Protein AF-A0A8J3D9B4-F1 (afdb_monomer_lite)

Radius of gyration: 29.15 Å; chains: 1; bounding box: 72×82×82 Å

Structure (mmCIF, N/CA/C/O backbone):
data_AF-A0A8J3D9B4-F1
#
_entry.id   AF-A0A8J3D9B4-F1
#
loop_
_atom_site.group_PDB
_atom_site.id
_atom_site.type_symbol
_atom_site.label_atom_id
_atom_site.label_alt_id
_atom_site.label_comp_id
_atom_site.label_asym_id
_atom_site.label_entity_id
_atom_site.label_seq_id
_atom_site.pdbx_PDB_ins_code
_atom_site.Cartn_x
_atom_site.Cartn_y
_atom_site.Cartn_z
_atom_site.occupancy
_atom_site.B_iso_or_equiv
_atom_site.auth_seq_i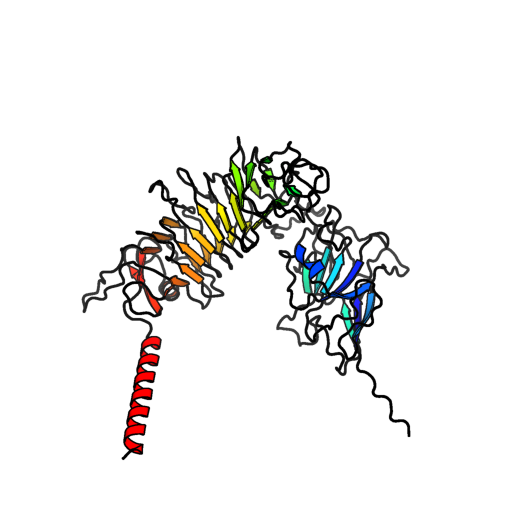d
_atom_site.auth_comp_id
_atom_site.auth_asym_id
_atom_site.auth_atom_id
_atom_site.pdbx_PDB_model_num
ATOM 1 N N . MET A 1 1 ? 0.964 -43.524 -51.345 1.00 57.34 1 MET A N 1
ATOM 2 C CA . MET A 1 1 ? -0.078 -42.678 -50.737 1.00 57.34 1 MET A CA 1
ATOM 3 C C . MET A 1 1 ? 0.562 -42.031 -49.521 1.00 57.34 1 MET A C 1
ATOM 5 O O . MET A 1 1 ? 0.664 -42.677 -48.490 1.00 57.34 1 MET A O 1
ATOM 9 N N . LEU A 1 2 ? 1.160 -40.851 -49.702 1.00 49.88 2 LEU A N 1
ATOM 10 C CA . LEU A 1 2 ? 1.704 -40.056 -48.600 1.00 49.88 2 LEU A CA 1
ATOM 11 C C . LEU A 1 2 ? 0.498 -39.472 -47.864 1.00 49.88 2 LEU A C 1
ATOM 13 O O . LEU A 1 2 ? -0.325 -38.810 -48.496 1.00 49.88 2 LEU A O 1
ATOM 17 N N . LEU A 1 3 ? 0.346 -39.795 -46.580 1.00 51.75 3 LEU A N 1
ATOM 18 C CA . LEU A 1 3 ? -0.602 -39.091 -45.722 1.00 51.75 3 LEU A CA 1
ATOM 19 C C . LEU A 1 3 ? -0.214 -37.604 -45.756 1.00 51.75 3 LEU A C 1
ATOM 21 O O . LEU A 1 3 ? 0.981 -37.318 -45.631 1.00 51.75 3 LEU A O 1
ATOM 25 N N . PRO A 1 4 ? -1.155 -36.670 -45.979 1.00 58.91 4 PRO A N 1
ATOM 26 C CA . PRO A 1 4 ? -0.857 -35.256 -45.800 1.00 58.91 4 PRO A CA 1
ATOM 27 C C . PRO A 1 4 ? -0.309 -35.089 -44.380 1.00 58.91 4 PRO A C 1
ATOM 29 O O . PRO A 1 4 ? -0.943 -35.537 -43.425 1.00 58.91 4 PRO A O 1
ATOM 32 N N . GLY A 1 5 ? 0.910 -34.553 -44.260 1.00 57.94 5 GLY A N 1
ATOM 33 C CA . GLY A 1 5 ? 1.500 -34.258 -42.959 1.00 57.94 5 GLY A CA 1
ATOM 34 C C . GLY A 1 5 ? 0.521 -33.386 -42.187 1.00 57.94 5 GLY A C 1
ATOM 35 O O . GLY A 1 5 ? -0.002 -32.424 -42.752 1.00 57.94 5 GLY A O 1
ATOM 36 N N . ALA A 1 6 ? 0.206 -33.772 -40.950 1.00 63.56 6 ALA A N 1
ATOM 37 C CA . ALA A 1 6 ? -0.622 -32.950 -40.085 1.00 63.56 6 ALA A CA 1
ATOM 38 C C . ALA A 1 6 ? 0.011 -31.557 -40.032 1.00 63.56 6 ALA A C 1
ATOM 40 O O . ALA A 1 6 ? 1.196 -31.436 -39.718 1.00 63.56 6 ALA A O 1
ATOM 41 N N . LEU A 1 7 ? -0.750 -30.532 -40.416 1.00 63.50 7 LEU A N 1
ATOM 42 C CA . LEU A 1 7 ? -0.337 -29.157 -40.185 1.00 63.50 7 LEU A CA 1
ATOM 43 C C . LEU A 1 7 ? -0.191 -29.016 -38.670 1.00 63.50 7 LEU A C 1
A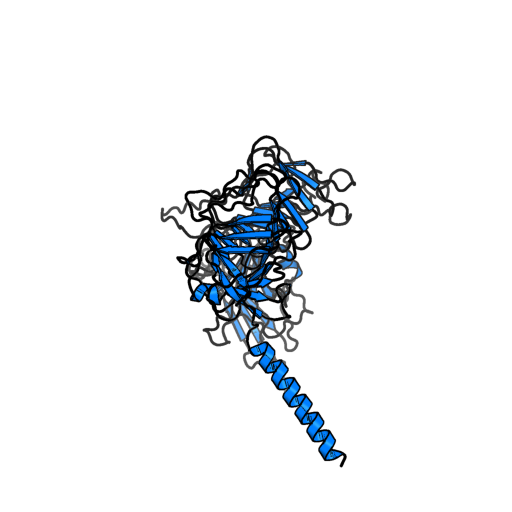TOM 45 O O . LEU A 1 7 ? -1.148 -29.258 -37.935 1.00 63.50 7 LEU A O 1
ATOM 49 N N . THR A 1 8 ? 1.020 -28.725 -38.208 1.00 78.12 8 THR A N 1
ATOM 50 C CA . THR A 1 8 ? 1.263 -28.362 -36.814 1.00 78.12 8 THR A CA 1
ATOM 51 C C . THR A 1 8 ? 0.523 -27.060 -36.561 1.00 78.12 8 THR A C 1
ATOM 53 O O . THR A 1 8 ? 0.718 -26.100 -37.306 1.00 78.12 8 THR A O 1
ATOM 56 N N . ALA A 1 9 ? -0.371 -27.056 -35.577 1.00 86.44 9 ALA A N 1
ATOM 57 C CA . ALA A 1 9 ? -1.130 -25.866 -35.242 1.00 86.44 9 ALA A CA 1
ATOM 58 C C . ALA A 1 9 ? -0.178 -24.779 -34.722 1.00 86.44 9 ALA A C 1
ATOM 60 O O . ALA A 1 9 ? 0.751 -25.082 -33.971 1.00 86.44 9 ALA A O 1
ATOM 61 N N . GLN A 1 10 ? -0.344 -23.561 -35.229 1.00 93.25 10 GLN A N 1
ATOM 62 C CA . GLN A 1 10 ? 0.521 -22.416 -34.969 1.00 93.25 10 GLN A CA 1
ATOM 63 C C . GLN A 1 10 ? -0.304 -21.140 -35.113 1.00 93.25 10 GLN A C 1
ATOM 65 O O . GLN A 1 10 ? -1.158 -21.054 -36.004 1.00 93.25 10 GLN A O 1
ATOM 70 N N . ILE A 1 11 ? -0.003 -20.141 -34.289 1.00 94.75 11 ILE A N 1
ATOM 71 C CA . ILE A 1 11 ? -0.630 -18.822 -34.365 1.00 94.75 11 ILE A CA 1
ATOM 72 C C . ILE A 1 11 ? 0.430 -17.727 -34.336 1.00 94.75 11 ILE A C 1
ATOM 74 O O . ILE A 1 11 ? 1.295 -17.701 -33.467 1.00 94.75 11 ILE A O 1
ATOM 78 N N . THR A 1 12 ? 0.376 -16.828 -35.314 1.00 96.12 12 THR A N 1
ATOM 79 C CA . THR A 1 12 ? 1.270 -15.669 -35.389 1.00 96.12 12 THR A CA 1
ATOM 80 C C . THR A 1 12 ? 0.638 -14.480 -34.678 1.00 96.12 12 THR A C 1
ATOM 82 O O . THR A 1 12 ? -0.511 -14.132 -34.944 1.00 96.12 12 THR A O 1
ATOM 85 N N . ILE A 1 13 ? 1.383 -13.820 -33.806 1.00 95.88 13 ILE A N 1
ATOM 86 C CA . ILE A 1 13 ? 0.944 -12.617 -33.107 1.00 95.88 13 ILE A CA 1
ATOM 87 C C . ILE A 1 13 ? 1.708 -11.449 -33.714 1.00 95.88 13 ILE A C 1
ATOM 89 O O . ILE A 1 13 ? 2.926 -11.378 -33.591 1.00 95.88 13 ILE A O 1
ATOM 93 N N . ASN A 1 14 ? 0.998 -10.553 -34.397 1.00 94.56 14 ASN A N 1
ATOM 94 C CA . ASN A 1 14 ? 1.562 -9.278 -34.825 1.00 94.56 14 ASN A CA 1
ATOM 95 C C . ASN A 1 14 ? 1.369 -8.275 -33.697 1.00 94.56 14 ASN A C 1
ATOM 97 O O . ASN A 1 14 ? 0.248 -8.130 -33.210 1.00 94.56 14 ASN A O 1
ATOM 101 N N . TRP A 1 15 ? 2.402 -7.538 -33.328 1.00 93.19 15 TRP A N 1
ATOM 102 C CA . TRP A 1 15 ? 2.299 -6.543 -32.270 1.00 93.19 15 TRP A CA 1
ATOM 103 C C . TRP A 1 15 ? 3.026 -5.259 -32.650 1.00 93.19 15 TRP A C 1
ATOM 105 O O . TRP A 1 15 ? 3.858 -5.250 -33.560 1.00 93.19 15 TRP A O 1
ATOM 115 N N . GLY A 1 16 ? 2.635 -4.132 -32.053 1.00 88.81 16 GLY A N 1
ATOM 116 C CA . GLY A 1 16 ? 3.263 -2.862 -32.398 1.00 88.81 16 GLY A CA 1
ATOM 117 C C . GLY A 1 16 ? 2.427 -1.601 -32.247 1.00 88.81 16 GLY A C 1
ATOM 118 O O . GLY A 1 16 ? 1.354 -1.545 -31.658 1.00 88.81 16 GLY A O 1
ATOM 119 N N . SER A 1 17 ? 2.907 -0.564 -32.912 1.00 81.12 17 SER A N 1
ATOM 120 C CA . SER A 1 17 ? 2.323 0.776 -32.951 1.00 81.12 17 SER A CA 1
ATOM 121 C C . SER A 1 17 ? 1.316 1.001 -34.093 1.00 81.12 17 SER A C 1
ATOM 123 O O . SER A 1 17 ? 0.722 2.061 -34.151 1.00 81.12 17 SER A O 1
ATOM 125 N N . GLY A 1 18 ? 1.055 0.035 -34.982 1.00 65.50 18 GLY A N 1
ATOM 126 C CA . GLY A 1 18 ? -0.132 -0.037 -35.865 1.00 65.50 18 GLY A CA 1
ATOM 127 C C . GLY A 1 18 ? -0.399 1.066 -36.924 1.00 65.50 18 GLY A C 1
ATOM 128 O O . GLY A 1 18 ? -0.863 0.729 -38.014 1.00 65.50 18 GLY A O 1
ATOM 129 N N . VAL A 1 19 ? -0.148 2.361 -36.675 1.00 60.28 19 VAL A N 1
ATOM 130 C CA . VAL A 1 19 ? -0.480 3.494 -37.567 1.00 60.28 19 VAL A CA 1
ATOM 131 C C . VAL A 1 19 ? 0.540 4.641 -37.484 1.00 60.28 19 VAL A C 1
ATOM 133 O O . VAL A 1 19 ? 1.206 4.839 -36.476 1.00 60.28 19 VAL A O 1
ATOM 136 N N . ALA A 1 20 ? 0.625 5.459 -38.543 1.00 59.62 20 ALA A N 1
ATOM 137 C CA . ALA A 1 20 ? 1.614 6.536 -38.729 1.00 59.62 20 ALA A CA 1
ATOM 138 C C . ALA A 1 20 ? 1.551 7.716 -37.725 1.00 59.62 20 ALA A C 1
ATOM 140 O O . ALA A 1 20 ? 2.263 8.704 -37.905 1.00 59.62 20 ALA A O 1
ATOM 141 N N . PHE A 1 21 ? 0.695 7.641 -36.705 1.00 57.97 21 PHE A N 1
ATOM 142 C CA . PHE A 1 21 ? 0.510 8.686 -35.693 1.00 57.97 21 PHE A CA 1
ATOM 143 C C . PHE A 1 21 ? 0.854 8.230 -34.279 1.00 57.97 21 PHE A C 1
ATOM 145 O O . PHE A 1 21 ? 0.867 9.071 -33.388 1.00 57.97 21 PHE A O 1
ATOM 152 N N . ASN A 1 22 ? 1.178 6.953 -34.074 1.00 64.62 22 ASN A N 1
ATOM 153 C CA . ASN A 1 22 ? 1.494 6.458 -32.747 1.00 64.62 22 ASN A CA 1
ATOM 154 C C . ASN A 1 22 ? 2.890 6.936 -32.373 1.00 64.62 22 ASN A C 1
ATOM 156 O O . ASN A 1 22 ? 3.885 6.570 -33.002 1.00 64.62 22 ASN A O 1
ATOM 160 N N . ARG A 1 23 ? 2.946 7.849 -31.405 1.00 74.56 23 ARG A N 1
ATOM 161 C CA . ARG A 1 23 ? 4.196 8.400 -30.897 1.00 74.56 23 ARG A CA 1
ATOM 162 C C . ARG A 1 23 ? 4.506 7.731 -29.581 1.00 74.56 23 ARG A C 1
ATOM 164 O O . ARG A 1 23 ? 3.643 7.662 -28.711 1.00 74.56 23 ARG A O 1
ATOM 171 N N . ILE A 1 24 ? 5.748 7.300 -29.450 1.00 77.19 24 ILE A N 1
ATOM 172 C CA . ILE A 1 24 ? 6.323 7.058 -28.141 1.00 77.19 24 ILE A CA 1
ATOM 173 C C . ILE A 1 24 ? 6.983 8.366 -27.720 1.00 77.19 24 ILE A C 1
ATOM 175 O O . ILE A 1 24 ? 7.776 8.948 -28.475 1.00 77.19 24 ILE A O 1
ATOM 179 N N . VAL A 1 25 ? 6.579 8.866 -26.564 1.00 79.75 25 VAL A N 1
ATOM 180 C CA . VAL A 1 25 ? 7.157 10.051 -25.941 1.00 79.75 25 VAL A CA 1
ATOM 181 C C . VAL A 1 25 ? 7.836 9.643 -24.639 1.00 79.75 25 VAL A C 1
ATOM 183 O O . VAL A 1 25 ? 7.373 8.718 -23.973 1.00 79.75 25 VAL A O 1
ATOM 186 N N . GLU A 1 26 ? 8.935 10.318 -24.322 1.00 82.31 26 GLU A N 1
ATOM 187 C CA . GLU A 1 26 ? 9.597 10.226 -23.024 1.00 82.31 26 GLU A CA 1
ATOM 188 C C . GLU A 1 26 ? 8.673 10.752 -21.918 1.00 82.31 26 GLU A C 1
ATOM 190 O O . GLU A 1 26 ? 7.634 11.382 -22.177 1.00 82.31 26 GLU A O 1
ATOM 195 N N . SER A 1 27 ? 9.066 10.545 -20.666 1.00 78.62 27 SER A N 1
ATOM 196 C CA . SER A 1 27 ? 8.347 11.067 -19.505 1.00 78.62 27 SER A CA 1
ATOM 197 C C . SER A 1 27 ? 8.175 12.571 -19.551 1.00 78.62 27 SER A C 1
ATOM 199 O O . SER A 1 27 ? 7.140 13.067 -19.110 1.00 78.62 27 SER A O 1
ATOM 201 N N . ASP A 1 28 ? 9.116 13.282 -20.173 1.00 73.31 28 ASP A N 1
ATOM 202 C CA . ASP A 1 28 ? 9.077 14.724 -20.375 1.00 73.31 28 ASP A CA 1
ATOM 203 C C . ASP A 1 28 ? 8.231 15.172 -21.597 1.00 73.31 28 ASP A C 1
ATOM 205 O O . ASP A 1 28 ? 8.258 16.333 -22.015 1.00 73.31 28 ASP A O 1
ATOM 209 N N . GLY A 1 29 ? 7.474 14.255 -22.203 1.00 73.44 29 GLY A N 1
ATOM 210 C CA . GLY A 1 29 ? 6.630 14.518 -23.366 1.00 73.44 29 GLY A CA 1
ATOM 211 C C . GLY A 1 29 ? 7.419 14.777 -24.654 1.00 73.44 29 GLY A C 1
ATOM 212 O O . GLY A 1 29 ? 6.815 15.026 -25.709 1.00 73.44 29 GLY A O 1
ATOM 213 N N . THR A 1 30 ? 8.754 14.715 -24.621 1.00 78.00 30 THR A N 1
ATOM 214 C CA . THR A 1 30 ? 9.552 14.788 -25.838 1.00 78.00 30 THR A CA 1
ATOM 215 C C . THR A 1 30 ? 9.348 13.518 -26.648 1.00 78.00 30 THR A C 1
ATOM 217 O O . THR A 1 30 ? 9.345 12.398 -26.152 1.00 78.00 30 THR A O 1
ATOM 220 N N . THR A 1 31 ? 9.116 13.670 -27.948 1.00 75.75 31 THR A N 1
ATOM 221 C CA . THR A 1 31 ? 9.041 12.507 -28.833 1.00 75.75 31 THR A CA 1
ATOM 222 C C . THR A 1 31 ? 10.407 11.857 -28.912 1.00 75.75 31 THR A C 1
ATOM 224 O O . THR A 1 31 ? 11.338 12.551 -29.330 1.00 75.75 31 THR A O 1
ATOM 227 N N . LEU A 1 32 ? 10.494 10.555 -28.622 1.00 70.50 32 LEU A N 1
ATOM 228 C CA . LEU A 1 32 ? 11.734 9.787 -28.719 1.00 70.50 32 LEU A CA 1
ATOM 229 C C . LEU A 1 32 ? 12.360 9.976 -30.111 1.00 70.50 32 LEU A C 1
ATOM 231 O O . LEU A 1 32 ? 11.827 9.476 -31.114 1.00 70.50 32 LEU A O 1
ATOM 235 N N . PRO A 1 33 ? 13.461 10.743 -30.230 1.00 54.38 33 PRO A N 1
ATOM 236 C CA . PRO A 1 33 ? 13.980 11.133 -31.519 1.00 54.38 33 PRO A CA 1
ATOM 237 C C . PRO A 1 33 ? 15.003 10.087 -31.958 1.00 54.38 33 PRO A C 1
ATOM 239 O O . PRO A 1 33 ? 16.202 10.213 -31.724 1.00 54.38 33 PRO A O 1
ATOM 242 N N . SER A 1 34 ? 14.524 9.102 -32.715 1.00 53.22 34 SER A N 1
ATOM 243 C CA . SER A 1 34 ? 15.339 8.187 -33.528 1.00 53.22 34 SER A CA 1
ATOM 244 C C . SER A 1 34 ? 15.889 6.922 -32.823 1.00 53.22 34 SER A C 1
ATOM 246 O O . SER A 1 34 ? 15.992 6.891 -31.601 1.00 53.22 34 SER A O 1
ATOM 248 N N . PRO A 1 35 ? 16.290 5.886 -33.602 1.00 52.31 35 PRO A N 1
ATOM 249 C CA . PRO A 1 35 ? 16.802 4.587 -33.129 1.00 52.31 35 PRO A CA 1
ATOM 250 C C . PRO A 1 35 ? 17.977 4.610 -32.138 1.00 52.31 35 PRO A C 1
ATOM 252 O O . PRO A 1 35 ? 18.395 3.557 -31.671 1.00 52.31 35 PRO A O 1
ATOM 255 N N . SER A 1 36 ? 18.569 5.770 -31.861 1.00 52.19 36 SER A N 1
ATOM 256 C CA . SER A 1 36 ? 19.672 5.919 -30.909 1.00 52.19 36 SER A CA 1
ATOM 257 C C . SER A 1 36 ? 19.226 6.086 -29.454 1.00 52.19 36 SER A C 1
ATOM 259 O O . SER A 1 36 ? 20.092 6.254 -28.603 1.00 52.19 36 SER A O 1
ATOM 261 N N . SER A 1 37 ? 17.922 6.092 -29.162 1.00 62.91 37 SER A N 1
ATOM 262 C CA . SER A 1 37 ? 17.409 6.330 -27.806 1.00 62.91 37 SER A CA 1
ATOM 263 C C . SER A 1 37 ? 17.637 5.169 -26.829 1.00 62.91 37 SER A C 1
ATOM 265 O O . SER A 1 37 ? 17.435 5.346 -25.636 1.00 62.91 37 SER A O 1
ATOM 267 N N . GLY A 1 38 ? 18.089 4.002 -27.303 1.00 75.50 38 GLY A N 1
ATOM 268 C CA . GLY A 1 38 ? 18.456 2.881 -26.429 1.00 75.50 38 GLY A CA 1
ATOM 269 C C . GLY A 1 38 ? 17.272 2.142 -25.802 1.00 75.50 38 GLY A C 1
ATOM 270 O O . GLY A 1 38 ? 17.480 1.343 -24.898 1.00 75.50 38 GLY A O 1
ATOM 271 N N . PHE A 1 39 ? 16.049 2.380 -26.281 1.00 84.56 39 PHE A N 1
ATOM 272 C CA . PHE A 1 39 ? 14.871 1.646 -25.828 1.00 84.56 39 PHE A CA 1
ATOM 273 C C . PHE A 1 39 ? 14.762 0.276 -26.495 1.00 84.56 39 PHE A C 1
ATOM 275 O O . PHE A 1 39 ? 14.983 0.143 -27.700 1.00 84.56 39 PHE A O 1
ATOM 282 N N . SER A 1 40 ? 14.359 -0.709 -25.703 1.00 88.50 40 SER A N 1
ATOM 283 C CA . SER A 1 40 ? 13.904 -2.022 -26.140 1.00 88.50 40 SER A CA 1
ATOM 284 C C . SER A 1 40 ? 12.388 -2.114 -26.012 1.00 88.50 40 SER A C 1
ATOM 286 O O . SER A 1 40 ? 11.776 -1.449 -25.170 1.00 88.50 40 SER A O 1
ATOM 288 N N . TYR A 1 41 ? 11.803 -2.947 -26.864 1.00 90.81 41 TYR A N 1
ATOM 289 C CA . TYR A 1 41 ? 10.379 -3.238 -26.891 1.00 90.81 41 TYR A CA 1
ATOM 290 C C . TYR A 1 41 ? 10.231 -4.745 -26.782 1.00 90.81 41 TYR A C 1
ATOM 292 O O . TYR A 1 41 ? 10.798 -5.476 -27.595 1.00 90.81 41 TYR A O 1
ATOM 300 N N . GLU A 1 42 ? 9.470 -5.210 -25.806 1.00 94.75 42 GLU A N 1
ATOM 301 C CA . GLU A 1 42 ? 9.223 -6.631 -25.604 1.00 94.75 42 GLU A CA 1
ATOM 302 C C . GLU A 1 42 ? 7.726 -6.890 -25.475 1.00 94.75 42 GLU A C 1
ATOM 304 O O . GLU A 1 42 ? 6.998 -6.147 -24.815 1.00 94.75 42 GLU A O 1
ATOM 309 N N . LEU A 1 43 ? 7.274 -7.972 -26.098 1.00 96.31 43 LEU A N 1
ATOM 310 C CA . LEU A 1 43 ? 5.968 -8.566 -25.869 1.00 96.31 43 LEU A CA 1
ATOM 311 C C . LEU A 1 43 ? 6.161 -9.797 -24.987 1.00 96.31 43 LEU A C 1
ATOM 313 O O . LEU A 1 43 ? 7.011 -10.630 -25.287 1.00 96.31 43 LEU A O 1
ATOM 317 N N . GLY A 1 44 ? 5.358 -9.964 -23.941 1.00 97.06 44 GLY A N 1
ATOM 318 C CA . GLY A 1 44 ? 5.524 -11.094 -23.026 1.00 97.06 44 GLY A CA 1
ATOM 319 C C . GLY A 1 44 ? 4.421 -11.228 -21.988 1.00 97.06 44 GLY A C 1
ATOM 320 O O . GLY A 1 44 ? 3.342 -10.649 -22.125 1.00 97.06 44 GLY A O 1
ATOM 321 N N . THR A 1 45 ? 4.686 -12.024 -20.957 1.00 97.19 45 THR A N 1
ATOM 322 C CA . THR A 1 45 ? 3.788 -12.264 -19.820 1.00 97.19 45 THR A CA 1
ATOM 323 C C . THR A 1 45 ? 4.575 -12.303 -18.512 1.00 97.19 45 THR A C 1
ATOM 325 O O . THR A 1 45 ? 5.778 -12.550 -18.509 1.00 97.19 45 THR A O 1
ATOM 328 N N . PHE A 1 46 ? 3.878 -12.116 -17.393 1.00 96.50 46 PHE A N 1
ATOM 329 C CA . PHE A 1 46 ? 4.403 -12.347 -16.046 1.00 96.50 46 PHE A CA 1
ATOM 330 C C . PHE A 1 46 ? 3.969 -13.709 -15.464 1.00 96.50 46 PHE A C 1
ATOM 332 O O . PHE A 1 46 ? 4.114 -13.990 -14.273 1.00 96.50 46 PHE A O 1
ATOM 339 N N . GLY A 1 47 ? 3.374 -14.575 -16.291 1.00 95.38 47 GLY A N 1
ATOM 340 C CA . GLY A 1 47 ? 2.875 -15.874 -15.858 1.00 95.38 47 GLY A CA 1
ATOM 341 C C . GLY A 1 47 ? 1.724 -15.738 -14.860 1.00 95.38 47 GLY A C 1
ATOM 342 O O . GLY A 1 47 ? 0.625 -15.327 -15.227 1.00 95.38 47 GLY A O 1
ATOM 343 N N . SER A 1 48 ? 1.960 -16.129 -13.604 1.00 93.94 48 SER A N 1
ATOM 344 C CA . SER A 1 48 ? 0.998 -15.960 -12.503 1.00 93.94 48 SER A CA 1
ATOM 345 C C . SER A 1 48 ? 1.215 -14.690 -11.677 1.00 93.94 48 SER A C 1
ATOM 347 O O . SER A 1 48 ? 0.377 -14.381 -10.830 1.00 93.94 48 SER A O 1
ATOM 349 N N . PHE A 1 49 ? 2.337 -1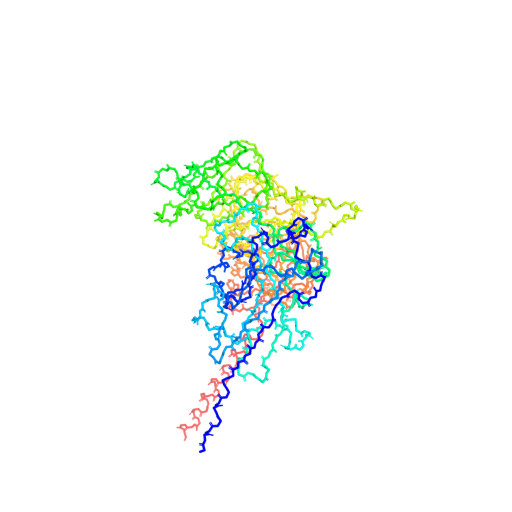3.993 -11.864 1.00 92.88 49 PHE A N 1
ATOM 350 C CA . PHE A 1 49 ? 2.605 -12.722 -11.200 1.00 92.88 49 PHE A CA 1
ATOM 351 C C . PHE A 1 49 ? 1.753 -11.621 -11.843 1.00 92.88 49 PHE A C 1
ATOM 353 O O . PHE A 1 49 ? 1.614 -11.564 -13.064 1.00 92.88 49 PHE A O 1
ATOM 360 N N . VAL A 1 50 ? 1.162 -10.757 -11.016 1.00 92.69 50 VAL A N 1
ATOM 361 C CA . VAL A 1 50 ? 0.359 -9.621 -11.481 1.00 92.69 50 VAL A CA 1
ATOM 362 C C . VAL A 1 50 ? 1.193 -8.354 -11.293 1.00 92.69 50 VAL A C 1
ATOM 364 O O . VAL A 1 50 ? 1.417 -7.953 -10.147 1.00 92.69 50 VAL A O 1
ATOM 367 N N . PRO A 1 51 ? 1.676 -7.725 -12.379 1.00 88.81 51 PRO A N 1
ATOM 368 C CA . PRO A 1 51 ? 2.478 -6.517 -12.268 1.00 88.81 51 PRO A CA 1
ATOM 369 C C . PRO A 1 51 ? 1.617 -5.346 -11.783 1.00 88.81 51 PRO A C 1
ATOM 371 O O . PRO A 1 51 ? 0.519 -5.102 -12.286 1.00 88.81 51 PRO A O 1
ATOM 374 N N . THR A 1 52 ? 2.139 -4.603 -10.816 1.00 82.94 52 THR A N 1
ATOM 375 C CA . THR A 1 52 ? 1.584 -3.360 -10.281 1.00 82.94 52 THR A CA 1
ATOM 376 C C . THR A 1 52 ? 2.693 -2.316 -10.173 1.00 82.94 52 THR A C 1
ATOM 378 O O . THR A 1 52 ? 3.879 -2.637 -10.116 1.00 82.94 52 THR A O 1
ATOM 381 N N . ALA A 1 53 ? 2.318 -1.042 -10.078 1.00 73.19 53 ALA A N 1
ATOM 382 C CA . ALA A 1 53 ? 3.282 0.026 -9.824 1.00 73.19 53 ALA A CA 1
ATOM 383 C C . ALA A 1 53 ? 4.004 -0.103 -8.467 1.00 73.19 53 ALA A C 1
ATOM 385 O O . ALA A 1 53 ? 5.019 0.547 -8.267 1.00 73.19 53 ALA A O 1
ATOM 386 N N . SER A 1 54 ? 3.505 -0.915 -7.530 1.00 64.31 54 SER A N 1
ATOM 387 C CA . SER A 1 54 ? 4.140 -1.134 -6.225 1.00 64.31 54 SER A CA 1
ATOM 388 C C . SER A 1 54 ? 5.160 -2.275 -6.214 1.00 64.31 54 SER A C 1
ATOM 390 O O . SER A 1 54 ? 5.929 -2.372 -5.265 1.00 64.31 54 SER A O 1
ATOM 392 N N . ASN A 1 55 ? 5.188 -3.130 -7.243 1.00 70.56 55 ASN A N 1
ATOM 393 C CA . ASN A 1 55 ? 6.068 -4.302 -7.305 1.00 70.56 55 ASN A CA 1
ATOM 394 C C . ASN A 1 55 ? 7.017 -4.286 -8.518 1.00 70.56 55 ASN A C 1
ATOM 396 O O . ASN A 1 55 ? 7.493 -5.337 -8.946 1.00 70.56 55 ASN A O 1
ATOM 400 N N . TYR A 1 56 ? 7.319 -3.102 -9.071 1.00 77.19 56 TYR A N 1
ATOM 401 C CA . TYR A 1 56 ? 8.181 -2.957 -10.256 1.00 77.19 56 TYR A CA 1
ATOM 402 C C . TYR A 1 56 ? 9.589 -3.533 -10.074 1.00 77.19 56 TYR A C 1
ATOM 404 O O . TYR A 1 56 ? 10.220 -3.946 -11.046 1.00 77.19 56 TYR A O 1
ATOM 412 N N . SER A 1 57 ? 10.085 -3.591 -8.837 1.00 73.56 57 SER A N 1
ATOM 413 C CA . SER A 1 57 ? 11.382 -4.186 -8.506 1.00 73.56 57 SER A CA 1
ATOM 414 C C . SER A 1 57 ? 11.422 -5.698 -8.753 1.00 73.56 57 SER A C 1
ATOM 416 O O . SER A 1 57 ? 12.496 -6.254 -8.964 1.00 73.56 57 SER A O 1
ATOM 418 N N . GLU A 1 58 ? 10.265 -6.362 -8.783 1.00 79.69 58 GLU A N 1
ATOM 419 C CA . GLU A 1 58 ? 10.134 -7.801 -9.027 1.00 79.69 58 GLU A CA 1
ATOM 420 C C . GLU A 1 58 ? 9.875 -8.133 -10.504 1.00 79.69 58 GLU A C 1
ATOM 422 O O . GLU A 1 58 ? 9.878 -9.307 -10.884 1.00 79.69 58 GLU A O 1
ATOM 427 N N . TRP A 1 59 ? 9.636 -7.128 -11.355 1.00 89.38 59 TRP A N 1
ATOM 428 C CA . TRP A 1 59 ? 9.183 -7.349 -12.729 1.00 89.38 59 TRP A CA 1
ATOM 429 C C . TRP A 1 59 ? 10.185 -8.144 -13.555 1.00 89.38 59 TRP A C 1
ATOM 431 O O . TRP A 1 59 ? 9.807 -9.147 -14.153 1.00 89.38 59 TRP A O 1
ATOM 441 N N . SER A 1 60 ? 11.462 -7.759 -13.552 1.00 88.56 60 SER A N 1
ATOM 442 C CA . SER A 1 60 ? 12.490 -8.432 -14.357 1.00 88.56 60 SER A CA 1
ATOM 443 C C . SER A 1 60 ? 12.655 -9.913 -14.000 1.00 88.56 60 SER A C 1
ATOM 445 O O . SER A 1 60 ? 12.908 -10.731 -14.880 1.00 88.56 60 SER A O 1
ATOM 447 N N . ALA A 1 61 ? 12.466 -10.276 -12.728 1.00 86.00 61 ALA A N 1
ATOM 448 C CA . ALA A 1 61 ? 12.570 -11.654 -12.254 1.00 86.00 61 ALA A CA 1
ATOM 449 C C . ALA A 1 61 ? 11.364 -12.523 -12.648 1.00 86.00 61 ALA A C 1
ATOM 451 O O . ALA A 1 61 ? 11.494 -13.744 -12.741 1.00 86.00 61 ALA A O 1
ATOM 452 N N . ASN A 1 62 ? 10.201 -11.903 -12.867 1.00 92.69 62 ASN A N 1
ATOM 453 C CA . ASN A 1 62 ? 8.951 -12.581 -13.220 1.00 92.69 62 ASN A CA 1
ATOM 454 C C . ASN A 1 62 ? 8.580 -12.428 -14.704 1.00 92.69 62 ASN A C 1
ATOM 456 O O . ASN A 1 62 ? 7.572 -12.979 -15.142 1.00 92.69 62 ASN A O 1
ATOM 460 N N . TRP A 1 63 ? 9.351 -11.662 -15.474 1.00 96.38 63 TRP A N 1
ATOM 461 C CA . TRP A 1 63 ? 9.067 -11.392 -16.874 1.00 96.38 63 TRP A CA 1
ATOM 462 C C . TRP A 1 63 ? 9.495 -12.548 -17.779 1.00 96.38 63 TRP A C 1
ATOM 464 O O . TRP A 1 63 ? 10.617 -13.052 -17.710 1.00 96.38 63 TRP A O 1
ATOM 474 N N . HIS A 1 64 ? 8.597 -12.928 -18.682 1.00 96.75 64 HIS A N 1
ATOM 475 C CA . HIS A 1 64 ? 8.824 -13.947 -19.694 1.00 96.75 64 HIS A CA 1
ATOM 476 C C . HIS A 1 64 ? 8.550 -13.351 -21.075 1.00 96.75 64 HIS A C 1
ATOM 478 O O . HIS A 1 64 ? 7.398 -13.256 -21.515 1.00 96.75 64 HIS A O 1
ATOM 484 N N . ALA A 1 65 ? 9.620 -12.942 -21.760 1.00 96.94 65 ALA A N 1
ATOM 485 C CA . ALA A 1 65 ? 9.536 -12.391 -23.105 1.00 96.94 65 ALA A CA 1
ATOM 486 C C . ALA A 1 65 ? 9.054 -13.464 -24.095 1.00 96.94 65 ALA A C 1
ATOM 488 O O . ALA A 1 65 ? 9.641 -14.541 -24.208 1.00 96.94 65 ALA A O 1
ATOM 489 N N . PHE A 1 66 ? 7.986 -13.153 -24.825 1.00 97.19 66 PHE A N 1
ATOM 490 C CA . PHE A 1 66 ? 7.489 -13.922 -25.964 1.00 97.19 66 PHE A CA 1
ATOM 491 C C . PHE A 1 66 ? 8.182 -13.488 -27.256 1.00 97.19 66 PHE A C 1
ATOM 493 O O . PHE A 1 66 ? 8.567 -14.326 -28.069 1.00 97.19 66 PHE A O 1
ATOM 500 N N . ASP A 1 67 ? 8.347 -12.185 -27.450 1.00 96.75 67 ASP A N 1
ATOM 501 C CA . ASP A 1 67 ? 8.996 -11.595 -28.613 1.00 96.75 67 ASP A CA 1
ATOM 502 C C . ASP A 1 67 ? 9.618 -10.251 -28.233 1.00 96.75 67 ASP A C 1
ATOM 504 O O . ASP A 1 67 ? 9.288 -9.682 -27.190 1.00 96.75 67 ASP A O 1
ATOM 508 N N . GLY A 1 68 ? 10.498 -9.723 -29.072 1.00 92.19 68 GLY A N 1
ATOM 509 C CA . GLY A 1 68 ? 11.081 -8.415 -28.826 1.00 92.19 68 GLY A CA 1
ATOM 510 C C . GLY A 1 68 ? 11.723 -7.824 -30.064 1.00 92.19 68 GLY A C 1
ATOM 511 O O . GLY A 1 68 ? 12.275 -8.536 -30.900 1.00 92.19 68 GLY A O 1
ATOM 512 N N . ASP A 1 69 ? 11.697 -6.500 -30.131 1.00 83.25 69 ASP A N 1
ATOM 513 C CA . ASP A 1 69 ? 12.346 -5.731 -31.179 1.00 83.25 69 ASP A CA 1
ATOM 514 C C . ASP A 1 69 ? 13.315 -4.741 -30.519 1.00 83.25 69 ASP A C 1
ATOM 516 O O . ASP A 1 69 ? 12.887 -3.841 -29.792 1.00 83.25 69 ASP A O 1
ATOM 520 N N . PRO A 1 70 ? 14.637 -4.883 -30.716 1.00 70.88 70 PRO A N 1
ATOM 521 C CA . PRO A 1 70 ? 15.593 -3.891 -30.247 1.00 70.88 70 PRO A CA 1
ATOM 522 C C . PRO A 1 70 ? 15.718 -2.713 -31.228 1.00 70.88 70 PRO A C 1
ATOM 524 O O . PRO A 1 70 ? 16.489 -1.785 -30.973 1.00 70.88 70 PRO A O 1
ATOM 527 N N . PHE A 1 71 ? 15.039 -2.752 -32.382 1.00 64.25 71 PHE A N 1
ATOM 528 C CA . PHE A 1 71 ? 15.223 -1.805 -33.472 1.00 64.25 71 PHE A CA 1
ATOM 529 C C . PHE A 1 71 ? 13.991 -0.951 -33.754 1.00 64.25 71 PHE A C 1
ATOM 531 O O . PHE A 1 71 ? 12.874 -1.388 -33.975 1.00 64.25 71 PHE A O 1
ATOM 538 N N . PHE A 1 72 ? 14.248 0.343 -33.875 1.00 61.56 72 PHE A N 1
ATOM 539 C CA . PHE A 1 72 ? 13.262 1.311 -34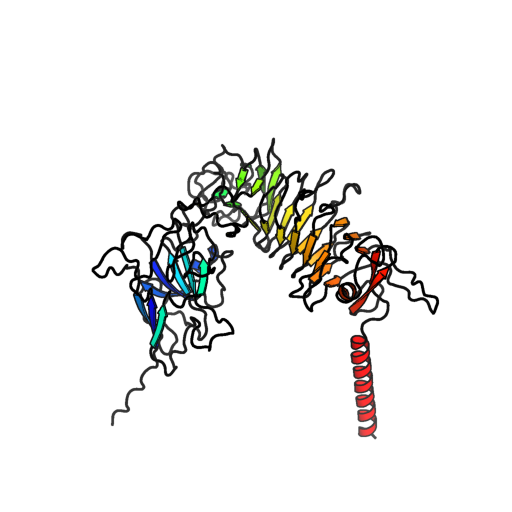.316 1.00 61.56 72 PHE A CA 1
ATOM 540 C C . PHE A 1 72 ? 13.114 1.282 -35.844 1.00 61.56 72 PHE A C 1
ATOM 542 O O . PHE A 1 72 ? 14.090 1.504 -36.576 1.00 61.56 72 PHE A O 1
ATOM 549 N N . TYR A 1 73 ? 11.894 1.096 -36.354 1.00 55.94 73 TYR A N 1
ATOM 550 C CA . TYR A 1 73 ? 11.639 1.107 -37.794 1.00 55.94 73 TYR A CA 1
ATOM 551 C C . TYR A 1 73 ? 11.289 2.517 -38.293 1.00 55.94 73 TYR A C 1
ATOM 553 O O . TYR A 1 73 ? 10.147 2.968 -38.228 1.00 55.94 73 TYR A O 1
ATOM 561 N N . SER A 1 74 ? 12.271 3.237 -38.855 1.00 53.09 74 SER A N 1
ATOM 562 C CA . SER A 1 74 ? 12.007 4.528 -39.509 1.00 53.09 74 SER A CA 1
ATOM 563 C C . SER A 1 74 ? 11.592 4.330 -40.976 1.00 53.09 74 SER A C 1
ATOM 565 O O . SER A 1 74 ? 12.442 4.106 -41.844 1.00 53.09 74 SER A O 1
ATOM 567 N N . ILE A 1 75 ? 10.303 4.454 -41.302 1.00 50.62 75 ILE A N 1
ATOM 568 C CA . ILE A 1 75 ? 9.862 4.536 -42.706 1.00 50.62 75 ILE A CA 1
ATOM 569 C C . ILE A 1 75 ? 9.926 5.990 -43.163 1.00 50.62 75 ILE A C 1
ATOM 571 O O . ILE A 1 75 ? 9.008 6.748 -42.889 1.00 50.62 75 ILE A O 1
ATOM 575 N N . GLY A 1 76 ? 10.982 6.362 -43.894 1.00 49.78 76 GLY A N 1
ATOM 576 C CA . GLY A 1 76 ? 10.971 7.291 -45.043 1.00 49.78 76 GLY A CA 1
ATOM 577 C C . GLY A 1 76 ? 10.308 8.685 -44.980 1.00 49.78 76 GLY A C 1
ATOM 578 O O . GLY A 1 76 ? 10.395 9.405 -45.972 1.00 49.78 76 GLY A O 1
ATOM 579 N N . ALA A 1 77 ? 9.679 9.114 -43.887 1.00 43.59 77 ALA A N 1
ATOM 580 C CA . ALA A 1 77 ? 9.053 10.422 -43.731 1.00 43.59 77 ALA A CA 1
ATOM 581 C C . ALA A 1 77 ? 9.033 10.825 -42.244 1.00 43.59 77 ALA A C 1
ATOM 583 O O . ALA A 1 77 ? 8.278 10.277 -41.454 1.00 43.59 77 ALA A O 1
ATOM 584 N N . SER A 1 78 ? 9.894 11.786 -41.886 1.00 50.53 78 SER A N 1
ATOM 585 C CA . SER A 1 78 ? 9.858 12.627 -40.672 1.00 50.53 78 SER A CA 1
ATOM 586 C C . SER A 1 78 ? 9.403 11.981 -39.343 1.00 50.53 78 SER A C 1
ATOM 588 O O . SER A 1 78 ? 8.224 12.030 -39.014 1.00 50.53 78 SER A O 1
ATOM 590 N N . ASN A 1 79 ? 10.364 11.532 -38.524 1.00 52.56 79 ASN A N 1
ATOM 591 C CA . ASN A 1 79 ? 10.293 11.503 -37.049 1.00 52.56 79 ASN A CA 1
ATOM 592 C C . ASN A 1 79 ? 9.060 10.830 -36.396 1.00 52.56 79 ASN A C 1
ATOM 594 O O . ASN A 1 79 ? 8.451 11.437 -35.514 1.00 52.56 79 ASN A O 1
ATOM 598 N N . VAL A 1 80 ? 8.681 9.605 -36.783 1.00 57.78 80 VAL A N 1
ATOM 599 C CA . VAL A 1 80 ? 7.605 8.866 -36.084 1.00 57.78 80 VAL A CA 1
ATOM 600 C C . VAL A 1 80 ? 8.150 7.631 -35.362 1.00 57.78 80 VAL A C 1
ATOM 602 O O . VAL A 1 80 ? 8.853 6.820 -35.961 1.00 57.78 80 VAL A O 1
ATOM 605 N N . GLY A 1 81 ? 7.803 7.550 -34.074 1.00 61.41 81 GLY A N 1
ATOM 606 C CA . GLY A 1 81 ? 8.079 6.522 -33.066 1.00 61.41 81 GLY A CA 1
ATOM 607 C C . GLY A 1 81 ? 7.454 5.153 -33.301 1.00 61.41 81 GLY A C 1
ATOM 608 O O . GLY A 1 81 ? 6.626 4.773 -32.485 1.00 61.41 81 GLY A O 1
ATOM 609 N N . LEU A 1 82 ? 7.772 4.443 -34.389 1.00 71.12 82 LEU A N 1
ATOM 610 C CA . LEU A 1 82 ? 7.096 3.177 -34.708 1.00 71.12 82 LEU A CA 1
ATOM 611 C C . LEU A 1 82 ? 7.958 1.943 -34.409 1.00 71.12 82 LEU A C 1
ATOM 613 O O . LEU A 1 82 ? 9.081 1.823 -34.899 1.00 71.12 82 LEU A O 1
ATOM 617 N N . TYR A 1 83 ? 7.368 0.998 -33.679 1.00 81.12 83 TYR A N 1
ATOM 618 C CA . TYR A 1 83 ? 7.833 -0.383 -33.524 1.00 81.12 83 TYR A CA 1
ATOM 619 C C . TYR A 1 83 ? 6.724 -1.334 -34.009 1.00 81.12 83 TYR A C 1
ATOM 621 O O . TYR A 1 83 ? 5.536 -1.051 -33.792 1.00 81.12 83 TYR A O 1
ATOM 629 N N . VAL A 1 84 ? 7.084 -2.388 -34.746 1.00 85.88 84 VAL A N 1
ATOM 630 C CA . VAL A 1 84 ? 6.166 -3.423 -35.258 1.00 85.88 84 VAL A CA 1
ATOM 631 C C . VAL A 1 84 ? 6.953 -4.714 -35.439 1.00 85.88 84 VAL A C 1
ATOM 633 O O . VAL A 1 84 ? 7.897 -4.720 -36.226 1.00 85.88 84 VAL A O 1
ATOM 636 N N . ASP A 1 85 ? 6.506 -5.799 -34.811 1.00 91.56 85 ASP A N 1
ATOM 637 C CA . ASP A 1 85 ? 7.124 -7.118 -34.967 1.00 91.56 85 ASP A CA 1
ATOM 638 C C . ASP A 1 85 ? 6.082 -8.254 -34.951 1.00 91.56 85 ASP A C 1
ATOM 640 O O . ASP A 1 85 ? 4.865 -8.025 -34.844 1.00 91.56 85 ASP A O 1
ATOM 644 N N . SER A 1 86 ? 6.545 -9.487 -35.145 1.00 94.19 86 SER A N 1
ATOM 645 C CA . SER A 1 86 ? 5.724 -10.687 -35.105 1.00 94.19 86 SER A CA 1
ATOM 646 C C . SER A 1 86 ? 6.512 -11.941 -34.726 1.00 94.19 86 SER A C 1
ATOM 648 O O . SER A 1 86 ? 7.504 -12.276 -35.377 1.00 94.19 86 SER A O 1
ATOM 650 N N . ALA A 1 87 ? 5.941 -12.742 -33.829 1.00 96.44 87 ALA A N 1
ATOM 651 C CA . ALA A 1 87 ? 6.392 -14.099 -33.539 1.00 96.44 87 ALA A CA 1
ATOM 652 C C . ALA A 1 87 ? 5.226 -15.091 -33.565 1.00 96.44 87 ALA A C 1
ATOM 654 O O . ALA A 1 87 ? 4.048 -14.731 -33.604 1.00 96.44 87 ALA A O 1
ATOM 655 N N . THR A 1 88 ? 5.554 -16.376 -33.624 1.00 96.38 88 THR A N 1
ATOM 656 C CA . THR A 1 88 ? 4.598 -17.480 -33.714 1.00 96.38 88 THR A CA 1
ATOM 657 C C . THR A 1 88 ? 4.675 -18.343 -32.471 1.00 96.38 88 THR A C 1
ATOM 659 O O . THR A 1 88 ? 5.749 -18.810 -32.102 1.00 96.38 88 THR A O 1
ATOM 662 N N . LEU A 1 89 ? 3.509 -18.588 -31.884 1.00 95.50 89 LEU A N 1
ATOM 663 C CA . LEU A 1 89 ? 3.301 -19.560 -30.827 1.00 95.50 89 LEU A CA 1
ATOM 664 C C . LEU A 1 89 ? 3.050 -20.928 -31.473 1.00 95.50 89 LEU A C 1
ATOM 666 O O . LEU A 1 89 ? 2.150 -21.073 -32.313 1.00 95.50 89 LEU A O 1
ATOM 670 N N . ASP A 1 90 ? 3.882 -21.911 -31.147 1.00 94.38 90 ASP A N 1
ATOM 671 C CA . ASP A 1 90 ? 3.762 -23.259 -31.692 1.00 94.38 90 ASP A CA 1
ATOM 672 C C . ASP A 1 90 ? 2.755 -24.128 -30.922 1.00 94.38 90 ASP A C 1
ATOM 674 O O . ASP A 1 90 ? 2.199 -23.727 -29.906 1.00 94.38 90 ASP A O 1
ATOM 678 N N . SER A 1 91 ? 2.507 -25.350 -31.399 1.00 92.00 91 SER A N 1
ATOM 679 C CA . SER A 1 91 ? 1.548 -26.270 -30.772 1.00 92.00 91 SER A CA 1
ATOM 680 C C . SER A 1 91 ? 1.908 -26.701 -29.344 1.00 92.00 91 SER A C 1
ATOM 682 O O . SER A 1 91 ? 1.101 -27.372 -28.703 1.00 92.00 91 SER A O 1
ATOM 684 N N . SER A 1 92 ? 3.123 -26.403 -28.885 1.00 92.50 92 SER A N 1
ATOM 685 C CA . SER A 1 92 ? 3.590 -26.641 -27.517 1.00 92.50 92 SER A CA 1
ATOM 686 C C . SER A 1 92 ? 3.532 -25.372 -26.669 1.00 92.50 92 SER A C 1
ATOM 688 O O . SER A 1 92 ? 4.072 -25.393 -25.573 1.00 92.50 92 SER A O 1
ATOM 690 N N . GLN A 1 93 ? 2.904 -24.300 -27.172 1.00 94.44 93 GLN A N 1
ATOM 691 C CA . GLN A 1 93 ? 2.819 -22.991 -26.527 1.00 94.44 93 GLN A CA 1
ATOM 692 C C . GLN A 1 93 ? 4.182 -22.314 -26.312 1.00 94.44 93 GLN A C 1
ATOM 694 O O . GLN A 1 93 ? 4.331 -21.475 -25.428 1.00 94.44 93 GLN A O 1
ATOM 699 N N . ASN A 1 94 ? 5.162 -22.618 -27.166 1.00 95.19 94 ASN A N 1
ATOM 700 C CA . ASN A 1 94 ? 6.467 -21.963 -27.139 1.00 95.19 94 ASN A CA 1
ATOM 701 C C . ASN A 1 94 ? 6.545 -20.888 -28.226 1.00 95.19 94 ASN A C 1
ATOM 703 O O . ASN A 1 94 ? 6.009 -21.058 -29.327 1.00 95.19 94 ASN A O 1
ATOM 707 N N . SER A 1 95 ? 7.254 -19.795 -27.941 1.00 96.50 95 SER A N 1
ATOM 708 C CA . SER A 1 95 ? 7.573 -18.792 -28.956 1.00 96.50 95 SER A CA 1
ATOM 709 C C . SER A 1 95 ? 8.653 -19.293 -29.914 1.00 96.50 95 SER A C 1
ATOM 711 O O . SER A 1 95 ? 9.615 -19.948 -29.510 1.00 96.50 95 SER A O 1
ATOM 713 N N . ASN A 1 96 ? 8.527 -18.942 -31.194 1.00 95.75 96 ASN A N 1
ATOM 714 C CA . ASN A 1 96 ? 9.581 -19.137 -32.188 1.00 95.75 96 ASN A CA 1
ATOM 715 C C . ASN A 1 96 ? 10.497 -17.913 -32.369 1.00 95.75 96 ASN A C 1
ATOM 717 O O . ASN A 1 96 ? 11.334 -17.933 -33.278 1.00 95.75 96 ASN A O 1
ATOM 721 N N . SER A 1 97 ? 10.306 -16.853 -31.578 1.00 96.00 97 SER A N 1
ATOM 722 C CA . SER A 1 97 ? 11.119 -15.644 -31.673 1.00 96.00 97 SER A CA 1
ATOM 723 C C . SER A 1 97 ? 12.597 -15.965 -31.453 1.00 96.00 97 SER A C 1
ATOM 725 O O . SER A 1 97 ? 12.971 -16.825 -30.655 1.00 96.00 97 SER A O 1
ATOM 727 N N . THR A 1 98 ? 13.460 -15.264 -32.186 1.00 94.75 98 THR A N 1
ATOM 728 C CA . THR A 1 98 ? 14.915 -15.335 -32.002 1.00 94.75 98 THR A CA 1
ATOM 729 C C . THR A 1 98 ? 15.444 -14.210 -31.117 1.00 94.75 98 THR A C 1
ATOM 731 O O . THR A 1 98 ? 16.662 -14.025 -31.040 1.00 94.75 98 THR A O 1
ATOM 734 N N . TYR A 1 99 ? 14.556 -13.418 -30.512 1.00 94.00 99 TYR A N 1
ATOM 735 C CA . TYR A 1 99 ? 14.946 -12.311 -29.655 1.00 94.00 99 TYR A CA 1
ATOM 736 C C . TYR A 1 99 ? 15.704 -12.825 -28.412 1.00 94.00 99 TYR A C 1
ATOM 738 O O . TYR A 1 99 ? 15.251 -13.783 -27.787 1.00 94.00 99 TYR A O 1
ATOM 746 N N . PRO A 1 100 ? 16.863 -12.241 -28.037 1.00 92.25 100 PRO A N 1
ATOM 747 C CA . PRO A 1 100 ? 17.744 -12.831 -27.024 1.00 92.25 100 PRO A CA 1
ATOM 748 C C . PRO A 1 100 ? 17.143 -13.036 -25.628 1.00 92.25 100 PRO A C 1
ATOM 750 O O . PRO A 1 100 ? 17.619 -13.918 -24.918 1.00 92.25 100 PRO A O 1
ATOM 753 N N . ALA A 1 101 ? 16.149 -12.236 -25.224 1.00 89.06 101 ALA A N 1
ATOM 754 C CA . ALA A 1 101 ? 15.506 -12.372 -23.913 1.00 89.06 101 ALA A CA 1
ATOM 755 C C . ALA A 1 101 ? 14.432 -13.474 -23.862 1.00 89.06 101 ALA A C 1
ATOM 757 O O . ALA A 1 101 ? 13.944 -13.803 -22.785 1.00 89.06 101 ALA A O 1
ATOM 758 N N . VAL A 1 102 ? 14.057 -14.052 -25.008 1.00 94.31 102 VAL A N 1
ATOM 759 C CA . VAL A 1 102 ? 13.044 -15.110 -25.077 1.00 94.31 102 VAL A CA 1
ATOM 760 C C . VAL A 1 102 ? 13.649 -16.415 -24.566 1.00 94.31 102 VAL A C 1
ATOM 762 O O . VAL A 1 102 ? 14.609 -16.932 -25.141 1.00 94.31 102 VAL A O 1
ATOM 765 N N . ASP A 1 103 ? 13.069 -16.972 -23.502 1.00 93.62 103 ASP A N 1
ATOM 766 C CA . ASP A 1 103 ? 13.377 -18.327 -23.047 1.00 93.62 103 ASP A CA 1
ATOM 767 C C . ASP A 1 103 ? 12.599 -19.338 -23.909 1.00 93.62 103 ASP A C 1
ATOM 769 O O . ASP A 1 103 ? 11.380 -19.459 -23.766 1.00 93.62 103 ASP A O 1
ATOM 773 N N . PRO A 1 104 ? 13.264 -20.114 -24.787 1.00 91.62 104 PRO A N 1
ATOM 774 C CA . PRO A 1 104 ? 12.585 -21.065 -25.665 1.00 91.62 104 PRO A CA 1
ATOM 775 C C . PRO A 1 104 ? 11.971 -22.259 -24.913 1.00 91.62 104 PRO A C 1
ATOM 777 O O . PRO A 1 104 ? 11.324 -23.102 -25.538 1.00 91.62 104 PRO A O 1
ATOM 780 N N . SER A 1 105 ? 12.229 -22.388 -23.608 1.00 92.69 105 SER A N 1
ATOM 781 C CA . SER A 1 105 ? 11.659 -23.425 -22.747 1.00 92.69 105 SER A CA 1
ATOM 782 C C . SER A 1 105 ? 10.426 -22.974 -21.964 1.00 92.69 105 SER A C 1
ATOM 784 O O . SER A 1 105 ? 9.778 -23.823 -21.348 1.00 92.69 105 SER A O 1
ATOM 786 N N . TYR A 1 106 ? 10.092 -21.680 -21.996 1.00 96.06 106 TYR A N 1
ATOM 787 C CA . TYR A 1 106 ? 8.906 -21.162 -21.328 1.00 96.06 106 TYR A CA 1
ATOM 788 C C . TYR A 1 106 ? 7.629 -21.517 -22.104 1.00 96.06 106 TYR A C 1
ATOM 790 O O . TYR A 1 106 ? 7.508 -21.218 -23.292 1.00 96.06 106 TYR A O 1
ATOM 798 N N . ASP A 1 107 ? 6.682 -22.137 -21.398 1.00 95.56 107 ASP A N 1
ATOM 799 C CA . ASP A 1 107 ? 5.360 -22.534 -21.895 1.00 95.56 107 ASP A CA 1
ATOM 800 C C . ASP A 1 107 ? 4.337 -21.433 -21.560 1.00 95.56 107 ASP A C 1
ATOM 802 O O . ASP A 1 107 ? 3.966 -21.236 -20.395 1.00 95.56 107 ASP A O 1
ATOM 806 N N . PHE A 1 108 ? 3.899 -20.694 -22.583 1.00 96.75 108 PHE A N 1
ATOM 807 C CA . PHE A 1 108 ? 2.920 -19.614 -22.454 1.00 96.75 108 PHE A CA 1
ATOM 808 C C . PHE A 1 108 ? 1.503 -20.190 -22.335 1.00 96.75 108 PHE A C 1
ATOM 810 O O . PHE A 1 108 ? 0.820 -20.464 -23.331 1.00 96.75 108 PHE A O 1
ATOM 817 N N . ALA A 1 109 ? 1.027 -20.364 -21.103 1.00 96.06 109 ALA A N 1
ATOM 818 C CA . ALA A 1 109 ? -0.282 -20.955 -20.859 1.00 96.06 109 ALA A CA 1
ATOM 819 C C . ALA A 1 109 ? -1.417 -20.131 -21.497 1.00 96.06 109 ALA A C 1
ATOM 821 O O . ALA A 1 109 ? -1.465 -18.902 -21.409 1.00 96.06 109 ALA A O 1
ATOM 822 N N . VAL A 1 110 ? -2.375 -20.833 -22.110 1.00 94.62 110 VAL A N 1
ATOM 823 C CA . VAL A 1 110 ? -3.560 -20.222 -22.730 1.00 94.62 110 VAL A CA 1
ATOM 824 C C . VAL A 1 110 ? -4.293 -19.334 -21.722 1.00 94.62 110 VAL A C 1
ATOM 826 O O . VAL A 1 110 ? -4.615 -19.777 -20.618 1.00 94.62 110 VAL A O 1
ATOM 829 N N . GLY A 1 111 ? -4.601 -18.100 -22.120 1.00 92.88 111 GLY A N 1
ATOM 830 C CA . GLY A 1 111 ? -5.322 -17.133 -21.293 1.00 92.88 111 GLY A CA 1
ATOM 831 C C . GLY A 1 111 ? -4.438 -16.283 -20.375 1.00 92.88 111 GLY A C 1
ATOM 832 O O . GLY A 1 111 ? -4.967 -15.391 -19.714 1.00 92.88 111 GLY A O 1
ATOM 833 N N . GLN A 1 112 ? -3.119 -16.511 -20.327 1.00 94.94 112 GLN A N 1
ATOM 834 C CA . GLN A 1 112 ? -2.201 -15.618 -19.610 1.00 94.94 112 GLN A CA 1
ATOM 835 C C . GLN A 1 112 ? -2.269 -14.203 -20.184 1.00 94.94 112 GLN A C 1
ATOM 837 O O . GLN A 1 112 ? -2.223 -14.033 -21.401 1.00 94.94 112 GLN A O 1
ATOM 842 N N . GLN A 1 113 ? -2.347 -13.194 -19.313 1.00 95.81 113 GLN A N 1
ATOM 843 C CA . GLN A 1 113 ? -2.326 -11.796 -19.733 1.00 95.81 113 GLN A CA 1
ATOM 844 C C . GLN A 1 113 ? -0.978 -11.475 -20.390 1.00 95.81 113 GLN A C 1
ATOM 846 O O . GLN A 1 113 ? 0.085 -11.818 -19.857 1.00 95.81 113 GLN A O 1
ATOM 851 N N . ALA A 1 114 ? -1.037 -10.827 -21.548 1.00 96.62 114 ALA A N 1
ATOM 852 C CA . ALA A 1 114 ? 0.120 -10.369 -22.293 1.00 96.62 114 ALA A CA 1
ATOM 853 C C . ALA A 1 114 ? 0.299 -8.857 -22.131 1.00 96.62 114 ALA A C 1
ATOM 855 O O . ALA A 1 114 ? -0.673 -8.102 -22.065 1.00 96.62 114 ALA A O 1
ATOM 856 N N . TYR A 1 115 ? 1.545 -8.410 -22.090 1.00 96.44 115 TYR A N 1
ATOM 857 C CA . TYR A 1 115 ? 1.914 -7.010 -21.911 1.00 96.44 115 TYR A CA 1
ATOM 858 C C . TYR A 1 115 ? 2.934 -6.615 -22.963 1.00 96.44 115 TYR A C 1
ATOM 860 O O . TYR A 1 115 ? 3.719 -7.452 -23.410 1.00 96.44 115 TYR A O 1
ATOM 868 N N . VAL A 1 116 ? 2.956 -5.332 -23.307 1.00 94.81 116 VAL A N 1
ATOM 869 C CA . VAL A 1 116 ? 4.097 -4.741 -24.002 1.00 94.81 116 VAL A CA 1
ATOM 870 C C . VAL A 1 116 ? 4.888 -3.918 -22.998 1.00 94.81 116 VAL A C 1
ATOM 872 O O . VAL A 1 116 ? 4.340 -3.008 -22.369 1.00 94.81 116 VAL A O 1
ATOM 875 N N . TRP A 1 117 ? 6.168 -4.249 -22.857 1.00 94.06 117 TRP A N 1
ATOM 876 C CA . TRP A 1 117 ? 7.118 -3.537 -22.016 1.00 94.06 117 TRP A CA 1
ATOM 877 C C . TRP A 1 117 ? 8.083 -2.744 -22.897 1.00 94.06 117 TRP A C 1
ATOM 879 O O . TRP A 1 117 ? 8.747 -3.285 -23.779 1.00 94.06 117 TRP A O 1
ATOM 889 N N . ILE A 1 118 ? 8.124 -1.436 -22.672 1.00 91.25 118 ILE A N 1
ATOM 890 C CA . ILE A 1 118 ? 9.066 -0.502 -23.280 1.00 91.25 118 ILE A CA 1
ATOM 891 C C . ILE A 1 118 ? 10.010 -0.042 -22.182 1.00 91.25 118 ILE A C 1
ATOM 893 O O . ILE A 1 118 ? 9.541 0.400 -21.138 1.00 91.25 118 ILE A O 1
ATOM 897 N N . TYR A 1 119 ? 11.316 -0.115 -22.401 1.00 90.06 119 TYR A N 1
ATOM 898 C CA . TYR A 1 119 ? 12.296 0.318 -21.406 1.00 90.06 119 TYR A CA 1
ATOM 899 C C . TYR A 1 119 ? 13.625 0.686 -22.057 1.00 90.06 119 TYR A C 1
ATOM 901 O O . TYR A 1 119 ? 13.986 0.131 -23.090 1.00 90.06 119 TYR A O 1
ATOM 909 N N . ASN A 1 120 ? 14.384 1.587 -21.443 1.00 85.56 120 ASN A N 1
ATOM 910 C CA . ASN A 1 120 ? 15.782 1.854 -21.808 1.00 85.56 120 ASN A CA 1
ATOM 911 C C . ASN A 1 120 ? 16.804 1.213 -20.848 1.00 85.56 120 ASN A C 1
ATOM 913 O O . ASN A 1 120 ? 17.999 1.243 -21.122 1.00 85.56 120 ASN A O 1
ATOM 917 N N . GLU A 1 121 ? 16.328 0.609 -19.760 1.00 82.25 121 GLU A N 1
ATOM 918 C CA . GLU A 1 121 ? 17.092 -0.185 -18.794 1.00 82.25 121 GLU A CA 1
ATOM 919 C C . GLU A 1 121 ? 16.125 -1.193 -18.163 1.00 82.25 121 GLU A C 1
ATOM 921 O O . GLU A 1 121 ? 15.220 -0.750 -17.477 1.00 82.25 121 GLU A O 1
ATOM 926 N N . ASN A 1 122 ? 16.218 -2.503 -18.410 1.00 71.06 122 ASN A N 1
ATOM 927 C CA . ASN A 1 122 ? 15.258 -3.475 -17.837 1.00 71.06 122 ASN A CA 1
ATOM 928 C C . ASN A 1 122 ? 15.657 -3.997 -16.459 1.00 71.06 122 ASN A C 1
ATOM 930 O O . ASN A 1 122 ? 14.871 -4.716 -15.838 1.00 71.06 122 ASN A O 1
ATOM 934 N N . ASP A 1 123 ? 16.860 -3.681 -15.988 1.00 71.06 123 ASP A N 1
ATOM 935 C CA . ASP A 1 123 ? 17.312 -4.106 -14.676 1.00 71.06 123 ASP A CA 1
ATOM 936 C C . ASP A 1 123 ? 16.827 -3.106 -13.606 1.00 71.06 123 ASP A C 1
ATOM 938 O O . ASP A 1 123 ? 17.341 -1.984 -13.540 1.00 71.06 123 ASP A O 1
ATOM 942 N N . PRO A 1 124 ? 15.866 -3.478 -12.731 1.00 56.62 124 PRO A N 1
ATOM 943 C CA . PRO A 1 124 ? 15.414 -2.610 -11.646 1.00 56.62 124 PRO A CA 1
ATOM 944 C C . PRO A 1 124 ? 16.547 -2.239 -10.679 1.00 56.62 124 PRO A C 1
ATOM 946 O O . PRO A 1 124 ? 16.442 -1.250 -9.957 1.00 56.62 124 PRO A O 1
ATOM 949 N N . THR A 1 125 ? 17.648 -2.994 -10.658 1.00 51.00 125 THR A N 1
ATOM 950 C CA . THR A 1 125 ? 18.817 -2.669 -9.832 1.00 51.00 125 THR A CA 1
ATOM 951 C C . THR A 1 125 ? 19.718 -1.602 -10.463 1.00 51.00 125 THR A C 1
ATOM 953 O O . THR A 1 125 ? 20.539 -1.011 -9.767 1.00 51.00 125 THR A O 1
ATOM 956 N N . GLN A 1 126 ? 19.528 -1.287 -11.750 1.00 59.69 126 GLN A N 1
ATOM 957 C CA . GLN A 1 126 ? 20.273 -0.253 -12.484 1.00 59.69 126 GLN A CA 1
ATOM 958 C C . GLN A 1 126 ? 19.435 1.000 -12.778 1.00 59.69 126 GLN A C 1
ATOM 960 O O . GLN A 1 126 ? 19.825 1.839 -13.599 1.00 59.69 126 GLN A O 1
ATOM 965 N N . ILE A 1 127 ? 18.307 1.165 -12.073 1.00 63.78 127 ILE A N 1
ATOM 966 C CA . ILE A 1 127 ? 17.450 2.350 -12.173 1.00 63.78 127 ILE A CA 1
ATOM 967 C C . ILE A 1 127 ? 18.271 3.603 -11.862 1.00 63.78 127 ILE A C 1
ATOM 969 O O . ILE A 1 127 ? 18.711 3.839 -10.739 1.00 63.78 127 ILE A O 1
ATOM 973 N N . ASN A 1 128 ? 18.437 4.447 -12.870 1.00 63.91 128 ASN A N 1
ATOM 974 C CA . ASN A 1 128 ? 19.086 5.741 -12.761 1.00 63.91 128 ASN A CA 1
ATOM 975 C C . ASN A 1 128 ? 18.103 6.852 -13.158 1.00 63.91 128 ASN A C 1
ATOM 977 O O . ASN A 1 128 ? 16.961 6.608 -13.536 1.00 63.91 128 ASN A O 1
ATOM 981 N N . THR A 1 129 ? 18.535 8.110 -13.079 1.00 59.41 129 THR A N 1
ATOM 982 C CA . THR A 1 129 ? 17.667 9.264 -13.376 1.00 59.41 129 THR A CA 1
ATOM 983 C C . THR A 1 129 ? 17.246 9.383 -14.842 1.00 59.41 129 THR A C 1
ATOM 985 O O . THR A 1 129 ? 16.443 10.254 -15.153 1.00 59.41 129 THR A O 1
ATOM 988 N N . SER A 1 130 ? 17.822 8.579 -15.738 1.00 69.62 130 SER A N 1
ATOM 989 C CA . SER A 1 130 ? 17.403 8.466 -17.137 1.00 69.62 130 SER A CA 1
ATOM 990 C C . SER A 1 130 ? 16.618 7.188 -17.428 1.00 69.62 130 SER A C 1
ATOM 992 O O . SER A 1 130 ? 16.212 7.006 -18.567 1.00 69.62 130 SER A O 1
ATOM 994 N N . THR A 1 131 ? 16.387 6.314 -16.442 1.00 78.94 131 THR A N 1
ATOM 995 C CA . THR A 1 131 ? 15.586 5.104 -16.645 1.00 78.94 131 THR A CA 1
ATOM 996 C C . THR A 1 131 ? 14.123 5.473 -16.854 1.00 78.94 131 THR A C 1
ATOM 998 O O . THR A 1 131 ? 13.514 6.156 -16.027 1.00 78.94 131 THR A O 1
ATOM 1001 N N . GLU A 1 132 ? 13.554 4.988 -17.949 1.00 85.12 132 GLU A N 1
ATOM 1002 C CA . GLU A 1 132 ? 12.177 5.236 -18.345 1.00 85.12 132 GLU A CA 1
ATOM 1003 C C . GLU A 1 132 ? 11.522 3.955 -18.841 1.00 85.12 132 GLU A C 1
ATOM 1005 O O . GLU A 1 132 ? 12.041 3.324 -19.766 1.00 85.12 132 GLU A O 1
ATOM 1010 N N . TRP A 1 133 ? 10.363 3.600 -18.280 1.00 89.88 133 TRP A N 1
ATOM 1011 C CA . TRP A 1 133 ? 9.588 2.431 -18.715 1.00 89.88 133 TRP A CA 1
ATOM 1012 C C . TRP A 1 133 ? 8.192 2.823 -19.189 1.00 89.88 133 TRP A C 1
ATOM 1014 O O . TRP A 1 133 ? 7.654 3.847 -18.789 1.00 89.88 133 TRP A O 1
ATOM 1024 N N . ALA A 1 134 ? 7.564 1.971 -19.985 1.00 90.75 134 ALA A N 1
ATOM 1025 C CA . ALA A 1 134 ? 6.117 1.883 -20.105 1.00 90.75 134 ALA A CA 1
ATOM 1026 C C . ALA A 1 134 ? 5.728 0.406 -20.077 1.00 90.75 134 ALA A C 1
ATOM 1028 O O . ALA A 1 134 ? 6.340 -0.398 -20.776 1.00 90.75 134 ALA A O 1
ATOM 1029 N N . LEU A 1 135 ? 4.705 0.049 -19.310 1.00 93.25 135 LEU A N 1
ATOM 1030 C CA . LEU A 1 135 ? 4.135 -1.294 -19.315 1.00 93.25 135 LEU A CA 1
ATOM 1031 C C . LEU A 1 135 ? 2.635 -1.161 -19.516 1.00 93.25 135 LEU A C 1
ATOM 1033 O O . LEU A 1 135 ? 1.959 -0.547 -18.694 1.00 93.25 135 LEU A O 1
ATOM 1037 N N . TYR A 1 136 ? 2.110 -1.724 -20.598 1.00 92.94 136 TYR A N 1
ATOM 1038 C CA . TYR A 1 136 ? 0.693 -1.600 -20.933 1.00 92.94 136 TYR A CA 1
ATOM 1039 C C . TYR A 1 136 ? 0.127 -2.880 -21.524 1.00 92.94 136 TYR A C 1
ATOM 1041 O O . TYR A 1 136 ? 0.841 -3.781 -21.974 1.00 92.94 136 TYR A O 1
ATOM 1049 N N . THR A 1 137 ? -1.194 -2.960 -21.480 1.00 93.69 137 THR A N 1
ATOM 1050 C CA . THR A 1 137 ? -1.960 -4.125 -21.884 1.00 93.69 137 THR A CA 1
ATOM 1051 C C . THR A 1 137 ? -3.373 -3.728 -22.317 1.00 93.69 137 THR A C 1
ATOM 1053 O O . THR A 1 137 ? -3.744 -2.552 -22.303 1.00 93.69 137 THR A O 1
ATOM 1056 N N . GLN A 1 138 ? -4.152 -4.730 -22.713 1.00 91.00 138 GLN A N 1
ATOM 1057 C CA . GLN A 1 138 ? -5.587 -4.628 -22.917 1.00 91.00 138 GLN A CA 1
ATOM 1058 C C . GLN A 1 138 ? -6.297 -5.604 -21.977 1.00 91.00 138 GLN A C 1
ATOM 1060 O O . GLN A 1 138 ? -6.182 -6.827 -22.155 1.00 91.00 138 GLN A O 1
ATOM 1065 N N . LEU A 1 139 ? -7.000 -5.082 -20.971 1.00 85.12 139 LEU A N 1
ATOM 1066 C CA . LEU A 1 139 ? -7.701 -5.909 -19.987 1.00 85.12 139 LEU A CA 1
ATOM 1067 C C . LEU A 1 139 ? -9.039 -6.431 -20.528 1.00 85.12 139 LEU A C 1
ATOM 1069 O O . LEU A 1 139 ? -9.629 -5.896 -21.465 1.00 85.12 139 LEU A O 1
ATOM 1073 N N . ILE A 1 140 ? -9.547 -7.501 -19.906 1.00 75.56 140 ILE A N 1
ATOM 1074 C CA . ILE A 1 140 ? -10.948 -7.892 -20.080 1.00 75.56 140 ILE A CA 1
ATOM 1075 C C . ILE A 1 140 ? -11.795 -6.883 -19.307 1.00 75.56 140 ILE A C 1
ATOM 1077 O O . ILE A 1 140 ? -12.041 -7.053 -18.112 1.00 75.56 140 ILE A O 1
ATOM 1081 N N . ASP A 1 141 ? -12.284 -5.850 -19.983 1.00 65.31 141 ASP A N 1
ATOM 1082 C CA . ASP A 1 141 ? -13.453 -5.146 -19.487 1.00 65.31 141 ASP A CA 1
ATOM 1083 C C . ASP A 1 141 ? -14.666 -6.061 -19.736 1.00 65.31 141 ASP A C 1
ATOM 1085 O O . ASP A 1 141 ? -14.841 -6.631 -20.811 1.00 65.31 141 ASP A O 1
ATOM 1089 N N . GLY A 1 142 ? -15.508 -6.316 -18.736 1.00 56.59 142 GLY A N 1
ATOM 1090 C CA . GLY A 1 142 ? -16.650 -7.238 -18.876 1.00 56.59 142 GLY A CA 1
ATOM 1091 C C . GLY A 1 142 ? -17.713 -6.802 -19.906 1.00 56.59 142 GLY A C 1
ATOM 1092 O O . GLY A 1 142 ? -18.815 -7.353 -19.910 1.00 56.59 142 GLY A O 1
ATOM 1093 N N . SER A 1 143 ? -17.421 -5.789 -20.729 1.00 50.94 143 SER A N 1
ATOM 1094 C CA . SER A 1 143 ? -18.307 -5.156 -21.699 1.00 50.94 143 SER A CA 1
ATOM 1095 C C . SER A 1 143 ? -18.004 -5.566 -23.148 1.00 50.94 143 SER A C 1
ATOM 1097 O O . SER A 1 143 ? -18.920 -5.571 -23.980 1.00 50.94 143 SER A O 1
ATOM 1099 N N . SER A 1 144 ? -16.769 -5.980 -23.454 1.00 48.97 144 SER A N 1
ATOM 1100 C CA . SER A 1 144 ? -16.370 -6.402 -24.796 1.00 48.97 144 SER A CA 1
ATOM 1101 C C . SER A 1 144 ? -16.351 -7.935 -24.933 1.00 48.97 144 SER A C 1
ATOM 1103 O O . SER A 1 144 ? -15.904 -8.638 -24.027 1.00 48.97 144 SER A O 1
ATOM 1105 N N . PRO A 1 145 ? -16.825 -8.508 -26.062 1.00 48.53 145 PRO A N 1
ATOM 1106 C CA . PRO A 1 145 ? -16.662 -9.934 -26.323 1.00 48.53 145 PRO A CA 1
ATOM 1107 C C . PRO A 1 145 ? -15.181 -10.322 -26.219 1.00 48.53 145 PRO A C 1
ATOM 1109 O O . PRO A 1 145 ? -14.312 -9.529 -26.577 1.00 48.53 145 PRO A O 1
ATOM 1112 N N . ILE A 1 146 ? -14.953 -11.555 -25.757 1.00 52.41 146 ILE A N 1
ATOM 1113 C CA . ILE A 1 146 ? -13.702 -12.253 -25.376 1.00 52.41 146 ILE A CA 1
ATOM 1114 C C . ILE A 1 146 ? -12.546 -12.116 -26.404 1.00 52.41 146 ILE A C 1
ATOM 1116 O O . ILE A 1 146 ? -11.412 -12.484 -26.132 1.00 52.41 146 ILE A O 1
ATOM 1120 N N . ASP A 1 147 ? -12.798 -11.511 -27.561 1.00 53.72 147 ASP A N 1
ATOM 1121 C CA . ASP A 1 147 ? -11.891 -11.381 -28.699 1.00 53.72 147 ASP A CA 1
ATOM 1122 C C . ASP A 1 147 ? -10.989 -10.129 -28.666 1.00 53.72 147 ASP A C 1
ATOM 1124 O O . ASP A 1 147 ? -10.385 -9.800 -29.689 1.00 53.72 147 ASP A O 1
ATOM 1128 N N . LYS A 1 148 ? -10.920 -9.385 -27.550 1.00 65.06 148 LYS A N 1
ATOM 1129 C CA . LYS A 1 148 ? -10.088 -8.165 -27.478 1.00 65.06 148 LYS A CA 1
ATOM 1130 C C . LYS A 1 148 ? -9.025 -8.130 -26.390 1.00 65.06 148 LYS A C 1
ATOM 1132 O O . LYS A 1 148 ? -8.077 -7.382 -26.555 1.00 65.06 148 LYS A O 1
ATOM 1137 N N . ALA A 1 149 ? -9.126 -8.911 -25.319 1.00 86.38 149 ALA A N 1
ATOM 1138 C CA . ALA A 1 149 ? -8.070 -8.889 -24.312 1.00 86.38 149 ALA A CA 1
ATOM 1139 C C . ALA A 1 149 ? -6.762 -9.445 -24.883 1.00 86.38 149 ALA A C 1
ATOM 1141 O O . ALA A 1 149 ? -6.764 -10.406 -25.658 1.00 86.38 149 ALA A O 1
ATOM 1142 N N . TRP A 1 150 ? -5.641 -8.845 -24.492 1.00 93.25 150 TRP A N 1
ATOM 1143 C CA . TRP A 1 150 ? -4.326 -9.363 -24.854 1.00 93.25 150 TRP A CA 1
ATOM 1144 C C . TRP A 1 150 ? -4.018 -10.566 -23.978 1.00 93.25 150 TRP A C 1
ATOM 1146 O O . TRP A 1 150 ? -3.477 -10.442 -22.884 1.00 93.25 150 TRP A O 1
ATOM 1156 N N . GLN A 1 151 ? -4.415 -11.742 -24.451 1.00 94.69 151 GLN A N 1
ATOM 1157 C CA . GLN A 1 151 ? -4.182 -13.001 -23.763 1.00 94.69 151 GLN A CA 1
ATOM 1158 C C . GLN A 1 151 ? -3.488 -13.995 -24.678 1.00 94.69 151 GLN A C 1
ATOM 1160 O O . GLN A 1 151 ? -3.837 -14.112 -25.854 1.00 94.69 151 GLN A O 1
ATOM 1165 N N . MET A 1 152 ? -2.539 -14.745 -24.119 1.00 95.12 152 MET A N 1
ATOM 1166 C CA . MET A 1 152 ? -1.823 -15.789 -24.841 1.00 95.12 152 MET A CA 1
ATOM 1167 C C . MET A 1 152 ? -2.827 -16.779 -25.449 1.00 95.12 152 MET A C 1
ATOM 1169 O O . MET A 1 152 ? -3.633 -17.373 -24.721 1.00 95.12 152 MET A O 1
ATOM 1173 N N . PRO A 1 153 ? -2.845 -16.926 -26.783 1.00 94.50 153 PRO A N 1
ATOM 1174 C CA . PRO A 1 153 ? -3.856 -17.723 -27.453 1.00 94.50 153 PRO A CA 1
ATOM 1175 C C . PRO A 1 153 ? -3.607 -19.222 -27.320 1.00 94.50 153 PRO A C 1
ATOM 1177 O O . PRO A 1 153 ? -2.509 -19.678 -27.016 1.00 94.50 153 PRO A O 1
ATOM 1180 N N . ASP A 1 154 ? -4.637 -20.002 -27.634 1.00 93.69 154 ASP A N 1
ATOM 1181 C CA . ASP A 1 154 ? -4.480 -21.424 -27.916 1.00 93.69 154 ASP A CA 1
ATOM 1182 C C . ASP A 1 154 ? -3.896 -21.592 -29.326 1.00 93.69 154 ASP A C 1
ATOM 1184 O O . ASP A 1 154 ? -4.566 -21.291 -30.324 1.00 93.69 154 ASP A O 1
ATOM 1188 N N . ALA A 1 155 ? -2.656 -22.079 -29.431 1.00 91.31 155 ALA A N 1
ATOM 1189 C CA . ALA A 1 155 ? -2.013 -22.344 -30.718 1.00 91.31 155 ALA A CA 1
ATOM 1190 C C . ALA A 1 155 ? -2.755 -23.393 -31.563 1.00 91.31 155 ALA A C 1
ATOM 1192 O O . ALA A 1 155 ? -2.534 -23.474 -32.773 1.00 91.31 155 ALA A O 1
ATOM 1193 N N . SER A 1 156 ? -3.654 -24.180 -30.959 1.00 89.12 156 SER A N 1
ATOM 1194 C CA . SER A 1 156 ? -4.537 -25.120 -31.654 1.00 89.12 156 SER A CA 1
ATOM 1195 C C . SER A 1 156 ? -5.812 -24.489 -32.223 1.00 89.12 156 SER A C 1
ATOM 1197 O O . SER A 1 156 ? -6.579 -25.167 -32.918 1.00 89.12 156 SER A O 1
ATOM 1199 N N . SER A 1 157 ? -6.046 -23.199 -31.966 1.00 86.00 157 SER A N 1
ATOM 1200 C CA . SER A 1 157 ? -7.237 -22.505 -32.446 1.00 86.00 157 SER A CA 1
ATOM 1201 C C . SER A 1 157 ? -7.284 -22.412 -33.978 1.00 86.00 157 SER A C 1
ATOM 1203 O O . SER A 1 157 ? -6.285 -22.531 -34.688 1.00 86.00 157 SER A O 1
ATOM 1205 N N . SER A 1 158 ? -8.482 -22.189 -34.524 1.00 77.56 158 SER A N 1
ATOM 1206 C CA . SER A 1 158 ? -8.659 -22.015 -35.970 1.00 77.56 158 SER A CA 1
ATOM 1207 C C . SER A 1 158 ? -8.137 -20.675 -36.497 1.00 77.56 158 SER A C 1
ATOM 1209 O O . SER A 1 158 ? -8.100 -20.485 -37.715 1.00 77.56 158 SER A O 1
ATOM 1211 N N . THR A 1 159 ? -7.803 -19.725 -35.618 1.00 79.75 159 THR A N 1
ATOM 1212 C CA . THR A 1 159 ? -7.207 -18.450 -36.015 1.00 79.75 159 THR A CA 1
ATOM 1213 C C . THR A 1 159 ? -5.702 -18.629 -36.144 1.00 79.75 159 THR A C 1
ATOM 1215 O O . THR A 1 159 ? -5.018 -19.084 -35.239 1.00 79.75 159 THR A O 1
ATOM 1218 N N . THR A 1 160 ? -5.169 -18.271 -37.308 1.00 87.12 160 THR A N 1
ATOM 1219 C CA . THR A 1 160 ? -3.730 -18.393 -37.579 1.00 87.12 160 THR A CA 1
ATOM 1220 C C . THR A 1 160 ? -2.971 -17.116 -37.241 1.00 87.12 160 THR A C 1
ATOM 1222 O O . THR A 1 160 ? -1.745 -17.091 -37.325 1.00 87.12 160 THR A O 1
ATOM 1225 N N . THR A 1 161 ? -3.681 -16.026 -36.928 1.00 93.00 161 THR A N 1
ATOM 1226 C CA . THR A 1 161 ? -3.074 -14.712 -36.720 1.00 93.00 161 THR A CA 1
ATOM 1227 C C . THR A 1 161 ? -3.875 -13.855 -35.739 1.00 93.00 161 THR A C 1
ATOM 1229 O O . THR A 1 161 ? -5.100 -13.799 -35.846 1.00 93.00 161 THR A O 1
ATOM 1232 N N . GLN A 1 162 ? -3.180 -13.154 -34.841 1.00 93.06 162 GLN A N 1
ATOM 1233 C CA . GLN A 1 162 ? -3.710 -12.081 -33.992 1.00 93.06 162 GLN A CA 1
ATOM 1234 C C . GLN A 1 162 ? -2.926 -10.778 -34.176 1.00 93.06 162 GLN A C 1
ATOM 1236 O O . GLN A 1 162 ? -1.842 -10.768 -34.765 1.00 93.06 162 GLN A O 1
ATOM 1241 N N . SER A 1 163 ? -3.504 -9.678 -33.693 1.00 92.44 163 SER A N 1
ATOM 1242 C CA . SER A 1 163 ? -2.932 -8.336 -33.778 1.00 92.44 163 SER A CA 1
ATOM 1243 C C . SER A 1 163 ? -3.114 -7.592 -32.456 1.00 92.44 163 SER A C 1
ATOM 1245 O O . SER A 1 163 ? -4.250 -7.331 -32.068 1.00 92.44 163 SER A O 1
ATOM 1247 N N . TRP A 1 164 ? -2.013 -7.224 -31.805 1.00 92.75 164 TRP A N 1
ATOM 1248 C CA . TRP A 1 164 ? -1.969 -6.486 -30.540 1.00 92.75 164 TRP A CA 1
ATOM 1249 C C . TRP A 1 164 ? -1.274 -5.143 -30.761 1.00 92.75 164 TRP A C 1
ATOM 1251 O O . TRP A 1 164 ? -0.048 -5.056 -30.810 1.00 92.75 164 TRP A O 1
ATOM 1261 N N . TYR A 1 165 ? -2.060 -4.090 -30.976 1.00 90.38 165 TYR A N 1
ATOM 1262 C CA . TYR A 1 165 ? -1.523 -2.772 -31.306 1.00 90.38 165 TYR A CA 1
ATOM 1263 C C . TYR A 1 165 ? -1.821 -1.757 -30.218 1.00 90.38 165 TYR A C 1
ATOM 1265 O O . TYR A 1 165 ? -2.908 -1.789 -29.662 1.00 90.38 165 TYR A O 1
ATOM 1273 N N . VAL A 1 166 ? -0.934 -0.782 -30.001 1.00 86.38 166 VAL A N 1
ATOM 1274 C CA . VAL A 1 166 ? -1.140 0.332 -29.046 1.00 86.38 166 VAL A CA 1
ATOM 1275 C C . VAL A 1 166 ? -2.541 0.944 -29.146 1.00 86.38 166 VAL A C 1
ATOM 1277 O O . VAL A 1 166 ? -3.126 1.277 -28.132 1.00 86.38 166 VAL A O 1
ATOM 1280 N N . THR A 1 167 ? -3.120 1.027 -30.349 1.00 83.50 167 THR A N 1
ATOM 1281 C CA . THR A 1 167 ? -4.482 1.553 -30.570 1.00 83.50 167 THR A CA 1
ATOM 1282 C C . THR A 1 167 ? -5.610 0.751 -29.918 1.00 83.50 167 THR A C 1
ATOM 1284 O O . THR A 1 167 ? -6.774 1.133 -30.029 1.00 83.50 167 THR A O 1
ATOM 1287 N N . SER A 1 168 ? -5.309 -0.433 -29.395 1.00 84.94 168 SER A N 1
ATOM 1288 C CA . SER A 1 168 ? -6.244 -1.271 -28.659 1.00 84.94 168 SER A CA 1
ATOM 1289 C C . SER A 1 168 ? -5.876 -1.399 -27.184 1.00 84.94 168 SER A C 1
ATOM 1291 O O . SER A 1 168 ? -6.685 -1.939 -26.445 1.00 84.94 168 SER A O 1
ATOM 1293 N N . ALA A 1 169 ? -4.704 -0.927 -26.755 1.00 87.44 169 ALA A N 1
ATOM 1294 C CA . ALA A 1 169 ? -4.349 -0.920 -25.345 1.00 87.44 169 ALA A CA 1
ATOM 1295 C C . ALA A 1 169 ? -5.241 0.076 -24.592 1.00 87.44 169 ALA A C 1
ATOM 1297 O O . ALA A 1 169 ? -5.462 1.190 -25.060 1.00 87.44 169 ALA A O 1
ATOM 1298 N N . ASP A 1 170 ? -5.751 -0.342 -23.441 1.00 85.88 170 ASP A N 1
ATOM 1299 C CA . ASP A 1 170 ? -6.658 0.444 -22.593 1.00 85.88 170 ASP A CA 1
ATOM 1300 C C . ASP A 1 170 ? -6.189 0.501 -21.136 1.00 85.88 170 ASP A C 1
ATOM 1302 O O . ASP A 1 170 ? -6.879 1.028 -20.272 1.00 85.88 170 ASP A O 1
ATOM 1306 N N . THR A 1 171 ? -5.020 -0.068 -20.844 1.00 86.75 171 THR A N 1
ATOM 1307 C CA . THR A 1 171 ? -4.481 -0.139 -19.491 1.00 86.75 171 THR A CA 1
ATOM 1308 C C . THR A 1 171 ? -2.977 0.093 -19.521 1.00 86.75 171 THR A C 1
ATOM 1310 O O . THR A 1 171 ? -2.245 -0.682 -20.139 1.00 86.75 171 THR A O 1
ATOM 1313 N N . ALA A 1 172 ? -2.496 1.104 -18.798 1.00 89.25 172 ALA A N 1
ATOM 1314 C CA . ALA A 1 172 ? -1.085 1.251 -18.452 1.00 89.25 172 ALA A CA 1
ATOM 1315 C C . ALA A 1 172 ? -0.864 0.833 -16.992 1.00 89.25 172 ALA A C 1
ATOM 1317 O O . ALA A 1 172 ? -1.497 1.354 -16.081 1.00 89.25 172 ALA A O 1
ATOM 1318 N N . VAL A 1 173 ? 0.057 -0.102 -16.760 1.00 86.81 173 VAL A N 1
ATOM 1319 C CA . VAL A 1 173 ? 0.574 -0.424 -15.421 1.00 86.81 173 VAL A CA 1
ATOM 1320 C C . VAL A 1 173 ? 1.646 0.595 -15.016 1.00 86.81 173 VAL A C 1
ATOM 1322 O O . VAL A 1 173 ? 1.737 0.966 -13.847 1.00 86.81 173 VAL A O 1
ATOM 1325 N N . TRP A 1 174 ? 2.430 1.080 -15.984 1.00 87.50 174 TRP A N 1
ATOM 1326 C CA . TRP A 1 174 ? 3.441 2.130 -15.815 1.00 87.50 174 TRP A CA 1
ATOM 1327 C C . TRP A 1 174 ? 3.565 2.970 -17.085 1.00 87.50 174 TRP A C 1
ATOM 1329 O O . TRP A 1 174 ? 3.452 2.429 -18.189 1.00 87.50 174 TRP A O 1
ATOM 1339 N N . GLY A 1 175 ? 3.808 4.272 -16.943 1.00 87.62 175 GLY A N 1
ATOM 1340 C CA . GLY A 1 175 ? 3.729 5.219 -18.055 1.00 87.62 175 GLY A CA 1
ATOM 1341 C C . GLY A 1 175 ? 2.285 5.602 -18.379 1.00 87.62 175 GLY A C 1
ATOM 1342 O O . GLY A 1 175 ? 1.423 5.619 -17.506 1.00 87.62 175 GLY A O 1
ATOM 1343 N N . GLY A 1 176 ? 1.998 5.906 -19.640 1.00 83.94 176 GLY A N 1
ATOM 1344 C CA . GLY A 1 176 ? 0.640 6.201 -20.101 1.00 83.94 176 GLY A CA 1
ATOM 1345 C C . GLY A 1 176 ? 0.364 5.616 -21.478 1.00 83.94 176 GLY A C 1
ATOM 1346 O O . GLY A 1 176 ? 1.273 5.525 -22.309 1.00 83.94 176 GLY A O 1
ATOM 1347 N N . VAL A 1 177 ? -0.891 5.244 -21.736 1.00 85.19 177 VAL A N 1
ATOM 1348 C CA . VAL A 1 177 ? -1.326 4.753 -23.047 1.00 85.19 177 VAL A CA 1
ATOM 1349 C C . VAL A 1 177 ? -2.660 5.364 -23.466 1.00 85.19 177 VAL A C 1
ATOM 1351 O O . VAL A 1 177 ? -3.608 5.401 -22.692 1.00 85.19 177 VAL A O 1
ATOM 1354 N N . ASP A 1 178 ? -2.713 5.806 -24.725 1.00 76.06 178 ASP A N 1
ATOM 1355 C CA . ASP A 1 178 ? -3.895 6.346 -25.404 1.00 76.06 178 ASP A CA 1
ATOM 1356 C C . ASP A 1 178 ? -4.494 7.627 -24.763 1.00 76.06 178 ASP A C 1
ATOM 1358 O O . ASP A 1 178 ? -4.122 8.051 -23.676 1.00 76.06 178 ASP A O 1
ATOM 1362 N N . SER A 1 179 ? -5.413 8.314 -25.456 1.00 58.16 179 SER A N 1
ATOM 1363 C CA . SER A 1 179 ? -5.994 9.604 -24.993 1.00 58.16 179 SER A CA 1
ATOM 1364 C C . SER A 1 179 ? -6.973 9.497 -23.807 1.00 58.16 179 SER A C 1
ATOM 1366 O O . SER A 1 179 ? -7.798 10.394 -23.601 1.00 58.16 179 SER A O 1
ATOM 1368 N N . GLY A 1 180 ? -6.952 8.375 -23.094 1.00 55.19 180 GLY A N 1
ATOM 1369 C CA . GLY A 1 180 ? -7.779 8.100 -21.926 1.00 55.19 180 GLY A CA 1
ATOM 1370 C C . GLY A 1 180 ? -7.108 8.537 -20.626 1.00 55.19 180 GLY A C 1
ATOM 1371 O O . GLY A 1 180 ? -5.951 8.943 -20.597 1.00 55.19 180 GLY A O 1
ATOM 1372 N N . SER A 1 181 ? -7.844 8.430 -19.525 1.00 55.06 181 SER A N 1
ATOM 1373 C CA . SER A 1 181 ? -7.342 8.586 -18.152 1.00 55.06 181 SER A CA 1
ATOM 1374 C C . SER A 1 181 ? -6.385 7.464 -17.713 1.00 55.06 181 SER A C 1
ATOM 1376 O O . SER A 1 181 ? -6.077 7.361 -16.529 1.00 55.06 181 SER A O 1
ATOM 1378 N N . ASP A 1 182 ? -5.939 6.614 -18.638 1.00 64.38 182 ASP A N 1
ATOM 1379 C CA . ASP A 1 182 ? -5.279 5.340 -18.358 1.00 64.38 182 ASP A CA 1
ATOM 1380 C C . ASP A 1 182 ? -3.765 5.555 -18.230 1.00 64.38 182 ASP A C 1
ATOM 1382 O O . ASP A 1 182 ? -2.941 5.179 -19.071 1.00 64.38 182 ASP A O 1
ATOM 1386 N N . VAL A 1 183 ? -3.426 6.251 -17.148 1.00 67.44 183 VAL A N 1
ATOM 1387 C CA . VAL A 1 183 ? -2.070 6.516 -16.674 1.00 67.44 183 VAL A CA 1
ATOM 1388 C C . VAL A 1 183 ? -1.740 5.488 -15.594 1.00 67.44 183 VAL A C 1
ATOM 1390 O O . VAL A 1 183 ? -2.489 5.330 -14.632 1.00 67.44 183 VAL A O 1
ATOM 1393 N N . GLY A 1 184 ? -0.635 4.769 -15.780 1.00 67.50 184 GLY A N 1
ATOM 1394 C CA . GLY A 1 184 ? -0.094 3.832 -14.802 1.00 67.50 184 GLY A CA 1
ATOM 1395 C C . GLY A 1 184 ? 0.811 4.524 -13.783 1.00 67.50 184 GLY A C 1
ATOM 1396 O O . GLY A 1 184 ? 0.792 5.740 -13.628 1.00 67.50 184 GLY A O 1
ATOM 1397 N N . GLY A 1 185 ? 1.641 3.747 -13.088 1.00 60.91 185 GLY A N 1
ATOM 1398 C CA . GLY A 1 185 ? 2.664 4.299 -12.198 1.00 60.91 185 GLY A CA 1
ATOM 1399 C C . GLY A 1 185 ? 3.760 5.097 -12.918 1.00 60.91 185 GLY A C 1
ATOM 1400 O O . GLY A 1 185 ? 3.934 5.010 -14.137 1.00 60.91 185 GLY A O 1
ATOM 1401 N N . GLY A 1 186 ? 4.543 5.826 -12.121 1.00 58.69 186 GLY A N 1
ATOM 1402 C CA . GLY A 1 186 ? 5.684 6.621 -12.572 1.00 58.69 186 GLY A CA 1
ATOM 1403 C C . GLY A 1 186 ? 5.323 8.053 -12.968 1.00 58.69 186 GLY A C 1
ATOM 1404 O O . GLY A 1 186 ? 4.157 8.423 -13.058 1.00 58.69 186 GLY A O 1
ATOM 1405 N N . ASN A 1 187 ? 6.343 8.883 -13.196 1.00 63.81 187 ASN A N 1
ATOM 1406 C CA . ASN A 1 187 ? 6.123 10.288 -13.530 1.00 63.81 187 ASN A CA 1
ATOM 1407 C C . ASN A 1 187 ? 5.946 10.452 -15.039 1.00 63.81 187 ASN A C 1
ATOM 1409 O O . ASN A 1 187 ? 6.887 10.199 -15.795 1.00 63.81 187 ASN A O 1
ATOM 1413 N N . ILE A 1 188 ? 4.793 10.958 -15.468 1.00 60.59 188 ILE A N 1
ATOM 1414 C CA . ILE A 1 188 ? 4.594 11.494 -16.819 1.00 60.59 188 ILE A CA 1
ATOM 1415 C C . ILE A 1 188 ? 4.272 12.985 -16.713 1.00 60.59 188 ILE A C 1
ATOM 1417 O O . ILE A 1 188 ? 3.458 13.386 -15.885 1.00 60.59 188 ILE A O 1
ATOM 1421 N N . ILE A 1 189 ? 4.899 13.835 -17.530 1.00 56.47 189 ILE A N 1
ATOM 1422 C CA . ILE A 1 189 ? 4.649 15.287 -17.470 1.00 56.47 189 ILE A CA 1
ATOM 1423 C C . ILE A 1 189 ? 3.498 15.744 -18.376 1.00 56.47 189 ILE A C 1
ATOM 1425 O O . ILE A 1 189 ? 3.200 16.932 -18.458 1.00 56.47 189 ILE A O 1
ATOM 1429 N N . SER A 1 190 ? 2.861 14.832 -19.106 1.00 62.78 190 SER A N 1
ATOM 1430 C CA . SER A 1 190 ? 1.712 15.126 -19.964 1.00 62.78 190 SER A CA 1
ATOM 1431 C C . SER A 1 190 ? 0.853 13.882 -20.128 1.00 62.78 190 SER A C 1
ATOM 1433 O O . SER A 1 190 ? 1.381 12.781 -20.108 1.00 62.78 190 SER A O 1
ATOM 1435 N N . THR A 1 191 ? -0.454 14.026 -20.339 1.00 63.25 191 THR A N 1
ATOM 1436 C CA . THR A 1 191 ? -1.265 12.894 -20.805 1.00 63.25 191 THR A CA 1
ATOM 1437 C C . THR A 1 191 ? -0.868 12.559 -22.248 1.00 63.25 191 THR A C 1
ATOM 1439 O O . THR A 1 191 ? -0.752 13.486 -23.065 1.00 63.25 191 THR A O 1
ATOM 1442 N N . PRO A 1 192 ? -0.675 11.276 -22.599 1.00 61.31 192 PRO A N 1
ATOM 1443 C CA . PRO A 1 192 ? -0.427 10.886 -23.977 1.00 61.31 192 PRO A CA 1
ATOM 1444 C C . PRO A 1 192 ? -1.548 11.388 -24.900 1.00 61.31 192 PRO A C 1
ATOM 1446 O O . PRO A 1 192 ? -2.727 11.422 -24.548 1.00 61.31 192 PRO A O 1
ATOM 1449 N N . GLY A 1 193 ? -1.185 11.786 -26.120 1.00 64.00 193 GLY A N 1
ATOM 1450 C CA . GLY A 1 193 ? -2.174 12.021 -27.173 1.00 64.00 193 GLY A CA 1
ATOM 1451 C C . GLY A 1 193 ? -2.859 10.715 -27.589 1.00 64.00 193 GLY A C 1
ATOM 1452 O O . GLY A 1 193 ? -2.400 9.628 -27.245 1.00 64.00 193 GLY A O 1
ATOM 1453 N N . SER A 1 194 ? -3.936 10.803 -28.377 1.00 70.56 194 SER A N 1
ATOM 1454 C CA . SER A 1 194 ? -4.595 9.602 -28.907 1.00 70.56 194 SER A CA 1
ATOM 1455 C C . SER A 1 194 ? -3.582 8.719 -29.623 1.00 70.56 194 SER A C 1
ATOM 1457 O O . SER A 1 194 ? -2.868 9.182 -30.517 1.00 70.56 194 SER A O 1
ATOM 1459 N N . TYR A 1 195 ? -3.556 7.453 -29.228 1.00 66.94 195 TYR A N 1
ATOM 1460 C CA . TYR A 1 195 ? -2.681 6.413 -29.738 1.00 66.94 195 TYR A CA 1
ATOM 1461 C C . TYR A 1 195 ? -1.190 6.623 -29.442 1.00 66.94 195 TYR A C 1
ATOM 1463 O O . TYR A 1 195 ? -0.330 6.100 -30.150 1.00 66.94 195 TYR A O 1
ATOM 1471 N N . HIS A 1 196 ? -0.858 7.404 -28.415 1.00 77.94 196 HIS A N 1
ATOM 1472 C CA . HIS A 1 196 ? 0.513 7.561 -27.948 1.00 77.94 196 HIS A CA 1
ATOM 1473 C C . HIS A 1 196 ? 0.795 6.636 -26.762 1.00 77.94 196 HIS A C 1
ATOM 1475 O O . HIS A 1 196 ? -0.090 6.354 -25.956 1.00 77.94 196 HIS A O 1
ATOM 1481 N N . VAL A 1 197 ? 2.050 6.206 -26.654 1.00 83.88 197 VAL A N 1
ATOM 1482 C CA . VAL A 1 197 ? 2.599 5.649 -25.416 1.00 83.88 197 VAL A CA 1
ATOM 1483 C C . VAL A 1 197 ? 3.523 6.700 -24.826 1.00 83.88 197 VAL A C 1
ATOM 1485 O O . VAL A 1 197 ? 4.330 7.287 -25.548 1.00 83.88 197 VAL A O 1
ATOM 1488 N N . GLN A 1 198 ? 3.413 6.937 -23.531 1.00 85.00 198 GLN A N 1
ATOM 1489 C CA . GLN A 1 198 ? 4.363 7.745 -22.787 1.00 85.00 198 GLN A CA 1
ATOM 1490 C C . GLN A 1 198 ? 5.107 6.837 -21.827 1.00 85.00 198 GLN A C 1
ATOM 1492 O O . GLN A 1 198 ? 4.483 6.139 -21.027 1.00 85.00 198 GLN A O 1
ATOM 1497 N N . THR A 1 199 ? 6.429 6.820 -21.922 1.00 85.75 199 THR A N 1
ATOM 1498 C CA . THR A 1 199 ? 7.240 6.238 -20.860 1.00 85.75 199 THR A CA 1
ATOM 1499 C C . THR A 1 199 ? 7.155 7.140 -19.633 1.00 85.75 199 THR A C 1
ATOM 1501 O O . THR A 1 199 ? 6.885 8.334 -19.730 1.00 85.75 199 THR A O 1
ATOM 1504 N N . ALA A 1 200 ? 7.331 6.563 -18.457 1.00 80.06 200 ALA A N 1
ATOM 1505 C CA . ALA A 1 200 ? 7.456 7.288 -17.212 1.00 80.06 200 ALA A CA 1
ATOM 1506 C C . ALA A 1 200 ? 8.867 7.112 -16.672 1.00 80.06 200 ALA A C 1
ATOM 1508 O O . ALA A 1 200 ? 9.396 5.996 -16.607 1.00 80.06 200 ALA A O 1
ATOM 1509 N N . GLY A 1 201 ? 9.445 8.234 -16.260 1.00 70.62 201 GLY A N 1
ATOM 1510 C CA . GLY A 1 201 ? 10.744 8.270 -15.629 1.00 70.62 201 GLY A CA 1
ATOM 1511 C C . GLY A 1 201 ? 10.633 7.653 -14.249 1.00 70.62 201 GLY A C 1
ATOM 1512 O O . GLY A 1 201 ? 9.663 7.886 -13.518 1.00 70.62 201 GLY A O 1
ATOM 1513 N N . PHE A 1 202 ? 11.645 6.886 -13.873 1.00 66.69 202 PHE A N 1
ATOM 1514 C CA . PHE A 1 202 ? 11.788 6.481 -12.490 1.00 66.69 202 PHE A CA 1
ATOM 1515 C C . PHE A 1 202 ? 12.243 7.682 -11.671 1.00 66.69 202 PHE A C 1
ATOM 1517 O O . PHE A 1 202 ? 13.317 8.249 -11.899 1.00 66.69 202 PHE A O 1
ATOM 1524 N N . THR A 1 203 ? 11.472 8.043 -10.645 1.00 60.12 203 THR A N 1
ATOM 1525 C CA . THR A 1 203 ? 12.078 8.744 -9.513 1.00 60.12 203 THR A CA 1
ATOM 1526 C C . THR A 1 203 ? 12.974 7.728 -8.827 1.00 60.12 203 THR A C 1
ATOM 1528 O O . THR A 1 203 ? 12.522 7.035 -7.922 1.00 60.12 203 THR A O 1
ATOM 1531 N N . ALA A 1 204 ? 14.226 7.608 -9.280 1.00 61.06 204 ALA A N 1
ATOM 1532 C CA . ALA A 1 204 ? 15.209 6.766 -8.615 1.00 61.06 204 ALA A CA 1
ATOM 1533 C C . ALA A 1 204 ? 15.203 7.135 -7.128 1.00 61.06 204 ALA A C 1
ATOM 1535 O O . ALA A 1 204 ? 15.485 8.288 -6.761 1.00 61.06 204 ALA A O 1
ATOM 1536 N N . GLY A 1 205 ? 14.790 6.176 -6.299 1.00 72.50 205 GLY A N 1
ATOM 1537 C CA . GLY A 1 205 ? 14.979 6.275 -4.870 1.00 72.50 205 GLY A CA 1
ATOM 1538 C C . GLY A 1 205 ? 16.463 6.453 -4.597 1.00 72.50 205 GLY A C 1
ATOM 1539 O O . GLY A 1 205 ? 17.316 5.999 -5.359 1.00 72.50 205 GLY A O 1
ATOM 1540 N N . VAL A 1 206 ? 16.773 7.179 -3.537 1.00 88.06 206 VAL A N 1
ATOM 1541 C CA . VAL A 1 206 ? 18.119 7.155 -2.981 1.00 88.06 206 VAL A CA 1
ATOM 1542 C C . VAL A 1 206 ? 18.112 6.217 -1.792 1.00 88.06 206 VAL A C 1
ATOM 1544 O O . VAL A 1 206 ? 17.155 6.203 -1.018 1.00 88.06 206 VAL A O 1
ATOM 1547 N N . TYR A 1 207 ? 19.173 5.440 -1.664 1.00 89.50 207 TYR A N 1
ATOM 1548 C CA . TYR A 1 207 ? 19.293 4.360 -0.701 1.00 89.50 207 TYR A CA 1
ATOM 1549 C C . TYR A 1 207 ? 20.151 4.821 0.464 1.00 89.50 207 TYR A C 1
ATOM 1551 O O . TYR A 1 207 ? 21.208 5.421 0.260 1.00 89.50 207 TYR A O 1
ATOM 1559 N N . TRP A 1 208 ? 19.678 4.605 1.684 1.00 92.44 208 TRP A N 1
ATOM 1560 C CA . TRP A 1 208 ? 20.428 4.937 2.884 1.00 92.44 208 TRP A CA 1
ATOM 1561 C C . TRP A 1 208 ? 21.708 4.099 2.950 1.00 92.44 208 TRP A C 1
ATOM 1563 O O . TRP A 1 208 ? 21.653 2.876 3.008 1.00 92.44 208 TRP A O 1
ATOM 1573 N N . ASP A 1 209 ? 22.856 4.767 2.950 1.00 89.69 209 ASP A N 1
ATOM 1574 C CA . ASP A 1 209 ? 24.170 4.126 2.959 1.00 89.69 209 ASP A CA 1
ATOM 1575 C C . ASP A 1 209 ? 25.164 5.044 3.677 1.00 89.69 209 ASP A C 1
ATOM 1577 O O . ASP A 1 209 ? 25.344 6.200 3.297 1.00 89.69 209 ASP A O 1
ATOM 1581 N N . ILE A 1 210 ? 25.797 4.551 4.744 1.00 88.25 210 ILE A N 1
ATOM 1582 C CA . ILE A 1 210 ? 26.742 5.326 5.562 1.00 88.25 210 ILE A CA 1
ATOM 1583 C C . ILE A 1 210 ? 28.214 4.942 5.342 1.00 88.25 210 ILE A C 1
ATOM 1585 O O . ILE A 1 210 ? 29.091 5.496 6.018 1.00 88.25 210 ILE A O 1
ATOM 1589 N N . ASN A 1 211 ? 28.515 3.995 4.452 1.00 81.75 211 ASN A N 1
ATOM 1590 C CA . ASN A 1 211 ? 29.848 3.401 4.313 1.00 81.75 211 ASN A CA 1
ATOM 1591 C C . ASN A 1 211 ? 30.600 3.833 3.036 1.00 81.75 211 ASN A C 1
ATOM 1593 O O . ASN A 1 211 ? 31.764 3.464 2.838 1.00 81.75 211 ASN A O 1
ATOM 1597 N N . GLY A 1 212 ? 29.979 4.671 2.207 1.00 81.12 212 GLY A N 1
ATOM 1598 C CA . GLY A 1 212 ? 30.629 5.337 1.090 1.00 81.12 212 GLY A CA 1
ATOM 1599 C C . GLY A 1 212 ? 30.400 4.626 -0.231 1.00 81.12 212 GLY A C 1
ATOM 1600 O O . GLY A 1 212 ? 29.482 4.993 -0.932 1.00 81.12 212 GLY A O 1
ATOM 1601 N N . SER A 1 213 ? 31.311 3.753 -0.653 1.00 79.75 213 SER A N 1
ATOM 1602 C CA . SER A 1 213 ? 31.191 2.998 -1.916 1.00 79.75 213 SER A CA 1
ATOM 1603 C C . SER A 1 213 ? 31.358 1.497 -1.681 1.00 79.75 213 SER A C 1
ATOM 1605 O O . SER A 1 213 ? 31.895 0.787 -2.537 1.00 79.75 213 SER A O 1
ATOM 1607 N N . THR A 1 214 ? 31.086 1.054 -0.456 1.00 79.25 214 THR A N 1
ATOM 1608 C CA . THR A 1 214 ? 31.232 -0.341 -0.052 1.00 79.25 214 THR A CA 1
ATOM 1609 C C . THR A 1 214 ? 29.848 -0.961 -0.135 1.00 79.25 214 THR A C 1
ATOM 1611 O O . THR A 1 214 ? 28.897 -0.353 0.323 1.00 79.25 214 THR A O 1
ATOM 1614 N N . ALA A 1 215 ? 29.723 -2.158 -0.707 1.00 77.38 215 ALA A N 1
ATOM 1615 C CA . ALA A 1 215 ? 28.424 -2.818 -0.792 1.00 77.38 215 ALA A CA 1
ATOM 1616 C C . ALA A 1 215 ? 27.693 -2.833 0.568 1.00 77.38 215 ALA A C 1
ATOM 1618 O O . ALA A 1 215 ? 28.308 -3.107 1.602 1.00 77.38 215 ALA A O 1
ATOM 1619 N N . GLY A 1 216 ? 26.387 -2.565 0.541 1.00 75.81 216 GLY A N 1
ATOM 1620 C CA . GLY A 1 216 ? 25.511 -2.497 1.709 1.00 75.81 216 GLY A CA 1
ATOM 1621 C C . GLY A 1 216 ? 25.532 -1.169 2.458 1.00 75.81 216 GLY A C 1
ATOM 1622 O O . GLY A 1 216 ? 26.329 -0.283 2.180 1.00 75.81 216 GLY A O 1
ATOM 1623 N N . ALA A 1 217 ? 24.644 -1.036 3.445 1.00 75.25 217 ALA A N 1
ATOM 1624 C CA . ALA A 1 217 ? 24.425 0.244 4.118 1.00 75.25 217 ALA A CA 1
ATOM 1625 C C . ALA A 1 217 ? 25.380 0.538 5.293 1.00 75.25 217 ALA A C 1
ATOM 1627 O O . ALA A 1 217 ? 25.375 1.661 5.791 1.00 75.25 217 ALA A O 1
ATOM 1628 N N . THR A 1 218 ? 26.164 -0.433 5.785 1.00 75.75 218 THR A N 1
ATOM 1629 C CA . THR A 1 218 ? 26.823 -0.374 7.113 1.00 75.75 218 THR A CA 1
ATOM 1630 C C . THR A 1 218 ? 28.350 -0.303 7.013 1.00 75.75 218 THR A C 1
ATOM 1632 O O . THR A 1 218 ? 28.949 -0.848 6.088 1.00 75.75 218 THR A O 1
ATOM 1635 N N . ASN A 1 219 ? 29.016 0.405 7.934 1.00 66.69 219 ASN A N 1
ATOM 1636 C CA . ASN A 1 219 ? 30.448 0.730 7.816 1.00 66.69 219 ASN A CA 1
ATOM 1637 C C . ASN A 1 219 ? 31.388 -0.069 8.737 1.00 66.69 219 ASN A C 1
ATOM 1639 O O . ASN A 1 219 ? 32.599 0.173 8.704 1.00 66.69 219 ASN A O 1
ATOM 1643 N N . ASP A 1 220 ? 30.879 -0.994 9.555 1.00 57.47 220 ASP A N 1
ATOM 1644 C CA . ASP A 1 220 ? 31.648 -1.538 10.680 1.00 57.47 220 ASP A CA 1
ATOM 1645 C C . ASP A 1 220 ? 31.651 -3.069 10.842 1.00 57.47 220 ASP A C 1
ATOM 1647 O O . ASP A 1 220 ? 32.249 -3.567 11.799 1.00 57.47 220 ASP A O 1
ATOM 1651 N N . GLY A 1 221 ? 31.068 -3.837 9.914 1.00 57.06 221 GLY A N 1
ATOM 1652 C CA . GLY A 1 221 ? 30.964 -5.302 10.041 1.00 57.06 221 GLY A CA 1
ATOM 1653 C C . GLY A 1 221 ? 30.142 -5.755 11.259 1.00 57.06 221 GLY A C 1
ATOM 1654 O O . GLY A 1 221 ? 30.229 -6.909 11.680 1.00 57.06 221 GLY A O 1
ATOM 1655 N N . GLY A 1 222 ? 29.422 -4.818 11.892 1.00 57.84 222 GLY A N 1
ATOM 1656 C CA . GLY A 1 222 ? 28.522 -5.031 13.022 1.00 57.84 222 GLY A CA 1
ATOM 1657 C C . GLY A 1 222 ? 27.050 -4.832 12.664 1.00 57.84 222 GLY A C 1
ATOM 1658 O O . GLY A 1 222 ? 26.200 -5.074 13.519 1.00 57.84 222 GLY A O 1
ATOM 1659 N N . GLY A 1 223 ? 26.753 -4.424 11.425 1.00 63.88 223 GLY A N 1
ATOM 1660 C CA . GLY A 1 223 ? 25.391 -4.295 10.916 1.00 63.88 223 GLY A CA 1
ATOM 1661 C C . GLY A 1 223 ? 24.665 -2.997 11.280 1.00 63.88 223 GLY A C 1
ATOM 1662 O O . GLY A 1 223 ? 23.480 -2.875 10.983 1.00 63.88 223 GLY A O 1
ATOM 1663 N N . ASP A 1 224 ? 25.327 -2.019 11.909 1.00 73.50 224 ASP A N 1
ATOM 1664 C CA . ASP A 1 224 ? 24.655 -0.780 12.317 1.00 73.50 224 ASP A CA 1
ATOM 1665 C C . ASP A 1 224 ? 24.677 0.263 11.186 1.00 73.50 224 ASP A C 1
ATOM 1667 O O . ASP A 1 224 ? 25.725 0.804 10.826 1.00 73.50 224 ASP A O 1
ATOM 1671 N N . ALA A 1 225 ? 23.506 0.561 10.616 1.00 85.75 225 ALA A N 1
ATOM 1672 C CA . ALA A 1 225 ? 23.322 1.632 9.632 1.00 85.75 225 ALA A CA 1
ATOM 1673 C C . ALA A 1 225 ? 22.971 2.983 10.292 1.00 85.75 225 ALA A C 1
ATOM 1675 O O . ALA A 1 225 ? 22.497 3.904 9.619 1.00 85.75 225 ALA A O 1
ATOM 1676 N N . ALA A 1 226 ? 23.161 3.147 11.605 1.00 89.12 226 ALA A N 1
ATOM 1677 C CA . ALA A 1 226 ? 22.807 4.382 12.291 1.00 89.12 226 ALA A CA 1
ATOM 1678 C C . ALA A 1 226 ? 23.568 5.610 11.764 1.00 89.12 226 ALA A C 1
ATOM 1680 O O . ALA A 1 226 ? 24.783 5.620 11.559 1.00 89.12 226 ALA A O 1
ATOM 1681 N N . GLY A 1 227 ? 22.850 6.721 11.608 1.00 91.25 227 GLY A N 1
ATOM 1682 C CA . GLY A 1 227 ? 23.450 7.969 11.146 1.00 91.25 227 GLY A CA 1
ATOM 1683 C C . GLY A 1 227 ? 22.501 9.153 11.215 1.00 91.25 227 GLY A C 1
ATOM 1684 O O . GLY A 1 227 ? 21.439 9.096 11.829 1.00 91.25 227 GLY A O 1
ATOM 1685 N N . THR A 1 228 ? 22.899 10.277 10.618 1.00 93.69 228 THR A N 1
ATOM 1686 C CA . THR A 1 228 ? 22.084 11.502 10.603 1.00 93.69 228 THR A CA 1
ATOM 1687 C C . THR A 1 228 ? 21.632 11.835 9.190 1.00 93.69 228 THR A C 1
ATOM 1689 O O . THR A 1 228 ? 22.466 12.092 8.321 1.00 93.69 228 THR A O 1
ATOM 1692 N N . TRP A 1 229 ? 20.317 11.901 8.982 1.00 94.38 229 TRP A N 1
ATOM 1693 C CA . TRP A 1 229 ? 19.708 12.360 7.738 1.00 94.38 229 TRP A CA 1
ATOM 1694 C C . TRP A 1 229 ? 19.510 13.876 7.762 1.00 94.38 229 TRP A C 1
ATOM 1696 O O . TRP A 1 229 ? 18.621 14.408 8.434 1.00 94.38 229 TRP A O 1
ATOM 1706 N N . ASN A 1 230 ? 20.346 14.576 6.998 1.00 92.25 230 ASN A N 1
ATOM 1707 C CA . ASN A 1 230 ? 20.255 16.012 6.745 1.00 92.25 230 ASN A CA 1
ATOM 1708 C C . ASN A 1 230 ? 20.655 16.323 5.286 1.00 92.25 230 ASN A C 1
ATOM 1710 O O . ASN A 1 230 ? 20.985 15.419 4.522 1.00 92.25 230 ASN A O 1
ATOM 1714 N N . SER A 1 231 ? 20.629 17.599 4.895 1.00 89.75 231 SER A N 1
ATOM 1715 C CA . SER A 1 231 ? 20.942 18.048 3.527 1.00 89.75 231 SER A CA 1
ATOM 1716 C C . SER A 1 231 ? 22.438 18.083 3.179 1.00 89.75 231 SER A C 1
ATOM 1718 O O . SER A 1 231 ? 22.792 18.509 2.085 1.00 89.75 231 SER A O 1
ATOM 1720 N N . SER A 1 232 ? 23.320 17.733 4.115 1.00 93.31 232 SER A N 1
ATOM 1721 C CA . SER A 1 232 ? 24.772 17.924 3.994 1.00 93.31 232 SER A CA 1
ATOM 1722 C C . SER A 1 232 ? 25.566 16.622 4.103 1.00 93.31 232 SER A C 1
ATOM 1724 O O . SER A 1 232 ? 26.642 16.520 3.522 1.00 93.31 232 SER A O 1
ATOM 1726 N N . ASN A 1 233 ? 25.072 15.645 4.863 1.00 93.81 233 ASN A N 1
ATOM 1727 C CA . ASN A 1 233 ? 25.739 14.370 5.085 1.00 93.81 233 ASN A CA 1
ATOM 1728 C C . ASN A 1 233 ? 25.631 13.490 3.845 1.00 93.81 233 ASN A C 1
ATOM 1730 O O . ASN A 1 233 ? 24.531 13.280 3.336 1.00 93.81 233 ASN A O 1
ATOM 1734 N N . ALA A 1 234 ? 26.768 12.943 3.416 1.00 94.38 234 ALA A N 1
ATOM 1735 C CA . ALA A 1 234 ? 26.846 12.006 2.309 1.00 94.38 234 ALA A CA 1
ATOM 1736 C C . ALA A 1 234 ? 26.450 10.591 2.763 1.00 94.38 234 ALA A C 1
ATOM 1738 O O . ALA A 1 234 ? 27.316 9.739 2.935 1.00 94.38 234 ALA A O 1
ATOM 1739 N N . ASN A 1 235 ? 25.154 10.385 3.009 1.00 93.50 235 ASN A N 1
ATOM 1740 C CA . ASN A 1 235 ? 24.599 9.127 3.523 1.00 93.50 235 ASN A CA 1
ATOM 1741 C C . ASN A 1 235 ? 23.570 8.482 2.566 1.00 93.50 235 ASN A C 1
ATOM 1743 O O . ASN A 1 235 ? 22.678 7.758 3.004 1.00 93.50 235 ASN A O 1
ATOM 1747 N N . TRP A 1 236 ? 23.615 8.841 1.281 1.00 92.94 236 TRP A N 1
ATOM 1748 C CA . TRP A 1 236 ? 22.624 8.419 0.294 1.00 92.94 236 TRP A CA 1
ATOM 1749 C C . TRP A 1 236 ? 23.293 7.948 -0.990 1.00 92.94 236 TRP A C 1
ATOM 1751 O O . TRP A 1 236 ? 23.935 8.737 -1.683 1.00 92.94 236 TRP A O 1
ATOM 1761 N N . SER A 1 237 ? 23.137 6.672 -1.308 1.00 89.62 237 SER A N 1
ATOM 1762 C CA . SER A 1 237 ? 23.573 6.062 -2.557 1.00 89.62 237 SER A CA 1
ATOM 1763 C C . SER A 1 237 ? 22.483 6.192 -3.630 1.00 89.62 237 SER A C 1
ATOM 1765 O O . SER A 1 237 ? 21.291 6.229 -3.329 1.00 89.62 237 SER A O 1
ATOM 1767 N N . ILE A 1 238 ? 22.887 6.273 -4.898 1.00 84.69 238 ILE A N 1
ATOM 1768 C CA . ILE A 1 238 ? 21.978 6.099 -6.049 1.00 84.69 238 ILE A CA 1
ATOM 1769 C C . ILE A 1 238 ? 21.932 4.642 -6.530 1.00 84.69 238 ILE A C 1
ATOM 1771 O O . ILE A 1 238 ? 21.137 4.310 -7.398 1.00 84.69 238 ILE A O 1
ATOM 1775 N N . ASP A 1 239 ? 22.815 3.802 -5.995 1.00 77.19 239 ASP A N 1
ATOM 1776 C CA . ASP A 1 239 ? 22.894 2.374 -6.265 1.00 77.19 239 ASP A CA 1
ATOM 1777 C C . ASP A 1 239 ? 22.231 1.615 -5.102 1.00 77.19 239 ASP A C 1
ATOM 1779 O O . ASP A 1 239 ? 22.690 1.781 -3.961 1.00 77.19 239 ASP A O 1
ATOM 1783 N N . PRO A 1 240 ? 21.201 0.783 -5.357 1.00 75.94 240 PRO A N 1
ATOM 1784 C CA . PRO A 1 240 ? 20.533 -0.025 -4.330 1.00 75.94 240 PRO A CA 1
ATOM 1785 C C . PRO A 1 240 ? 21.474 -0.949 -3.557 1.00 75.94 240 PRO A C 1
ATOM 1787 O O . PRO A 1 240 ? 21.159 -1.367 -2.448 1.00 75.94 240 PRO A O 1
ATOM 1790 N N . THR A 1 241 ? 22.630 -1.277 -4.129 1.00 76.44 241 THR A N 1
ATOM 1791 C CA . THR A 1 241 ? 23.618 -2.169 -3.522 1.00 76.44 241 THR A CA 1
ATOM 1792 C C . THR A 1 241 ? 24.688 -1.443 -2.704 1.00 76.44 241 THR A C 1
ATOM 1794 O O . THR A 1 241 ? 25.545 -2.111 -2.134 1.00 76.44 241 THR A O 1
ATOM 1797 N N . GLY A 1 242 ? 24.698 -0.102 -2.658 1.00 76.94 242 GLY A N 1
ATOM 1798 C CA . GLY A 1 242 ? 25.737 0.688 -1.963 1.00 76.94 242 GLY A CA 1
ATOM 1799 C C . GLY A 1 242 ? 27.117 0.692 -2.649 1.00 76.94 242 GLY A C 1
ATOM 1800 O O . GLY A 1 242 ? 28.105 1.189 -2.117 1.00 76.94 242 GLY A O 1
ATOM 1801 N N . ASN A 1 243 ? 27.236 0.155 -3.869 1.00 78.75 243 ASN A N 1
ATOM 1802 C CA . ASN A 1 243 ? 28.532 0.014 -4.552 1.00 78.75 243 ASN A CA 1
ATOM 1803 C C . ASN A 1 243 ? 29.076 1.313 -5.182 1.00 78.75 243 ASN A C 1
ATOM 1805 O O . ASN A 1 243 ? 30.122 1.302 -5.843 1.00 78.75 243 ASN A O 1
ATOM 1809 N N . VAL A 1 244 ? 28.407 2.449 -4.980 1.00 81.56 244 VAL A N 1
ATOM 1810 C CA . VAL A 1 244 ? 28.820 3.758 -5.502 1.00 81.56 244 VAL A CA 1
ATOM 1811 C C . VAL A 1 244 ? 28.916 4.774 -4.381 1.00 81.56 244 VAL A C 1
ATOM 1813 O O . VAL A 1 244 ? 28.172 4.708 -3.417 1.00 81.56 244 VAL A O 1
ATOM 1816 N N . THR A 1 245 ? 29.808 5.754 -4.541 1.00 88.25 245 THR A N 1
ATOM 1817 C CA . THR A 1 245 ? 30.013 6.817 -3.553 1.00 88.25 245 THR A CA 1
ATOM 1818 C C . THR A 1 245 ? 28.705 7.508 -3.167 1.00 88.25 245 THR A C 1
ATOM 1820 O O . THR A 1 245 ? 28.027 8.088 -4.020 1.00 88.25 245 THR A O 1
ATOM 1823 N N . THR A 1 246 ? 28.431 7.541 -1.868 1.00 92.25 246 THR A N 1
ATOM 1824 C CA . THR A 1 246 ? 27.306 8.264 -1.284 1.00 92.25 246 THR A CA 1
ATOM 1825 C C . THR A 1 246 ? 27.357 9.774 -1.533 1.00 92.25 246 THR A C 1
ATOM 1827 O O . THR A 1 246 ? 28.407 10.421 -1.617 1.00 92.25 246 THR A O 1
ATOM 1830 N N . GLY A 1 247 ? 26.172 10.366 -1.617 1.00 93.00 247 GLY A N 1
ATOM 1831 C CA . GLY A 1 247 ? 25.923 11.796 -1.710 1.00 93.00 247 GLY A CA 1
ATOM 1832 C C . GLY A 1 247 ? 24.950 12.273 -0.636 1.00 93.00 247 GLY A C 1
ATOM 1833 O O . GLY A 1 247 ? 24.458 11.504 0.191 1.00 93.00 247 GLY A O 1
ATOM 1834 N N . ALA A 1 248 ? 24.704 13.582 -0.611 1.00 94.19 248 ALA A N 1
ATOM 1835 C CA . ALA A 1 248 ? 23.683 14.154 0.258 1.00 94.19 248 ALA A CA 1
ATOM 1836 C C . ALA A 1 248 ? 22.277 13.880 -0.285 1.00 94.19 248 ALA A C 1
ATOM 1838 O O . ALA A 1 248 ? 22.081 13.811 -1.501 1.00 94.19 248 ALA A O 1
ATOM 1839 N N . PHE A 1 249 ? 21.288 13.783 0.610 1.00 92.69 249 PHE A N 1
ATOM 1840 C CA . PHE A 1 249 ? 19.896 13.641 0.189 1.00 92.69 249 PHE A CA 1
ATOM 1841 C C . PHE A 1 249 ? 19.474 14.851 -0.641 1.00 92.69 249 PHE A C 1
ATOM 1843 O O . PHE A 1 249 ? 19.545 15.993 -0.175 1.00 92.69 249 PHE A O 1
ATOM 1850 N N . THR A 1 250 ? 18.980 14.595 -1.847 1.00 89.25 250 THR A N 1
ATOM 1851 C CA . THR A 1 250 ? 18.334 15.620 -2.667 1.00 89.25 250 THR A CA 1
ATOM 1852 C C . THR A 1 250 ? 16.834 15.555 -2.416 1.00 89.25 250 THR A C 1
ATOM 1854 O O . THR A 1 250 ? 16.257 14.474 -2.441 1.00 89.25 250 THR A O 1
ATOM 1857 N N . GLN A 1 251 ? 16.210 16.703 -2.144 1.00 87.94 251 GLN A N 1
ATOM 1858 C CA . GLN A 1 251 ? 14.767 16.786 -1.900 1.00 87.94 251 GLN A CA 1
ATOM 1859 C C . GLN A 1 251 ? 13.950 16.227 -3.077 1.00 87.94 251 GLN A C 1
ATOM 1861 O O . GLN A 1 251 ? 14.439 16.189 -4.208 1.00 87.94 251 GLN A O 1
ATOM 1866 N N . TYR A 1 252 ? 12.702 15.839 -2.798 1.00 83.44 252 TYR A N 1
ATOM 1867 C CA . TYR A 1 252 ? 11.748 15.303 -3.785 1.00 83.44 252 TYR A CA 1
ATOM 1868 C C . TYR A 1 252 ? 12.183 13.962 -4.397 1.00 83.44 252 TYR A C 1
ATOM 1870 O O . TYR A 1 252 ? 11.902 13.656 -5.554 1.00 83.44 252 TYR A O 1
ATOM 1878 N N . LYS A 1 253 ? 12.903 13.155 -3.615 1.00 84.50 253 LYS A N 1
ATOM 1879 C CA . LYS A 1 253 ? 13.237 11.764 -3.938 1.00 84.50 253 LYS A CA 1
ATOM 1880 C C . LYS A 1 253 ? 12.482 10.808 -3.027 1.00 84.50 253 LYS A C 1
ATOM 1882 O O . LYS A 1 253 ? 12.005 11.213 -1.963 1.00 84.50 253 LYS A O 1
ATOM 1887 N N . VAL A 1 254 ? 12.387 9.552 -3.453 1.00 86.88 254 VAL A N 1
ATOM 1888 C CA . VAL A 1 254 ? 12.010 8.457 -2.557 1.00 86.88 254 VAL A CA 1
ATOM 1889 C C . VAL A 1 254 ? 13.215 8.164 -1.670 1.00 86.88 254 VAL A C 1
ATOM 1891 O O . VAL A 1 254 ? 14.316 7.928 -2.170 1.00 86.88 254 VAL A O 1
ATOM 1894 N N . ALA A 1 255 ? 13.028 8.250 -0.359 1.00 92.75 255 ALA A N 1
ATOM 1895 C CA . ALA A 1 255 ? 14.043 7.867 0.610 1.00 92.75 255 ALA A CA 1
ATOM 1896 C C . ALA A 1 255 ? 13.884 6.374 0.906 1.00 92.75 255 ALA A C 1
ATOM 1898 O O . ALA A 1 255 ? 12.906 5.980 1.541 1.00 92.75 255 ALA A O 1
ATOM 1899 N N . THR A 1 256 ? 14.826 5.569 0.423 1.00 91.62 256 THR A N 1
ATOM 1900 C CA . THR A 1 256 ? 14.798 4.113 0.560 1.00 91.62 256 THR A CA 1
ATOM 1901 C C . THR A 1 256 ? 15.739 3.684 1.670 1.00 91.62 256 THR A C 1
ATOM 1903 O O . THR A 1 256 ? 16.932 3.983 1.648 1.00 91.62 256 THR A O 1
ATOM 1906 N N . PHE A 1 257 ? 15.202 2.984 2.654 1.00 90.69 257 PHE A N 1
ATOM 1907 C CA . PHE A 1 257 ? 15.939 2.358 3.734 1.00 90.69 257 PHE A CA 1
ATOM 1908 C C . PHE A 1 257 ? 16.008 0.868 3.429 1.00 90.69 257 PHE A C 1
ATOM 1910 O O . PHE A 1 257 ? 15.167 0.076 3.854 1.00 90.69 257 PHE A O 1
ATOM 1917 N N . SER A 1 258 ? 17.002 0.527 2.623 1.00 80.38 258 SER A N 1
ATOM 1918 C CA . SER A 1 258 ? 17.462 -0.833 2.404 1.00 80.38 258 SER A CA 1
ATOM 1919 C C . SER A 1 258 ? 18.787 -0.973 3.130 1.00 80.38 258 SER A C 1
ATOM 1921 O O . SER A 1 258 ? 19.646 -0.093 3.063 1.00 80.38 258 SER A O 1
ATOM 1923 N N . ALA A 1 259 ? 18.955 -2.064 3.842 1.00 59.66 259 ALA A N 1
ATOM 1924 C CA . ALA A 1 259 ? 20.181 -2.351 4.552 1.00 59.66 259 ALA A CA 1
ATOM 1925 C C . ALA A 1 259 ? 21.077 -3.296 3.721 1.00 59.66 259 ALA A C 1
ATOM 1927 O O . ALA A 1 259 ? 22.285 -3.357 3.951 1.00 59.66 259 ALA A O 1
ATOM 1928 N N . ASN A 1 260 ? 20.498 -3.980 2.725 1.00 56.66 260 ASN A N 1
ATOM 1929 C CA . ASN A 1 260 ? 21.075 -5.088 1.969 1.00 56.66 260 ASN A CA 1
ATOM 1930 C C . ASN A 1 260 ? 22.524 -4.870 1.477 1.00 56.66 260 ASN A C 1
ATOM 1932 O O . ASN A 1 260 ? 22.779 -4.280 0.427 1.00 56.66 260 ASN A O 1
ATOM 1936 N N . ASP A 1 261 ? 23.479 -5.450 2.207 1.00 55.38 261 ASP A N 1
ATOM 1937 C CA . ASP A 1 261 ? 24.684 -6.010 1.605 1.00 55.38 261 ASP A CA 1
ATOM 1938 C C . ASP A 1 261 ? 24.300 -7.376 1.030 1.00 55.38 261 ASP A C 1
ATOM 1940 O O . ASP A 1 261 ? 24.013 -8.309 1.783 1.00 55.38 261 ASP A O 1
ATOM 1944 N N . SER A 1 262 ? 24.313 -7.478 -0.299 1.00 49.72 262 SER A N 1
ATOM 1945 C CA . SER A 1 262 ? 23.899 -8.624 -1.129 1.00 49.72 262 SER A CA 1
ATOM 1946 C C . SER A 1 262 ? 24.523 -10.006 -0.815 1.00 49.72 262 SER A C 1
ATOM 1948 O O . SER A 1 262 ? 24.397 -10.934 -1.618 1.00 49.72 262 SER A O 1
ATOM 1950 N N . GLY A 1 263 ? 25.180 -10.213 0.331 1.00 49.44 263 GLY A N 1
ATOM 1951 C CA . GLY A 1 263 ? 25.687 -11.527 0.722 1.00 49.44 263 GLY A CA 1
ATOM 1952 C C . GLY A 1 263 ? 26.186 -11.733 2.157 1.00 49.44 263 GLY A C 1
ATOM 1953 O O . GLY A 1 263 ? 26.596 -12.858 2.446 1.00 49.44 263 GLY A O 1
ATOM 1954 N N . SER A 1 264 ? 26.184 -10.738 3.054 1.00 52.50 264 SER A N 1
ATOM 1955 C CA . SER A 1 264 ? 26.766 -10.909 4.405 1.00 52.50 264 SER A CA 1
ATOM 1956 C C . SER A 1 264 ? 25.759 -11.252 5.509 1.00 52.50 264 SER A C 1
ATOM 1958 O O . SER A 1 264 ? 26.159 -11.800 6.534 1.00 52.50 264 SER A O 1
ATOM 1960 N N . GLY A 1 265 ? 24.457 -11.013 5.304 1.00 51.19 265 GLY A N 1
ATOM 1961 C CA . GLY A 1 265 ? 23.434 -11.235 6.339 1.00 51.19 265 GLY A CA 1
ATOM 1962 C C . GLY A 1 265 ? 23.546 -10.275 7.530 1.00 51.19 265 GLY A C 1
ATOM 1963 O O . GLY A 1 265 ? 23.003 -10.552 8.596 1.00 51.19 265 GLY A O 1
ATOM 1964 N N . GLU A 1 266 ? 24.280 -9.170 7.374 1.00 53.22 266 GLU A N 1
ATOM 1965 C CA . GLU A 1 266 ? 24.592 -8.244 8.468 1.00 53.22 266 GLU A CA 1
ATOM 1966 C C . GLU A 1 266 ? 23.598 -7.083 8.582 1.00 53.22 266 GLU A C 1
ATOM 1968 O O . GLU A 1 266 ? 23.648 -6.339 9.552 1.00 53.22 266 GLU A O 1
ATOM 1973 N N . ALA A 1 267 ? 22.660 -6.945 7.645 1.00 50.97 267 ALA A N 1
ATOM 1974 C CA . ALA A 1 267 ? 21.815 -5.760 7.553 1.00 50.97 267 ALA A CA 1
ATOM 1975 C C . ALA A 1 267 ? 20.327 -5.988 7.894 1.00 50.97 267 ALA A C 1
ATOM 1977 O O . ALA A 1 267 ? 19.532 -5.062 7.839 1.00 50.97 267 ALA A O 1
ATOM 1978 N N . ASP A 1 268 ? 19.947 -7.177 8.362 1.00 61.50 268 ASP A N 1
ATOM 1979 C CA . ASP A 1 268 ? 18.603 -7.415 8.923 1.00 61.50 268 ASP A CA 1
ATOM 1980 C C . ASP A 1 268 ? 18.424 -6.809 10.336 1.00 61.50 268 ASP A C 1
ATOM 1982 O O . ASP A 1 268 ? 17.412 -7.037 10.998 1.00 61.50 268 ASP A O 1
ATOM 1986 N N . GLY A 1 269 ? 19.429 -6.083 10.839 1.00 71.25 269 GLY A N 1
ATOM 1987 C CA . GLY A 1 269 ? 19.444 -5.507 12.180 1.00 71.25 269 GLY A CA 1
ATOM 1988 C C . GLY A 1 269 ? 18.586 -4.249 12.323 1.00 71.25 269 GLY A C 1
ATOM 1989 O O . GLY A 1 269 ? 18.339 -3.512 11.371 1.00 71.25 269 GLY A O 1
ATOM 1990 N N . ASP A 1 270 ? 18.154 -3.981 13.553 1.00 85.00 270 ASP A N 1
ATOM 1991 C CA . ASP A 1 270 ? 17.470 -2.738 13.899 1.00 85.00 270 ASP A CA 1
ATOM 1992 C C . ASP A 1 270 ? 18.464 -1.564 13.852 1.00 85.00 270 ASP A C 1
ATOM 1994 O O . ASP A 1 270 ? 19.527 -1.632 14.474 1.00 85.00 270 ASP A O 1
ATOM 1998 N N . PHE A 1 271 ? 18.119 -0.459 13.187 1.00 86.88 271 PHE A N 1
ATOM 1999 C CA . PHE A 1 271 ? 18.970 0.738 13.160 1.00 86.88 271 PHE A CA 1
ATOM 2000 C C . PHE A 1 271 ? 18.177 2.039 13.273 1.00 86.88 271 PHE A C 1
ATOM 2002 O O . PHE A 1 271 ? 16.978 2.112 12.998 1.00 86.88 271 PHE A O 1
ATOM 2009 N N . THR A 1 272 ? 18.862 3.101 13.710 1.00 91.12 272 THR A N 1
ATOM 2010 C CA . THR A 1 272 ? 18.254 4.423 13.921 1.00 91.12 272 THR A CA 1
ATOM 2011 C C . THR A 1 272 ? 18.869 5.492 13.023 1.00 91.12 272 THR A C 1
ATOM 2013 O O . THR A 1 272 ? 20.046 5.836 13.135 1.00 91.12 272 THR A O 1
ATOM 2016 N N . VAL A 1 273 ? 18.037 6.114 12.193 1.00 93.31 273 VAL A N 1
ATOM 2017 C CA . VAL A 1 273 ? 18.370 7.293 11.394 1.00 93.31 273 VAL A CA 1
ATOM 2018 C C . VAL A 1 273 ? 17.869 8.541 12.110 1.00 93.31 273 VAL A C 1
ATOM 2020 O O . VAL A 1 273 ? 16.677 8.810 12.187 1.00 93.31 273 VAL A O 1
ATOM 2023 N N . THR A 1 274 ? 18.780 9.358 12.627 1.00 93.75 274 THR A N 1
ATOM 2024 C CA . THR A 1 274 ? 18.419 10.625 13.274 1.00 93.75 274 THR A CA 1
ATOM 2025 C C . THR A 1 274 ? 18.102 11.682 12.217 1.00 93.75 274 THR A C 1
ATOM 2027 O O . THR A 1 274 ? 18.997 12.139 11.499 1.00 93.75 274 THR A O 1
ATOM 2030 N N . LYS A 1 275 ? 16.849 12.131 12.129 1.00 93.31 275 LYS A N 1
ATOM 2031 C CA . LYS A 1 275 ? 16.452 13.193 11.196 1.00 93.31 275 LYS A CA 1
ATOM 2032 C C . LYS A 1 275 ? 16.813 14.576 11.739 1.00 93.31 275 LYS A C 1
ATOM 2034 O O . LYS A 1 275 ? 16.248 15.012 12.735 1.00 93.31 275 LYS A O 1
ATOM 2039 N N . ALA A 1 276 ? 17.687 15.315 11.055 1.00 92.12 276 ALA A N 1
ATOM 2040 C CA . ALA A 1 276 ? 18.001 16.711 11.381 1.00 92.12 276 ALA A CA 1
ATOM 2041 C C . ALA A 1 276 ? 17.567 17.661 10.251 1.00 92.12 276 ALA A C 1
ATOM 2043 O O . ALA A 1 276 ? 17.801 17.383 9.072 1.00 92.12 276 ALA A O 1
ATOM 2044 N N . GLY A 1 277 ? 16.943 18.792 10.597 1.00 90.50 277 GLY A N 1
ATOM 2045 C CA . GLY A 1 277 ? 16.319 19.682 9.612 1.00 90.50 277 GLY A CA 1
ATOM 2046 C C . GLY A 1 277 ? 15.005 19.123 9.056 1.00 90.50 277 GLY A C 1
ATOM 2047 O O . GLY A 1 277 ? 14.690 17.947 9.241 1.00 90.50 277 GLY A O 1
ATOM 2048 N N . SER A 1 278 ? 14.251 19.950 8.330 1.00 90.19 278 SER A N 1
ATOM 2049 C CA . SER A 1 278 ? 13.117 19.476 7.524 1.00 90.19 278 SER A CA 1
ATOM 2050 C C . SER A 1 278 ? 13.591 19.004 6.150 1.00 90.19 278 SER A C 1
ATOM 2052 O O . SER A 1 278 ? 14.518 19.587 5.583 1.00 90.19 278 SER A O 1
ATOM 2054 N N . THR A 1 279 ? 12.964 17.964 5.605 1.00 91.31 279 THR A N 1
ATOM 2055 C CA . THR A 1 279 ? 13.272 17.456 4.260 1.00 91.31 279 THR A CA 1
ATOM 2056 C C . THR A 1 279 ? 11.995 17.097 3.523 1.00 91.31 279 THR A C 1
ATOM 2058 O O . THR A 1 279 ? 11.168 16.373 4.070 1.00 91.31 279 THR A O 1
ATOM 2061 N N . SER A 1 280 ? 11.884 17.579 2.285 1.00 91.69 280 SER A N 1
ATOM 2062 C CA . SER A 1 280 ? 10.821 17.187 1.365 1.00 91.69 280 SER A CA 1
ATOM 2063 C C . SER A 1 280 ? 11.164 15.869 0.674 1.00 91.69 280 SER A C 1
ATOM 2065 O O . SER A 1 280 ? 12.251 15.747 0.096 1.00 91.69 280 SER A O 1
ATOM 2067 N N . VAL A 1 281 ? 10.254 14.902 0.726 1.00 91.00 281 VAL A N 1
ATOM 2068 C CA . VAL A 1 281 ? 10.363 13.587 0.080 1.00 91.00 281 VAL A CA 1
ATOM 2069 C C . VAL A 1 281 ? 9.147 13.334 -0.802 1.00 91.00 281 VAL A C 1
ATOM 2071 O O . VAL A 1 281 ? 8.070 13.863 -0.537 1.00 91.00 281 VAL A O 1
ATOM 2074 N N . PHE A 1 282 ? 9.329 12.509 -1.831 1.00 84.38 282 PHE A N 1
ATOM 2075 C CA . PHE A 1 282 ? 8.205 11.989 -2.615 1.00 84.38 282 PHE A CA 1
ATOM 2076 C C . PHE A 1 282 ? 7.525 10.825 -1.880 1.00 84.38 282 PHE A C 1
ATOM 2078 O O . PHE A 1 282 ? 6.306 10.757 -1.773 1.00 84.38 282 PHE A O 1
ATOM 2085 N N . GLY A 1 283 ? 8.338 9.940 -1.303 1.00 90.38 283 GLY A N 1
ATOM 2086 C CA . GLY A 1 283 ? 7.874 8.803 -0.524 1.00 90.38 283 GLY A CA 1
ATOM 2087 C C . GLY A 1 283 ? 8.974 8.251 0.371 1.00 90.38 283 GLY A C 1
ATOM 2088 O O . GLY A 1 283 ? 10.142 8.645 0.264 1.00 90.38 283 GLY A O 1
ATOM 2089 N N . LEU A 1 284 ? 8.585 7.351 1.264 1.00 93.38 284 LEU A N 1
ATOM 2090 C CA . LEU A 1 284 ? 9.492 6.560 2.087 1.00 93.38 284 LEU A CA 1
ATOM 2091 C C . LEU A 1 284 ? 9.321 5.091 1.717 1.00 93.38 284 LEU A C 1
ATOM 2093 O O . LEU A 1 284 ? 8.191 4.620 1.605 1.00 93.38 284 LEU A O 1
ATOM 2097 N N . ASP A 1 285 ? 10.427 4.380 1.573 1.00 92.06 285 ASP A N 1
ATOM 2098 C CA . ASP A 1 285 ? 10.428 2.955 1.267 1.00 92.06 285 ASP A CA 1
ATOM 2099 C C . ASP A 1 285 ? 11.334 2.220 2.257 1.00 92.06 285 ASP A C 1
ATOM 2101 O O . ASP A 1 285 ? 12.486 2.603 2.444 1.00 92.06 285 ASP A O 1
ATOM 2105 N N . PHE A 1 286 ? 10.809 1.210 2.943 1.00 91.56 286 PHE A N 1
ATOM 2106 C CA . PHE A 1 286 ? 11.509 0.444 3.972 1.00 91.56 286 PHE A CA 1
ATOM 2107 C C . PHE A 1 286 ? 11.533 -1.019 3.548 1.00 91.56 286 PHE A C 1
ATOM 2109 O O . PHE A 1 286 ? 10.519 -1.716 3.648 1.00 91.56 286 PHE A O 1
ATOM 2116 N N . GLN A 1 287 ? 12.690 -1.453 3.056 1.00 86.38 287 GLN A N 1
ATOM 2117 C CA . GLN A 1 287 ? 12.850 -2.761 2.423 1.00 86.38 287 GLN A CA 1
ATOM 2118 C C . GLN A 1 287 ? 13.414 -3.808 3.383 1.00 86.38 287 GLN A C 1
ATOM 2120 O O . GLN A 1 287 ? 13.058 -4.971 3.247 1.00 86.38 287 GLN A O 1
ATOM 2125 N N . ASP A 1 288 ? 14.227 -3.390 4.363 1.00 80.69 288 ASP A N 1
ATOM 2126 C CA . ASP A 1 288 ? 14.958 -4.293 5.256 1.00 80.69 288 ASP A CA 1
ATOM 2127 C C . ASP A 1 288 ? 14.930 -3.831 6.726 1.00 80.69 288 ASP A C 1
ATOM 2129 O O . ASP A 1 288 ? 14.827 -2.639 7.027 1.00 80.69 288 ASP A O 1
ATOM 2133 N N . GLY A 1 289 ? 15.099 -4.794 7.642 1.00 80.44 289 GLY A N 1
ATOM 2134 C CA . GLY A 1 289 ? 15.292 -4.564 9.081 1.00 80.44 289 GLY A CA 1
ATOM 2135 C C . GLY A 1 289 ? 14.126 -3.887 9.818 1.00 80.44 289 GLY A C 1
ATOM 2136 O O . GLY A 1 289 ? 12.997 -3.802 9.320 1.00 80.44 289 GLY A O 1
ATOM 2137 N N . THR A 1 290 ? 14.413 -3.418 11.039 1.00 89.31 290 THR A N 1
ATOM 2138 C CA . THR A 1 290 ? 13.559 -2.472 11.776 1.00 89.31 290 THR A CA 1
ATOM 2139 C C . THR A 1 290 ? 14.200 -1.091 11.739 1.00 89.31 290 THR A C 1
ATOM 2141 O O . THR A 1 290 ? 15.236 -0.856 12.364 1.00 89.31 290 THR A O 1
ATOM 2144 N N . VAL A 1 291 ? 13.581 -0.141 11.043 1.00 92.06 291 VAL A N 1
ATOM 2145 C CA . VAL A 1 291 ? 14.160 1.197 10.856 1.00 92.06 291 VAL A CA 1
ATOM 2146 C C . VAL A 1 291 ? 13.489 2.189 11.784 1.00 92.06 291 VAL A C 1
ATOM 2148 O O . VAL A 1 291 ? 12.279 2.361 11.721 1.00 92.06 291 VAL A O 1
ATOM 2151 N N . THR A 1 292 ? 14.254 2.902 12.607 1.00 92.94 292 THR A N 1
ATOM 2152 C CA . THR A 1 292 ? 13.732 4.029 13.396 1.00 92.94 292 THR A CA 1
ATOM 2153 C C . THR A 1 292 ? 14.228 5.355 12.833 1.00 92.94 292 THR A C 1
ATOM 2155 O O . THR A 1 292 ? 15.418 5.650 12.886 1.00 92.94 292 THR A O 1
ATOM 2158 N N . ILE A 1 293 ? 13.331 6.207 12.342 1.00 93.12 293 ILE A N 1
ATOM 2159 C CA . ILE A 1 293 ? 13.632 7.603 12.023 1.00 93.12 293 ILE A CA 1
ATOM 2160 C C . ILE A 1 293 ? 13.442 8.445 13.287 1.00 93.12 293 ILE A C 1
ATOM 2162 O O . ILE A 1 293 ? 12.356 8.961 13.565 1.00 93.12 293 ILE A O 1
ATOM 2166 N N . GLY A 1 294 ? 14.522 8.572 14.054 1.00 90.44 294 GLY A N 1
ATOM 2167 C CA . GLY A 1 294 ? 14.568 9.310 15.312 1.00 90.44 294 GLY A CA 1
ATOM 2168 C C . GLY A 1 294 ? 14.502 10.829 15.132 1.00 90.44 294 GLY A C 1
ATOM 2169 O O . GLY A 1 294 ? 14.860 11.381 14.083 1.00 90.44 294 GLY A O 1
ATOM 2170 N N . HIS A 1 295 ? 14.100 11.537 16.189 1.00 84.44 295 HIS A N 1
ATOM 2171 C CA . HIS A 1 295 ? 14.056 12.999 16.186 1.00 84.44 295 HIS A CA 1
ATOM 2172 C C . HIS A 1 295 ? 15.459 13.622 16.366 1.00 84.44 295 HIS A C 1
ATOM 2174 O O . HIS A 1 295 ? 16.188 13.335 17.315 1.00 84.44 295 HIS A O 1
ATOM 2180 N N . GLY A 1 296 ? 15.850 14.539 15.484 1.00 81.75 296 GLY A N 1
ATOM 2181 C CA . GLY A 1 296 ? 17.037 15.386 15.650 1.00 81.75 296 GLY A CA 1
ATOM 2182 C C . GLY A 1 296 ? 16.686 16.821 16.052 1.00 81.75 296 GLY A C 1
ATOM 2183 O O . GLY A 1 296 ? 15.567 17.138 16.455 1.00 81.75 296 GLY A O 1
ATOM 2184 N N . SER A 1 297 ? 17.657 17.733 15.951 1.00 77.69 297 SER A N 1
ATOM 2185 C CA . SER A 1 297 ? 17.426 19.155 16.219 1.00 77.69 297 SER A CA 1
ATOM 2186 C C . SER A 1 297 ? 16.655 19.813 15.069 1.00 77.69 297 SER A C 1
ATOM 2188 O O . SER A 1 297 ? 17.247 20.113 14.034 1.00 77.69 297 SER A O 1
ATOM 2190 N N . GLY A 1 298 ? 15.362 20.066 15.291 1.00 66.62 298 GLY A N 1
ATOM 2191 C CA . GLY A 1 298 ? 14.504 20.929 14.476 1.00 66.62 298 GLY A CA 1
ATOM 2192 C C . GLY A 1 298 ? 14.208 20.400 13.072 1.00 66.62 298 GLY A C 1
ATOM 2193 O O . GLY A 1 298 ? 15.042 20.523 12.184 1.00 66.62 298 GLY A O 1
ATOM 2194 N N . GLY A 1 299 ? 12.992 19.900 12.856 1.00 74.19 299 GLY A N 1
ATOM 2195 C CA . GLY A 1 299 ? 12.445 19.602 11.530 1.00 74.19 299 GLY A CA 1
ATOM 2196 C C . GLY A 1 299 ? 11.817 18.215 11.414 1.00 74.19 299 GLY A C 1
ATOM 2197 O O . GLY A 1 299 ? 12.044 17.359 12.265 1.00 74.19 299 GLY A O 1
ATOM 2198 N N . GLY A 1 300 ? 11.010 18.036 10.369 1.00 88.31 300 GLY A N 1
ATOM 2199 C CA . GLY A 1 300 ? 10.221 16.832 10.097 1.00 88.31 300 GLY A CA 1
ATOM 2200 C C . GLY A 1 300 ? 10.427 16.281 8.685 1.00 88.31 300 GLY A C 1
ATOM 2201 O O . GLY A 1 300 ? 11.262 16.774 7.917 1.00 88.31 300 GLY A O 1
ATOM 2202 N N . ILE A 1 301 ? 9.658 15.257 8.343 1.00 92.00 301 ILE A N 1
ATOM 2203 C CA . ILE A 1 301 ? 9.515 14.763 6.974 1.00 92.00 301 ILE A CA 1
ATOM 2204 C C . ILE A 1 301 ? 8.308 15.467 6.361 1.00 92.00 301 ILE A C 1
ATOM 2206 O O . ILE A 1 301 ? 7.216 15.437 6.923 1.00 92.00 301 ILE A O 1
ATOM 2210 N N . VAL A 1 302 ? 8.514 16.117 5.221 1.00 92.00 302 VAL A N 1
ATOM 2211 C CA . VAL A 1 302 ? 7.439 16.741 4.451 1.00 92.00 302 VAL A CA 1
ATOM 2212 C C . VAL A 1 302 ? 7.224 15.892 3.206 1.00 92.00 302 VAL A C 1
ATOM 2214 O O . VAL A 1 302 ? 8.119 15.794 2.373 1.00 92.00 302 VAL A O 1
ATOM 2217 N N . PHE A 1 303 ? 6.069 15.257 3.077 1.00 89.44 303 PHE A N 1
ATOM 2218 C CA . PHE A 1 303 ? 5.652 14.665 1.816 1.00 89.44 303 PHE A CA 1
ATOM 2219 C C . PHE A 1 303 ? 5.197 15.792 0.900 1.00 89.44 303 PHE A C 1
ATOM 2221 O O . PHE A 1 303 ? 4.242 16.507 1.209 1.00 89.44 303 PHE A O 1
ATOM 2228 N N . ASP A 1 304 ? 5.932 15.988 -0.185 1.00 86.50 304 ASP A N 1
ATOM 2229 C CA . ASP A 1 304 ? 5.708 17.086 -1.109 1.00 86.50 304 ASP A CA 1
ATOM 2230 C C . ASP A 1 304 ? 5.939 16.595 -2.532 1.00 86.50 304 ASP A C 1
ATOM 2232 O O . ASP A 1 304 ? 7.081 16.394 -2.957 1.00 86.50 304 ASP A O 1
ATOM 2236 N N . THR A 1 305 ? 4.849 16.424 -3.272 1.00 72.06 305 THR A N 1
ATOM 2237 C CA . THR A 1 305 ? 4.907 16.164 -4.713 1.00 72.06 305 THR A CA 1
ATOM 2238 C C . THR A 1 305 ? 4.710 17.442 -5.540 1.00 72.06 305 THR A C 1
ATOM 2240 O O . THR A 1 305 ? 4.929 17.453 -6.747 1.00 72.06 305 THR A O 1
ATOM 2243 N N . SER A 1 306 ? 4.412 18.583 -4.898 1.00 65.44 306 SER A N 1
ATOM 2244 C CA . SER A 1 306 ? 4.170 19.875 -5.564 1.00 65.44 306 SER A CA 1
ATOM 2245 C C . SER A 1 306 ? 5.418 20.471 -6.227 1.00 65.44 306 SER A C 1
ATOM 2247 O O . SER A 1 306 ? 5.308 21.282 -7.151 1.00 65.44 306 SER A O 1
ATOM 2249 N N . GLY A 1 307 ? 6.612 20.027 -5.814 1.00 52.16 307 GLY A N 1
ATOM 2250 C CA . GLY A 1 307 ? 7.884 20.341 -6.472 1.00 52.16 307 GLY A CA 1
ATOM 2251 C C . GLY A 1 307 ? 7.966 19.875 -7.934 1.00 52.16 307 GLY A C 1
ATOM 2252 O O . GLY A 1 307 ? 8.811 20.375 -8.675 1.00 52.16 307 GLY A O 1
ATOM 2253 N N . GLN A 1 308 ? 7.062 18.989 -8.361 1.00 53.06 308 GLN A N 1
ATOM 2254 C CA . GLN A 1 308 ? 6.895 18.522 -9.740 1.00 53.06 308 GLN A CA 1
ATOM 2255 C C . GLN A 1 308 ? 5.723 19.231 -10.442 1.00 53.06 308 GLN A C 1
ATOM 2257 O O . GLN A 1 308 ? 5.046 18.644 -11.279 1.00 53.06 308 GLN A O 1
ATOM 2262 N N . SER A 1 309 ? 5.456 20.506 -10.120 1.00 41.94 309 SER A N 1
ATOM 2263 C CA . SER A 1 309 ? 4.429 21.286 -10.819 1.00 41.94 309 SER A CA 1
ATOM 2264 C C . SER A 1 309 ? 4.720 21.326 -12.321 1.00 41.94 309 SER A C 1
ATOM 2266 O O . SER A 1 309 ? 5.621 22.024 -12.797 1.00 41.94 309 SER A O 1
ATOM 2268 N N . ILE A 1 310 ? 3.927 20.566 -13.069 1.00 42.66 310 ILE A N 1
ATOM 2269 C CA . ILE A 1 310 ? 3.891 20.591 -14.521 1.00 42.66 310 ILE A CA 1
ATOM 2270 C C . ILE A 1 310 ? 3.339 21.959 -14.935 1.00 42.66 310 ILE A C 1
ATOM 2272 O O . ILE A 1 310 ? 2.131 22.193 -14.991 1.00 42.66 310 ILE A O 1
ATOM 2276 N N . ALA A 1 311 ? 4.231 22.905 -15.218 1.00 36.69 311 ALA A N 1
ATOM 2277 C CA . ALA A 1 311 ? 3.853 24.143 -15.878 1.00 36.69 311 ALA A CA 1
ATOM 2278 C C . ALA A 1 311 ? 3.626 23.857 -17.370 1.00 36.69 311 ALA A C 1
ATOM 2280 O O . ALA A 1 311 ? 4.549 23.953 -18.181 1.00 36.69 311 ALA A O 1
ATOM 2281 N N . PHE A 1 312 ? 2.393 23.519 -17.751 1.00 36.97 312 PHE A N 1
ATOM 2282 C CA . PHE A 1 312 ? 2.010 23.495 -19.160 1.00 36.97 312 PHE A CA 1
ATOM 2283 C C . PHE A 1 312 ? 2.105 24.909 -19.752 1.00 36.97 312 PHE A C 1
ATOM 2285 O O . PHE A 1 312 ? 1.623 25.890 -19.179 1.00 36.97 312 PHE A O 1
ATOM 2292 N N . ALA A 1 313 ? 2.713 25.021 -20.934 1.00 35.59 313 ALA A N 1
ATOM 2293 C CA . ALA A 1 313 ? 2.906 26.293 -21.632 1.00 35.59 313 ALA A CA 1
ATOM 2294 C C . ALA A 1 313 ? 1.593 26.967 -22.096 1.00 35.59 313 ALA A C 1
ATOM 2296 O O . ALA A 1 313 ? 1.637 28.097 -22.586 1.00 35.59 313 ALA A O 1
ATOM 2297 N N . ASP A 1 314 ? 0.437 26.307 -21.964 1.00 40.00 314 ASP A N 1
ATOM 2298 C CA . ASP A 1 314 ? -0.865 26.809 -22.422 1.00 40.00 314 ASP A CA 1
ATOM 2299 C C . ASP A 1 314 ? -1.772 27.379 -21.311 1.00 40.00 314 ASP A C 1
ATOM 2301 O O . ASP A 1 314 ? -2.819 27.957 -21.612 1.00 40.00 314 ASP A O 1
ATOM 2305 N N . GLY A 1 315 ? -1.354 27.304 -20.042 1.00 34.47 315 GLY A N 1
ATOM 2306 C CA . GLY A 1 315 ? -2.041 27.951 -18.922 1.00 34.47 315 GLY A CA 1
ATOM 2307 C C . GLY A 1 315 ? -3.373 27.317 -18.505 1.00 34.47 315 GLY A C 1
ATOM 2308 O O . GLY A 1 315 ? -4.129 27.966 -17.779 1.00 34.47 315 GLY A O 1
ATOM 2309 N N . GLN A 1 316 ? -3.677 26.088 -18.927 1.00 35.56 316 GLN A N 1
ATOM 2310 C CA . GLN A 1 316 ? -4.787 25.316 -18.362 1.00 35.56 316 GLN A CA 1
ATOM 2311 C C . GLN A 1 316 ? -4.240 24.425 -17.242 1.00 35.56 316 GLN A C 1
ATOM 2313 O O . GLN A 1 316 ? -3.626 23.395 -17.492 1.00 35.56 316 GLN A O 1
ATOM 2318 N N . GLY A 1 317 ? -4.403 24.859 -15.991 1.00 33.66 317 GLY A N 1
ATOM 2319 C CA . GLY A 1 317 ? -4.038 24.045 -14.833 1.00 33.66 317 GLY A CA 1
ATOM 2320 C C . GLY A 1 317 ? -4.907 22.791 -14.778 1.00 33.66 317 GLY A C 1
ATOM 2321 O O . GLY A 1 317 ? -6.131 22.903 -14.728 1.00 33.66 317 GLY A O 1
ATOM 2322 N N . PHE A 1 318 ? -4.280 21.617 -14.801 1.00 41.47 318 PHE A N 1
ATOM 2323 C CA . PHE A 1 318 ? -4.950 20.369 -14.461 1.00 41.47 318 PHE A CA 1
ATOM 2324 C C . PHE A 1 318 ? -4.928 20.194 -12.942 1.00 41.47 318 PHE A C 1
ATOM 2326 O O . PHE A 1 318 ? -3.875 20.052 -12.331 1.00 41.47 318 PHE A O 1
ATOM 2333 N N . ASP A 1 319 ? -6.120 20.229 -12.364 1.00 39.19 319 ASP A N 1
ATOM 2334 C CA . ASP A 1 319 ? -6.446 19.819 -11.003 1.00 39.19 319 ASP A CA 1
ATOM 2335 C C . ASP A 1 319 ? -6.891 18.349 -11.110 1.00 39.19 319 ASP A C 1
ATOM 2337 O O . ASP A 1 319 ? -8.036 18.096 -11.487 1.00 39.19 319 ASP A O 1
ATOM 2341 N N . GLY A 1 320 ? -5.981 17.368 -10.982 1.00 34.84 320 GLY A N 1
ATOM 2342 C CA . GLY A 1 320 ? -6.407 15.960 -11.092 1.00 34.84 320 GLY A CA 1
ATOM 2343 C C . GLY A 1 320 ? -5.379 14.841 -11.296 1.00 34.84 320 GLY A C 1
ATOM 2344 O O . GLY A 1 320 ? -5.775 13.686 -11.194 1.00 34.84 320 GLY A O 1
ATOM 2345 N N . LEU A 1 321 ? -4.093 15.109 -11.551 1.00 40.50 321 LEU A N 1
ATOM 2346 C CA . LEU A 1 321 ? -3.059 14.079 -11.357 1.00 40.50 321 LEU A CA 1
ATOM 2347 C C . LEU A 1 321 ? -2.642 14.139 -9.889 1.00 40.50 321 LEU A C 1
ATOM 2349 O O . LEU A 1 321 ? -1.817 14.961 -9.499 1.00 40.50 321 LEU A O 1
ATOM 2353 N N . VAL A 1 322 ? -3.310 13.345 -9.057 1.00 47.50 322 VAL A N 1
ATOM 2354 C CA . VAL A 1 322 ? -2.955 13.202 -7.645 1.00 47.50 322 VAL A CA 1
ATOM 2355 C C . VAL A 1 322 ? -1.655 12.403 -7.588 1.00 47.50 322 VAL A C 1
ATOM 2357 O O . VAL A 1 322 ? -1.659 11.177 -7.588 1.00 47.50 322 VAL A O 1
ATOM 2360 N N . ASP A 1 323 ? -0.530 13.117 -7.592 1.00 64.62 323 ASP A N 1
ATOM 2361 C CA . ASP A 1 323 ? 0.752 12.599 -7.127 1.00 64.62 323 ASP A CA 1
ATOM 2362 C C . ASP A 1 323 ? 0.604 12.309 -5.626 1.00 64.62 323 ASP A C 1
ATOM 2364 O O . ASP A 1 323 ? 0.888 13.153 -4.770 1.00 64.62 323 ASP A O 1
ATOM 2368 N N . THR A 1 324 ? 0.058 11.139 -5.308 1.00 71.31 324 THR A N 1
ATOM 2369 C CA . THR A 1 324 ? -0.129 10.685 -3.935 1.00 71.31 324 THR A CA 1
ATOM 2370 C C . THR A 1 324 ? 1.224 10.293 -3.361 1.00 71.31 324 THR A C 1
ATOM 2372 O O . THR A 1 324 ? 1.911 9.416 -3.891 1.00 71.31 324 THR A O 1
ATOM 2375 N N . ALA A 1 325 ? 1.614 10.928 -2.260 1.00 85.88 325 ALA A N 1
ATOM 2376 C CA . ALA A 1 325 ? 2.799 10.515 -1.531 1.00 85.88 325 ALA A CA 1
ATOM 2377 C C . ALA A 1 325 ? 2.603 9.105 -0.963 1.00 85.88 325 ALA A C 1
ATOM 2379 O O . ALA A 1 325 ? 1.474 8.672 -0.729 1.00 85.88 325 ALA A O 1
ATOM 2380 N N . PHE A 1 326 ? 3.688 8.380 -0.701 1.00 88.62 326 PHE A N 1
ATOM 2381 C CA . PHE A 1 326 ? 3.566 7.038 -0.138 1.00 88.62 326 PHE A CA 1
ATOM 2382 C C . PHE A 1 326 ? 4.558 6.748 0.981 1.00 88.62 326 PHE A C 1
ATOM 2384 O O . PHE A 1 326 ? 5.657 7.306 1.055 1.00 88.62 326 PHE A O 1
ATOM 2391 N N . VAL A 1 327 ? 4.155 5.812 1.832 1.00 92.44 327 VAL A N 1
ATOM 2392 C CA . VAL A 1 327 ? 5.035 5.067 2.719 1.00 92.44 327 VAL A CA 1
ATOM 2393 C C . VAL A 1 327 ? 4.862 3.591 2.392 1.00 92.44 327 VAL A C 1
ATOM 2395 O O . VAL A 1 327 ? 3.759 3.058 2.463 1.00 92.44 327 VAL A O 1
ATOM 2398 N N . ASN A 1 328 ? 5.945 2.922 2.029 1.00 90.31 328 ASN A N 1
ATOM 2399 C CA . ASN A 1 328 ? 5.955 1.492 1.779 1.00 90.31 328 ASN A CA 1
ATOM 2400 C C . ASN A 1 328 ? 6.820 0.820 2.846 1.00 90.31 328 ASN A C 1
ATOM 2402 O O . ASN A 1 328 ? 8.009 1.105 2.949 1.00 90.31 328 ASN A O 1
ATOM 2406 N N . VAL A 1 329 ? 6.219 -0.037 3.670 1.00 91.88 329 VAL A N 1
ATOM 2407 C CA . VAL A 1 329 ? 6.958 -0.906 4.596 1.00 91.88 329 VAL A CA 1
ATOM 2408 C C . VAL A 1 329 ? 6.789 -2.329 4.101 1.00 91.88 329 VAL A C 1
ATOM 2410 O O . VAL A 1 329 ? 5.672 -2.849 4.092 1.00 91.88 329 VAL A O 1
ATOM 2413 N N . HIS A 1 330 ? 7.875 -2.957 3.667 1.00 87.31 330 HIS A N 1
ATOM 2414 C CA . HIS A 1 330 ? 7.826 -4.301 3.106 1.00 87.31 330 HIS A CA 1
ATOM 2415 C C . HIS A 1 330 ? 7.327 -5.326 4.136 1.00 87.31 330 HIS A C 1
ATOM 2417 O O . HIS A 1 330 ? 7.461 -5.155 5.350 1.00 87.31 330 HIS A O 1
ATOM 2423 N N . ALA A 1 331 ? 6.706 -6.402 3.650 1.00 85.81 331 ALA A N 1
ATOM 2424 C CA . ALA A 1 331 ? 6.135 -7.432 4.512 1.00 85.81 331 ALA A CA 1
ATOM 2425 C C . ALA A 1 331 ? 7.201 -8.051 5.432 1.00 85.81 331 ALA A C 1
ATOM 2427 O O . ALA A 1 331 ? 8.274 -8.427 4.978 1.00 85.81 331 ALA A O 1
ATOM 2428 N N . GLY A 1 332 ? 6.885 -8.182 6.724 1.00 87.56 332 GLY A N 1
ATOM 2429 C CA . GLY A 1 332 ? 7.818 -8.698 7.734 1.00 87.56 332 GLY A CA 1
ATOM 2430 C C . GLY A 1 332 ? 8.729 -7.645 8.374 1.00 87.56 332 GLY A C 1
ATOM 2431 O O . GLY A 1 332 ? 9.405 -7.969 9.347 1.00 87.56 332 GLY A O 1
ATOM 2432 N N . HIS A 1 333 ? 8.696 -6.397 7.899 1.00 90.19 333 HIS A N 1
ATOM 2433 C CA . HIS A 1 333 ? 9.507 -5.295 8.421 1.00 90.19 333 HIS A CA 1
ATOM 2434 C C . HIS A 1 333 ? 8.688 -4.312 9.260 1.00 90.19 333 HIS A C 1
ATOM 2436 O O . HIS A 1 333 ? 7.454 -4.271 9.196 1.00 90.19 333 HIS A O 1
ATOM 2442 N N . THR A 1 334 ? 9.388 -3.515 10.070 1.00 92.31 334 THR A N 1
ATOM 2443 C CA . THR A 1 334 ? 8.791 -2.445 10.878 1.00 92.31 334 THR A CA 1
ATOM 2444 C C . THR A 1 334 ? 9.559 -1.142 10.688 1.00 92.31 334 THR A C 1
ATOM 2446 O O . THR A 1 334 ? 10.773 -1.093 10.859 1.00 92.31 334 THR A O 1
ATOM 2449 N N . ALA A 1 335 ? 8.851 -0.060 10.385 1.00 93.06 335 ALA A N 1
ATOM 2450 C CA . ALA A 1 335 ? 9.410 1.282 10.324 1.00 93.06 335 ALA A CA 1
ATOM 2451 C C . ALA A 1 335 ? 8.815 2.128 11.446 1.00 93.06 335 ALA A C 1
ATOM 2453 O O . ALA A 1 335 ? 7.604 2.270 11.522 1.00 93.06 335 ALA A O 1
ATOM 2454 N N . THR A 1 336 ? 9.640 2.712 12.304 1.00 92.38 336 THR A N 1
ATOM 2455 C CA . THR A 1 336 ? 9.219 3.655 13.342 1.00 92.38 336 THR A CA 1
ATOM 2456 C C . THR A 1 336 ? 9.606 5.069 12.940 1.00 92.38 336 THR A C 1
ATOM 2458 O O . THR A 1 336 ? 10.770 5.335 12.668 1.00 92.38 336 THR A O 1
ATOM 2461 N N . ILE A 1 337 ? 8.665 6.007 12.930 1.00 90.94 337 ILE A N 1
ATOM 2462 C CA . ILE A 1 337 ? 8.937 7.425 12.681 1.00 90.94 337 ILE A CA 1
ATOM 2463 C C . ILE A 1 337 ? 8.647 8.201 13.960 1.00 90.94 337 ILE A C 1
ATOM 2465 O O . ILE A 1 337 ? 7.500 8.296 14.381 1.00 90.94 337 ILE A O 1
ATOM 2469 N N . GLU A 1 338 ? 9.687 8.771 14.568 1.00 88.19 338 GLU A N 1
ATOM 2470 C CA . GLU A 1 338 ? 9.590 9.576 15.795 1.00 88.19 338 GLU A CA 1
ATOM 2471 C C . GLU A 1 338 ? 9.575 11.089 15.533 1.00 88.19 338 GLU A C 1
ATOM 2473 O O . GLU A 1 338 ? 9.355 11.895 16.440 1.00 88.19 338 GLU A O 1
ATOM 2478 N N . THR A 1 339 ? 9.863 11.486 14.293 1.00 86.44 339 THR A N 1
ATOM 2479 C CA . THR A 1 339 ? 9.844 12.881 13.848 1.00 86.44 339 THR A CA 1
ATOM 2480 C C . THR A 1 339 ? 8.495 13.256 13.243 1.00 86.44 339 THR A C 1
ATOM 2482 O O . THR A 1 339 ? 7.791 12.386 12.743 1.00 86.44 339 THR A O 1
ATOM 2485 N N . ALA A 1 340 ? 8.153 14.546 13.255 1.00 85.88 340 ALA A N 1
ATOM 2486 C CA . ALA A 1 340 ? 6.914 15.048 12.669 1.00 85.88 340 ALA A CA 1
ATOM 2487 C C . ALA A 1 340 ? 6.820 14.706 11.171 1.00 85.88 340 ALA A C 1
ATOM 2489 O O . ALA A 1 340 ? 7.757 14.993 10.421 1.00 85.88 340 ALA A O 1
ATOM 2490 N N . ILE A 1 341 ? 5.682 14.160 10.740 1.00 86.81 341 ILE A N 1
ATOM 2491 C CA . ILE A 1 341 ? 5.324 13.993 9.324 1.00 86.81 341 ILE A CA 1
ATOM 2492 C C . ILE A 1 341 ? 4.268 15.018 8.909 1.00 86.81 341 ILE A C 1
ATOM 2494 O O . ILE A 1 341 ? 3.321 15.262 9.650 1.00 86.81 341 ILE A O 1
ATOM 2498 N N . SER A 1 342 ? 4.413 15.620 7.733 1.00 87.62 342 SER A N 1
ATOM 2499 C CA . SER A 1 342 ? 3.397 16.518 7.173 1.00 87.62 342 SER A CA 1
ATOM 2500 C C . SER A 1 342 ? 3.227 16.310 5.675 1.00 87.62 342 SER A C 1
ATOM 2502 O O . SER A 1 342 ? 4.208 16.020 4.997 1.00 87.62 342 SER A O 1
ATOM 2504 N N . SER A 1 343 ? 2.026 16.519 5.153 1.00 85.75 343 SER A N 1
ATOM 2505 C CA . SER A 1 343 ? 1.719 16.519 3.723 1.00 85.75 343 SER A CA 1
ATOM 2506 C C . SER A 1 343 ? 0.575 17.484 3.443 1.00 85.75 343 SER A C 1
ATOM 2508 O O . SER A 1 343 ? -0.368 17.542 4.223 1.00 85.75 343 SER A O 1
ATOM 2510 N N . SER A 1 344 ? 0.610 18.199 2.321 1.00 83.94 344 SER A N 1
ATOM 2511 C CA . SER A 1 344 ? -0.566 18.927 1.821 1.00 83.94 344 SER A CA 1
ATOM 2512 C C . SER A 1 344 ? -1.471 18.062 0.928 1.00 83.94 344 SER A C 1
ATOM 2514 O O . SER A 1 344 ? -2.402 18.575 0.310 1.00 83.94 344 SER A O 1
ATOM 2516 N N . GLN A 1 345 ? -1.158 16.772 0.802 1.00 83.81 345 GLN A N 1
ATOM 2517 C CA . GLN A 1 345 ? -1.708 15.847 -0.184 1.00 83.81 345 GLN A CA 1
ATOM 2518 C C . GLN A 1 345 ? -2.109 14.532 0.480 1.00 83.81 345 GLN A C 1
ATOM 2520 O O . GLN A 1 345 ? -1.892 14.325 1.679 1.00 83.81 345 GLN A O 1
ATOM 2525 N N . ASP A 1 346 ? -2.684 13.644 -0.324 1.00 84.50 346 ASP A N 1
ATOM 2526 C CA . ASP A 1 346 ? -2.944 12.274 0.085 1.00 84.50 346 ASP A CA 1
ATOM 2527 C C . ASP A 1 346 ? -1.622 11.531 0.349 1.00 84.50 346 ASP A C 1
ATOM 2529 O O . ASP A 1 346 ? -0.607 11.754 -0.324 1.00 84.50 346 ASP A O 1
ATOM 2533 N N . VAL A 1 347 ? -1.648 10.626 1.325 1.00 87.25 347 VAL A N 1
ATOM 2534 C CA . VAL A 1 347 ? -0.542 9.733 1.674 1.00 87.25 347 VAL A CA 1
ATOM 2535 C C . VAL A 1 347 ? -1.059 8.298 1.689 1.00 87.25 347 VAL A C 1
ATOM 2537 O O . VAL A 1 347 ? -1.963 7.972 2.455 1.00 87.25 347 VAL A O 1
ATOM 2540 N N . ASN A 1 348 ? -0.457 7.418 0.894 1.00 89.38 348 ASN A N 1
ATOM 2541 C CA . ASN A 1 348 ? -0.803 5.999 0.855 1.00 89.38 348 ASN A CA 1
ATOM 2542 C C . ASN A 1 348 ? 0.211 5.155 1.636 1.00 89.38 348 ASN A C 1
ATOM 2544 O O . ASN A 1 348 ? 1.417 5.252 1.415 1.00 89.38 348 ASN A O 1
ATOM 2548 N N . LEU A 1 349 ? -0.274 4.265 2.497 1.00 88.56 349 LEU A N 1
ATOM 2549 C CA . LEU A 1 349 ? 0.501 3.172 3.074 1.00 88.56 349 LEU A CA 1
ATOM 2550 C C . LEU A 1 349 ? 0.296 1.917 2.212 1.00 88.56 349 LEU A C 1
ATOM 2552 O O . LEU A 1 349 ? -0.793 1.338 2.212 1.00 88.56 349 LEU A O 1
ATOM 2556 N N . THR A 1 350 ? 1.324 1.532 1.450 1.00 82.06 350 THR A N 1
ATOM 2557 C CA . THR A 1 350 ? 1.205 0.571 0.330 1.00 82.06 350 THR A CA 1
ATOM 2558 C C . THR A 1 350 ? 1.935 -0.763 0.535 1.00 82.06 350 THR A C 1
ATOM 2560 O O . THR A 1 350 ? 1.830 -1.652 -0.309 1.00 82.06 350 THR A O 1
ATOM 2563 N N . GLY A 1 351 ? 2.616 -0.948 1.668 1.00 83.12 351 GLY A N 1
ATOM 2564 C CA . GLY A 1 351 ? 3.384 -2.157 1.989 1.00 83.12 351 GLY A CA 1
ATOM 2565 C C . GLY A 1 351 ? 2.706 -3.086 2.997 1.00 83.12 351 GLY A C 1
ATOM 2566 O O . GLY A 1 351 ? 1.823 -2.666 3.736 1.00 83.12 351 GLY A O 1
ATOM 2567 N N . GLY A 1 352 ? 3.116 -4.359 3.037 1.00 83.00 352 GLY A N 1
ATOM 2568 C CA . GLY A 1 352 ? 2.552 -5.378 3.938 1.00 83.00 352 GLY A CA 1
ATOM 2569 C C . GLY A 1 352 ? 3.119 -5.396 5.368 1.00 83.00 352 GLY A C 1
ATOM 2570 O O . GLY A 1 352 ? 2.707 -6.238 6.164 1.00 83.00 352 GLY A O 1
ATOM 2571 N N . GLY A 1 353 ? 4.093 -4.540 5.683 1.00 91.38 353 GLY A N 1
ATOM 2572 C CA . GLY A 1 353 ? 4.749 -4.436 6.991 1.00 91.38 353 GLY A CA 1
ATOM 2573 C C . GLY A 1 353 ? 4.051 -3.483 7.962 1.00 91.38 353 GLY A C 1
ATOM 2574 O O . GLY A 1 353 ? 2.890 -3.117 7.772 1.00 91.38 353 GLY A O 1
ATOM 2575 N N . THR A 1 354 ? 4.766 -3.072 9.012 1.00 93.19 354 THR A N 1
ATOM 2576 C CA . THR A 1 354 ? 4.231 -2.202 10.074 1.00 93.19 354 THR A CA 1
ATOM 2577 C C . THR A 1 354 ? 4.889 -0.823 10.058 1.00 93.19 354 THR A C 1
ATOM 2579 O O . THR A 1 354 ? 6.089 -0.700 10.285 1.00 93.19 354 THR A O 1
ATOM 2582 N N . LEU A 1 355 ? 4.107 0.236 9.864 1.00 92.75 355 LEU A N 1
ATOM 2583 C CA . LEU A 1 355 ? 4.519 1.615 10.113 1.00 92.75 355 LEU A CA 1
ATOM 2584 C C . LEU A 1 355 ? 4.085 2.031 11.519 1.00 92.75 355 LEU A C 1
ATOM 2586 O O . LEU A 1 355 ? 2.897 2.143 11.796 1.00 92.75 355 LEU A O 1
ATOM 2590 N N . VAL A 1 356 ? 5.040 2.314 12.391 1.00 90.00 356 VAL A N 1
ATOM 2591 C CA . VAL A 1 356 ? 4.831 2.868 13.725 1.00 90.00 356 VAL A CA 1
ATOM 2592 C C . VAL A 1 356 ? 5.060 4.376 13.685 1.00 90.00 356 VAL A C 1
ATOM 2594 O O . VAL A 1 356 ? 6.159 4.849 13.401 1.00 90.00 356 VAL A O 1
ATOM 2597 N N . LEU A 1 357 ? 4.044 5.160 14.024 1.00 86.06 357 LEU A N 1
ATOM 2598 C CA . LEU A 1 357 ? 4.184 6.595 14.252 1.00 86.06 357 LEU A CA 1
ATOM 2599 C C . LEU A 1 357 ? 4.355 6.829 15.752 1.00 86.06 357 LEU A C 1
ATOM 2601 O O . LEU A 1 357 ? 3.413 6.711 16.541 1.00 86.06 357 LEU A O 1
ATOM 2605 N N . ALA A 1 358 ? 5.595 7.116 16.136 1.00 79.50 358 ALA A N 1
ATOM 2606 C CA . ALA A 1 358 ? 6.021 7.344 17.506 1.00 79.50 358 ALA A CA 1
ATOM 2607 C C . ALA A 1 358 ? 6.392 8.819 17.729 1.00 79.50 358 ALA A C 1
ATOM 2609 O O . ALA A 1 358 ? 6.477 9.613 16.798 1.00 79.50 358 ALA A O 1
ATOM 2610 N N . GLY A 1 359 ? 6.575 9.237 18.979 1.00 72.50 359 GLY A N 1
ATOM 2611 C CA . GLY A 1 359 ? 6.924 10.625 19.300 1.00 72.50 359 GLY A CA 1
ATOM 2612 C C . GLY A 1 359 ? 5.788 11.653 19.155 1.00 72.50 359 GLY A C 1
ATOM 2613 O O . GLY A 1 359 ? 4.620 11.335 18.936 1.00 72.50 359 GLY A O 1
ATOM 2614 N N . SER A 1 360 ? 6.134 12.925 19.364 1.00 68.00 360 SER A N 1
ATOM 2615 C CA . SER A 1 360 ? 5.196 14.054 19.296 1.00 68.00 360 SER A CA 1
ATOM 2616 C C . SER A 1 360 ? 5.039 14.511 17.844 1.00 68.00 360 SER A C 1
ATOM 2618 O O . SER A 1 360 ? 5.787 15.371 17.377 1.00 68.00 360 SER A O 1
ATOM 2620 N N . GLN A 1 361 ? 4.057 13.956 17.141 1.00 65.25 361 GLN A N 1
ATOM 2621 C CA . GLN A 1 361 ? 3.793 14.223 15.726 1.00 65.25 361 GLN A CA 1
ATOM 2622 C C . GLN A 1 361 ? 3.144 15.606 15.502 1.00 65.25 361 GLN A C 1
ATOM 2624 O O . GLN A 1 361 ? 1.974 15.733 15.190 1.00 65.25 361 GLN A O 1
ATOM 2629 N N . THR A 1 362 ? 3.883 16.708 15.642 1.00 61.03 362 THR A N 1
ATOM 2630 C CA . THR A 1 362 ? 3.311 18.058 15.413 1.00 61.03 362 THR A CA 1
ATOM 2631 C C . THR A 1 362 ? 3.093 18.410 13.934 1.00 61.03 362 THR A C 1
ATOM 2633 O O . THR A 1 362 ? 2.892 19.583 13.628 1.00 61.03 362 THR A O 1
ATOM 2636 N N . GLY A 1 363 ? 3.241 17.456 13.016 1.00 62.41 363 GLY A N 1
ATOM 2637 C CA . GLY A 1 363 ? 3.051 17.683 11.586 1.00 62.41 363 GLY A CA 1
ATOM 2638 C C . GLY A 1 363 ? 1.606 17.423 11.156 1.00 62.41 363 GLY A C 1
ATOM 2639 O O . GLY A 1 363 ? 0.860 16.743 11.862 1.00 62.41 363 GLY A O 1
ATOM 2640 N N . GLU A 1 364 ? 1.218 18.032 10.034 1.00 75.62 364 GLU A N 1
ATOM 2641 C CA . GLU A 1 364 ? -0.153 18.027 9.515 1.00 75.62 364 GLU A CA 1
ATOM 2642 C C . GLU A 1 364 ? -0.230 17.274 8.184 1.00 75.62 364 GLU A C 1
ATOM 2644 O O . GLU A 1 364 ? 0.527 17.592 7.267 1.00 75.62 364 GLU A O 1
ATOM 2649 N N . ILE A 1 365 ? -1.114 16.274 8.079 1.00 76.75 365 ILE A N 1
ATOM 2650 C CA . ILE A 1 365 ? -1.534 15.692 6.793 1.00 76.75 365 ILE A CA 1
ATOM 2651 C C . ILE A 1 365 ? -2.875 16.340 6.430 1.00 76.75 365 ILE A C 1
ATOM 2653 O O . ILE A 1 365 ? -3.881 16.085 7.092 1.00 76.75 365 ILE A O 1
ATOM 2657 N N . ASP A 1 366 ? -2.879 17.203 5.415 1.00 76.56 366 ASP A N 1
ATOM 2658 C CA . ASP A 1 366 ? -4.076 17.919 4.956 1.00 76.56 366 ASP A CA 1
ATOM 2659 C C . ASP A 1 366 ? -4.944 17.071 4.004 1.00 76.56 366 ASP A C 1
ATOM 2661 O O . ASP A 1 366 ? -6.138 17.343 3.883 1.00 76.56 366 ASP A O 1
ATOM 2665 N N . GLY A 1 367 ? -4.370 16.054 3.345 1.00 76.94 367 GLY A N 1
ATOM 2666 C CA . GLY A 1 367 ? -5.093 15.113 2.479 1.00 76.94 367 GLY A CA 1
ATOM 2667 C C . GLY A 1 367 ? -5.606 13.860 3.197 1.00 76.94 367 GLY A C 1
ATOM 2668 O O . GLY A 1 367 ? -5.725 13.818 4.422 1.00 76.94 367 GLY A O 1
ATOM 2669 N N . THR A 1 368 ? -5.921 12.826 2.421 1.00 81.00 368 THR A N 1
ATOM 2670 C CA . THR A 1 368 ? -6.363 11.504 2.888 1.00 81.00 368 THR A CA 1
ATOM 2671 C C . THR A 1 368 ? -5.164 10.626 3.237 1.00 81.00 368 THR A C 1
ATOM 2673 O O . THR A 1 368 ? -4.247 10.479 2.434 1.00 81.00 368 THR A O 1
ATOM 2676 N N . LEU A 1 369 ? -5.179 9.991 4.409 1.00 85.88 369 LEU A N 1
ATOM 2677 C CA . LEU A 1 369 ? -4.249 8.910 4.742 1.00 85.88 369 LEU A CA 1
ATOM 2678 C C . LEU A 1 369 ? -4.909 7.567 4.415 1.00 85.88 369 LEU A C 1
ATOM 2680 O O . LEU A 1 369 ? -5.831 7.150 5.116 1.00 85.88 369 LEU A O 1
ATOM 2684 N N . THR A 1 370 ? -4.438 6.886 3.375 1.00 87.38 370 THR A N 1
ATOM 2685 C CA . THR A 1 370 ? -5.033 5.634 2.889 1.00 87.38 370 THR A CA 1
ATOM 2686 C C . THR A 1 370 ? -4.188 4.429 3.287 1.00 87.38 370 THR A C 1
ATOM 2688 O O . THR A 1 370 ? -3.023 4.326 2.912 1.00 87.38 370 THR A O 1
ATOM 2691 N N . LEU A 1 371 ? -4.775 3.475 4.005 1.00 88.56 371 LEU A N 1
ATOM 2692 C CA . LEU A 1 371 ? -4.162 2.207 4.392 1.00 88.56 371 LEU A CA 1
ATOM 2693 C C . LEU A 1 371 ? -4.582 1.119 3.403 1.00 88.56 371 LEU A C 1
ATOM 2695 O O . LEU A 1 371 ? -5.602 0.451 3.594 1.00 88.56 371 LEU A O 1
ATOM 2699 N N . GLN A 1 372 ? -3.791 0.933 2.351 1.00 87.06 372 GLN A N 1
ATOM 2700 C CA . GLN A 1 372 ? -4.064 -0.077 1.325 1.00 87.06 372 GLN A CA 1
ATOM 2701 C C . GLN A 1 372 ? -3.626 -1.477 1.767 1.00 87.06 372 GLN A C 1
ATOM 2703 O O . GLN A 1 372 ? -4.239 -2.469 1.385 1.00 87.06 372 GLN A O 1
ATOM 2708 N N . SER A 1 373 ? -2.573 -1.563 2.583 1.00 85.00 373 SER A N 1
ATOM 2709 C CA . SER A 1 373 ? -2.035 -2.816 3.117 1.00 85.00 373 SER A CA 1
ATOM 2710 C C . SER A 1 373 ? -1.295 -2.579 4.442 1.00 85.00 373 SER A C 1
ATOM 2712 O O . SER A 1 373 ? -1.220 -1.448 4.929 1.00 85.00 373 SER A O 1
ATOM 2714 N N . GLY A 1 374 ? -0.778 -3.657 5.034 1.00 89.88 374 GLY A N 1
ATOM 2715 C CA . GLY A 1 374 ? 0.090 -3.611 6.211 1.00 89.88 374 GLY A CA 1
ATOM 2716 C C . GLY A 1 374 ? -0.605 -3.124 7.476 1.00 89.88 374 GLY A C 1
ATOM 2717 O O . GLY A 1 374 ? -1.823 -3.232 7.619 1.00 89.88 374 GLY A O 1
ATOM 2718 N N . THR A 1 375 ? 0.183 -2.622 8.424 1.00 91.62 375 THR A N 1
ATOM 2719 C CA . THR A 1 375 ? -0.298 -2.083 9.701 1.00 91.62 375 THR A CA 1
ATOM 2720 C C . THR A 1 375 ? 0.212 -0.665 9.911 1.00 91.62 375 THR A C 1
ATOM 2722 O O . THR A 1 375 ? 1.417 -0.436 9.910 1.00 91.62 375 THR A O 1
ATOM 2725 N N . LEU A 1 376 ? -0.686 0.285 10.158 1.00 90.69 376 LEU A N 1
ATOM 2726 C CA . LEU A 1 376 ? -0.351 1.571 10.757 1.00 90.69 376 LEU A CA 1
ATOM 2727 C C . LEU A 1 376 ? -0.564 1.470 12.264 1.00 90.69 376 LEU A C 1
ATOM 2729 O O . LEU A 1 376 ? -1.695 1.343 12.721 1.00 90.69 376 LEU A O 1
ATOM 2733 N N . GLN A 1 377 ? 0.509 1.554 13.033 1.00 87.38 377 GLN A N 1
ATOM 2734 C CA . GLN A 1 377 ? 0.476 1.598 14.483 1.00 87.38 377 GLN A CA 1
ATOM 2735 C C . GLN A 1 377 ? 0.755 3.014 14.976 1.00 87.38 377 GLN A C 1
ATOM 2737 O O . GLN A 1 377 ? 1.733 3.651 14.589 1.00 87.38 377 GLN A O 1
ATOM 2742 N N . MET A 1 378 ? -0.073 3.499 15.892 1.00 78.19 378 MET A N 1
ATOM 2743 C CA . MET A 1 378 ? 0.176 4.758 16.592 1.00 78.19 378 MET A CA 1
ATOM 2744 C C . MET A 1 378 ? 0.658 4.451 18.010 1.00 78.19 378 MET A C 1
ATOM 2746 O O . MET A 1 378 ? -0.077 3.862 18.798 1.00 78.19 378 MET A O 1
ATOM 2750 N N . SER A 1 379 ? 1.899 4.818 18.345 1.00 69.00 379 SER A N 1
ATOM 2751 C CA . SER A 1 379 ? 2.469 4.560 19.676 1.00 69.00 379 SER A CA 1
ATOM 2752 C C . SER A 1 379 ? 3.412 5.683 20.115 1.00 69.00 379 SER A C 1
ATOM 2754 O O . SER A 1 379 ? 4.623 5.634 19.903 1.00 69.00 379 SER A O 1
ATOM 2756 N N . GLY A 1 380 ? 2.888 6.728 20.751 1.00 58.31 380 GLY A N 1
ATOM 2757 C CA . GLY A 1 380 ? 3.735 7.793 21.291 1.00 58.31 380 GLY A CA 1
ATOM 2758 C C . GLY A 1 380 ? 4.296 7.503 22.674 1.00 58.31 380 GLY A C 1
ATOM 2759 O O . GLY A 1 380 ? 3.583 7.080 23.577 1.00 58.31 380 GLY A O 1
ATOM 2760 N N . THR A 1 381 ? 5.569 7.829 22.879 1.00 48.78 381 THR A N 1
ATOM 2761 C CA . THR A 1 381 ? 6.216 7.996 24.188 1.00 48.78 381 THR A CA 1
ATOM 2762 C C . THR A 1 381 ? 6.246 9.490 24.549 1.00 48.78 381 THR A C 1
ATOM 2764 O O . THR A 1 381 ? 7.298 10.120 24.607 1.00 48.78 381 THR A O 1
ATOM 2767 N N . GLY A 1 382 ? 5.091 10.132 24.740 1.00 51.75 382 GLY A N 1
ATOM 2768 C CA . GLY A 1 382 ? 5.057 11.571 25.036 1.00 51.75 382 GLY A CA 1
ATOM 2769 C C . GLY A 1 382 ? 3.677 12.099 25.405 1.00 51.75 382 GLY A C 1
ATOM 2770 O O . GLY A 1 382 ? 2.674 11.425 25.208 1.00 51.75 382 GLY A O 1
ATOM 2771 N N . THR A 1 383 ? 3.616 13.320 25.946 1.00 46.56 383 THR A N 1
ATOM 2772 C CA . THR A 1 383 ? 2.346 14.020 26.187 1.00 46.56 383 THR A CA 1
ATOM 2773 C C . THR A 1 383 ? 1.711 14.375 24.838 1.00 46.56 383 THR A C 1
ATOM 2775 O O . THR A 1 383 ? 2.103 15.374 24.233 1.00 46.56 383 THR A O 1
ATOM 2778 N N . ASN A 1 384 ? 0.735 13.584 24.390 1.00 48.88 384 ASN A N 1
ATOM 2779 C CA . ASN A 1 384 ? -0.008 13.713 23.130 1.00 48.88 384 ASN A CA 1
ATOM 2780 C C . ASN A 1 384 ? 0.774 13.361 21.837 1.00 48.88 384 ASN A C 1
ATOM 2782 O O . ASN A 1 384 ? 1.140 14.267 21.080 1.00 48.88 384 ASN A O 1
ATOM 2786 N N . PRO A 1 385 ? 0.983 12.076 21.493 1.00 49.75 385 PRO A N 1
ATOM 2787 C CA . PRO A 1 385 ? 1.162 11.701 20.090 1.00 49.75 385 PRO A CA 1
ATOM 2788 C C . PRO A 1 385 ? -0.132 11.988 19.324 1.00 49.75 385 PRO A C 1
ATOM 2790 O O . PRO A 1 385 ? -1.023 11.152 19.223 1.00 49.75 385 PRO A O 1
ATOM 2793 N N . ARG A 1 386 ? -0.278 13.208 18.820 1.00 54.09 386 ARG A N 1
ATOM 2794 C CA . ARG A 1 386 ? -1.387 13.560 17.931 1.00 54.09 386 ARG A CA 1
ATOM 2795 C C . ARG A 1 386 ? -0.832 13.475 16.534 1.00 54.09 386 ARG A C 1
ATOM 2797 O O . ARG A 1 386 ? 0.120 14.190 16.279 1.00 54.09 386 ARG A O 1
ATOM 2804 N N . LEU A 1 387 ? -1.408 12.683 15.640 1.00 58.94 387 LEU A N 1
ATOM 2805 C CA . LEU A 1 387 ? -1.334 13.089 14.242 1.00 58.94 387 LEU A CA 1
ATOM 2806 C C . LEU A 1 387 ? -2.194 14.346 14.142 1.00 58.94 387 LEU A C 1
ATOM 2808 O O . LEU A 1 387 ? -3.400 14.302 14.385 1.00 58.94 387 LEU A O 1
ATOM 2812 N N . GLY A 1 388 ? -1.553 15.494 13.928 1.00 53.56 388 GLY A N 1
ATOM 2813 C CA . GLY A 1 388 ? -2.276 16.724 13.664 1.00 53.56 388 GLY A CA 1
ATOM 2814 C C . GLY A 1 388 ? -3.011 16.561 12.342 1.00 53.56 388 GLY A C 1
ATOM 2815 O O . GLY A 1 388 ? -2.385 16.429 11.302 1.00 53.56 388 GLY A O 1
ATOM 2816 N N . PHE A 1 389 ? -4.335 16.549 12.370 1.00 59.22 389 PHE A N 1
ATOM 2817 C CA . PHE A 1 389 ? -5.139 16.675 11.161 1.00 59.22 389 PHE A CA 1
ATOM 2818 C C . PHE A 1 389 ? -5.724 18.081 11.164 1.00 59.22 389 PHE A C 1
ATOM 2820 O O . PHE A 1 389 ? -6.237 18.545 12.191 1.00 59.22 389 PHE A O 1
ATOM 2827 N N . ASN A 1 390 ? -5.540 18.806 10.065 1.00 47.28 390 ASN A N 1
ATOM 2828 C CA . ASN A 1 390 ? -5.779 20.239 10.030 1.00 47.28 390 ASN A CA 1
ATOM 2829 C C . ASN A 1 390 ? -7.255 20.561 10.281 1.00 47.28 390 ASN A C 1
ATOM 2831 O O . ASN A 1 390 ? -8.161 20.018 9.660 1.00 47.28 390 ASN A O 1
ATOM 2835 N N . SER A 1 391 ? -7.499 21.502 11.190 1.00 41.91 391 SER A N 1
ATOM 2836 C CA . SER A 1 391 ? -8.838 21.921 11.630 1.00 41.91 391 SER A CA 1
ATOM 2837 C C . SER A 1 391 ? -9.700 22.615 10.556 1.00 41.91 391 SER A C 1
ATOM 2839 O O . SER A 1 391 ? -10.818 23.038 10.857 1.00 41.91 391 SER A O 1
ATOM 2841 N N . GLY A 1 392 ? -9.184 22.781 9.331 1.00 47.25 392 GLY A N 1
ATOM 2842 C CA . GLY A 1 392 ? -9.839 23.495 8.230 1.00 47.25 392 GLY A CA 1
ATOM 2843 C C . GLY A 1 392 ? -10.200 22.652 7.000 1.00 47.25 392 GLY A C 1
ATOM 2844 O O . GLY A 1 392 ? -10.930 23.158 6.147 1.00 47.25 392 GLY A O 1
ATOM 2845 N N . GLY A 1 393 ? -9.723 21.405 6.908 1.00 53.25 393 GLY A N 1
ATOM 2846 C CA . GLY A 1 393 ? -9.997 20.466 5.814 1.00 53.25 393 GLY A CA 1
ATOM 2847 C C . GLY A 1 393 ? -10.504 19.133 6.365 1.00 53.25 393 GLY A C 1
ATOM 2848 O O . GLY A 1 393 ? -10.130 18.732 7.463 1.00 53.25 393 GLY A O 1
ATOM 2849 N N . GLN A 1 394 ? -11.406 18.467 5.645 1.00 56.00 394 GLN A N 1
ATOM 2850 C CA . GLN A 1 394 ? -11.878 17.128 6.003 1.00 56.00 394 GLN A CA 1
ATOM 2851 C C . GLN A 1 394 ? -10.753 16.132 5.699 1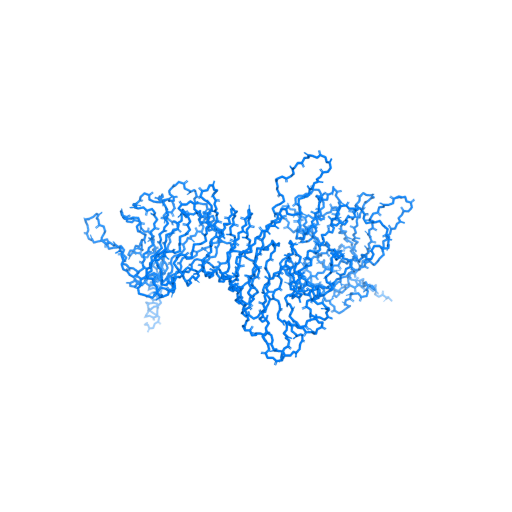.00 56.00 394 GLN A C 1
ATOM 2853 O O . GLN A 1 394 ? -10.668 15.612 4.593 1.00 56.00 394 GLN A O 1
ATOM 2858 N N . THR A 1 395 ? -9.847 15.913 6.650 1.00 56.59 395 THR A N 1
ATOM 2859 C CA . THR A 1 395 ? -8.885 14.813 6.544 1.00 56.59 395 THR A CA 1
ATOM 2860 C C . THR A 1 395 ? -9.631 13.496 6.730 1.00 56.59 395 THR A C 1
ATOM 2862 O O . THR A 1 395 ? -10.404 13.352 7.680 1.00 56.59 395 THR A O 1
ATOM 2865 N N . VAL A 1 396 ? -9.383 12.536 5.843 1.00 67.44 396 VAL A N 1
ATOM 2866 C CA . VAL A 1 396 ? -9.972 11.197 5.896 1.00 67.44 396 VAL A CA 1
ATOM 2867 C C . VAL A 1 396 ? -8.870 10.179 6.181 1.00 67.44 396 VAL A C 1
ATOM 2869 O O . VAL A 1 396 ? -7.837 10.185 5.517 1.00 67.44 396 VAL A O 1
ATOM 2872 N N . VAL A 1 397 ? -9.070 9.295 7.159 1.00 81.00 397 VAL A N 1
ATOM 2873 C CA . VAL A 1 397 ? -8.294 8.046 7.231 1.00 81.00 397 VAL A CA 1
ATOM 2874 C C . VAL A 1 397 ? -9.104 6.991 6.498 1.00 81.00 397 VAL A C 1
ATOM 2876 O O . VAL A 1 397 ? -10.187 6.626 6.957 1.00 81.00 397 VAL A O 1
ATOM 2879 N N . SER A 1 398 ? -8.615 6.544 5.343 1.00 84.88 398 SER A N 1
ATOM 2880 C CA . SER A 1 398 ? -9.267 5.516 4.530 1.00 84.88 398 SER A CA 1
ATOM 2881 C C . SER A 1 398 ? -8.603 4.168 4.787 1.00 84.88 398 SER A C 1
ATOM 2883 O O . SER A 1 398 ? -7.389 4.047 4.652 1.00 84.88 398 SER A O 1
ATOM 2885 N N . ILE A 1 399 ? -9.368 3.146 5.165 1.00 84.94 399 ILE A N 1
ATOM 2886 C CA . ILE A 1 399 ? -8.863 1.777 5.327 1.00 84.94 399 ILE A CA 1
ATOM 2887 C C . ILE A 1 399 ? -9.377 0.948 4.149 1.00 84.94 399 ILE A C 1
ATOM 2889 O O . ILE A 1 399 ? -10.577 0.681 4.039 1.00 84.94 399 ILE A O 1
ATOM 2893 N N . GLU A 1 400 ? -8.460 0.574 3.253 1.00 85.50 400 GLU A N 1
ATOM 2894 C CA . GLU A 1 400 ? -8.752 -0.084 1.966 1.00 85.50 400 GLU A CA 1
ATOM 2895 C C . GLU A 1 400 ? -8.108 -1.466 1.824 1.00 85.50 400 GLU A C 1
ATOM 2897 O O . GLU A 1 400 ? -8.223 -2.105 0.778 1.00 85.50 400 GLU A O 1
ATOM 2902 N N . GLY A 1 401 ? -7.495 -1.963 2.896 1.00 82.12 401 GLY A N 1
ATOM 2903 C CA . GLY A 1 401 ? -6.957 -3.323 2.974 1.00 82.12 401 GLY A CA 1
ATOM 2904 C C . GLY A 1 401 ? -5.957 -3.521 4.109 1.00 82.12 401 GLY A C 1
ATOM 2905 O O . GLY A 1 401 ? -5.664 -4.658 4.475 1.00 82.12 401 GLY A O 1
ATOM 2906 N N . GLY A 1 402 ? -5.460 -2.428 4.694 1.00 87.00 402 GLY A N 1
ATOM 2907 C CA . GLY A 1 402 ? -4.556 -2.460 5.839 1.00 87.00 402 GLY A CA 1
ATOM 2908 C C . GLY A 1 402 ? -5.244 -2.611 7.199 1.00 87.00 402 GLY A C 1
ATOM 2909 O O . GLY A 1 402 ? -6.460 -2.785 7.324 1.00 87.00 402 GLY A O 1
ATOM 2910 N N . THR A 1 403 ? -4.420 -2.522 8.238 1.00 89.06 403 THR A N 1
ATOM 2911 C CA . THR A 1 403 ? -4.819 -2.513 9.645 1.00 89.06 403 THR A CA 1
ATOM 2912 C C . THR A 1 403 ? -4.430 -1.188 10.283 1.00 89.06 403 THR A C 1
ATOM 2914 O O . THR A 1 403 ? -3.265 -0.803 10.246 1.00 89.06 403 THR A O 1
ATOM 2917 N N . LEU A 1 404 ? -5.375 -0.502 10.917 1.00 88.19 404 LEU A N 1
ATOM 2918 C CA . LEU A 1 404 ? -5.068 0.592 11.835 1.00 88.19 404 LEU A CA 1
ATOM 2919 C C . LEU A 1 404 ? -5.023 0.025 13.260 1.00 88.19 404 LEU A C 1
ATOM 2921 O O . LEU A 1 404 ? -6.044 -0.392 13.800 1.00 88.19 404 LEU A O 1
ATOM 2925 N N . PHE A 1 405 ? -3.839 -0.010 13.861 1.00 85.38 405 PHE A N 1
ATOM 2926 C CA . PHE A 1 405 ? -3.625 -0.460 15.232 1.00 85.38 405 PHE A CA 1
ATOM 2927 C C . PHE A 1 405 ? -3.547 0.748 16.168 1.00 85.38 405 PHE A C 1
ATOM 2929 O O . PHE A 1 405 ? -2.591 1.533 16.126 1.00 85.38 405 PHE A O 1
ATOM 2936 N N . VAL A 1 406 ? -4.558 0.892 17.021 1.00 76.94 406 VAL A N 1
ATOM 2937 C CA . VAL A 1 406 ? -4.661 1.988 17.985 1.00 76.94 406 VAL A CA 1
ATOM 2938 C C . VAL A 1 406 ? -4.404 1.423 19.377 1.00 76.94 406 VAL A C 1
ATOM 2940 O O . VAL A 1 406 ? -5.150 0.574 19.853 1.00 76.94 406 VAL A O 1
ATOM 2943 N N . SER A 1 407 ? -3.315 1.841 20.022 1.00 67.25 407 SER A N 1
ATOM 2944 C CA . SER A 1 407 ? -2.963 1.391 21.375 1.00 67.25 407 SER A CA 1
ATOM 2945 C C . SER A 1 407 ? -2.409 2.537 22.208 1.00 67.25 407 SER A C 1
ATOM 2947 O O . SER A 1 407 ? -1.572 3.298 21.716 1.00 67.25 407 SER A O 1
ATOM 2949 N N . GLU A 1 408 ? -2.779 2.617 23.487 1.00 59.69 408 GLU A N 1
ATOM 2950 C CA . GLU A 1 408 ? -2.113 3.502 24.434 1.00 59.69 408 GLU A CA 1
ATOM 2951 C C . GLU A 1 408 ? -0.756 2.882 24.783 1.00 59.69 408 GLU A C 1
ATOM 2953 O O . GLU A 1 408 ? -0.613 1.680 25.021 1.00 59.69 408 GLU A O 1
ATOM 2958 N N . ASN A 1 409 ? 0.285 3.709 24.822 1.00 46.88 409 ASN A N 1
ATOM 2959 C CA . ASN A 1 409 ? 1.529 3.290 25.440 1.00 46.88 409 ASN A CA 1
ATOM 2960 C C . ASN A 1 409 ? 1.305 3.259 26.961 1.00 46.88 409 ASN A C 1
ATOM 2962 O O . ASN A 1 409 ? 0.973 4.288 27.551 1.00 46.88 409 ASN A O 1
ATOM 2966 N N . ALA A 1 410 ? 1.513 2.094 27.581 1.00 34.66 410 ALA A N 1
ATOM 2967 C CA . ALA A 1 410 ? 1.185 1.704 28.961 1.00 34.66 410 ALA A CA 1
ATOM 2968 C C . ALA A 1 410 ? 1.737 2.589 30.113 1.00 34.66 410 ALA A C 1
ATOM 2970 O O . ALA A 1 410 ? 1.704 2.193 31.281 1.00 34.66 410 ALA A O 1
ATOM 2971 N N . VAL A 1 411 ? 2.286 3.775 29.837 1.00 33.56 411 VAL A N 1
ATOM 2972 C CA . VAL A 1 411 ? 3.077 4.559 30.795 1.00 33.56 411 VAL A CA 1
ATOM 2973 C C . VAL A 1 411 ? 2.331 5.774 31.364 1.00 33.56 411 VAL A C 1
ATOM 2975 O O . VAL A 1 411 ? 2.613 6.149 32.504 1.00 33.56 411 VAL A O 1
ATOM 2978 N N . THR A 1 412 ? 1.328 6.354 30.691 1.00 34.72 412 THR A N 1
ATOM 2979 C CA . THR A 1 412 ? 0.530 7.462 31.263 1.00 34.72 412 THR A CA 1
ATOM 2980 C C . THR A 1 412 ? -0.878 7.544 30.669 1.00 34.72 412 THR A C 1
ATOM 2982 O O . THR A 1 412 ? -1.006 7.960 29.527 1.00 34.72 412 THR A O 1
ATOM 2985 N N . LYS A 1 413 ? -1.905 7.259 31.490 1.00 37.56 413 LYS A N 1
ATOM 2986 C CA . LYS A 1 413 ? -3.365 7.360 31.227 1.00 37.56 413 LYS A CA 1
ATOM 2987 C C . LYS A 1 413 ? -3.884 8.775 30.878 1.00 37.56 413 LYS A C 1
ATOM 2989 O O . LYS A 1 413 ? -4.879 9.225 31.448 1.00 37.56 413 LYS A O 1
ATOM 2994 N N . ALA A 1 414 ? -3.124 9.574 30.138 1.00 29.03 414 ALA A N 1
ATOM 2995 C CA . ALA A 1 414 ? -3.271 11.027 30.132 1.00 29.03 414 ALA A CA 1
ATOM 2996 C C . ALA A 1 414 ? -3.298 11.681 28.750 1.00 29.03 414 ALA A C 1
ATOM 2998 O O . ALA A 1 414 ? -3.296 12.914 28.713 1.00 29.03 414 ALA A O 1
ATOM 2999 N N . SER A 1 415 ? -3.301 10.956 27.627 1.00 36.00 415 SER A N 1
ATOM 3000 C CA . SER A 1 415 ? -3.616 11.601 26.341 1.00 36.00 415 SER A CA 1
ATOM 3001 C C . SER A 1 415 ? -3.904 10.623 25.207 1.00 36.00 415 SER A C 1
ATOM 3003 O O . SER A 1 415 ? -2.985 10.009 24.672 1.00 36.00 415 SER A O 1
ATOM 3005 N N . ASP A 1 416 ? -5.183 10.576 24.845 1.00 44.22 416 ASP A N 1
ATOM 3006 C CA . ASP A 1 416 ? -5.813 9.811 23.767 1.00 44.22 416 ASP A CA 1
ATOM 3007 C C . ASP A 1 416 ? -5.103 9.962 22.408 1.00 44.22 416 ASP A C 1
ATOM 3009 O O . ASP A 1 416 ? -4.585 11.042 22.074 1.00 44.22 416 ASP A O 1
ATOM 3013 N N . VAL A 1 417 ? -5.174 8.920 21.570 1.00 46.09 417 VAL A N 1
ATOM 3014 C CA . VAL A 1 417 ? -4.968 9.067 20.126 1.00 46.09 417 VAL A CA 1
ATOM 3015 C C . VAL A 1 417 ? -6.157 9.861 19.581 1.00 46.09 417 VAL A C 1
ATOM 3017 O O . VAL A 1 417 ? -7.214 9.326 19.265 1.00 46.09 417 VAL A O 1
ATOM 3020 N N . GLN A 1 418 ? -6.006 11.184 19.522 1.00 46.72 418 GLN A N 1
ATOM 3021 C CA . GLN A 1 418 ? -7.033 12.070 18.981 1.00 46.72 418 GLN A CA 1
ATOM 3022 C C . GLN A 1 418 ? -6.800 12.268 17.492 1.00 46.72 418 GLN A C 1
ATOM 3024 O O . GLN A 1 418 ? -5.950 13.069 17.092 1.00 46.72 418 GLN A O 1
ATOM 3029 N N . PHE A 1 419 ? -7.611 11.606 16.677 1.00 53.53 419 PHE A N 1
ATOM 3030 C CA . PHE A 1 419 ? -7.934 12.156 15.369 1.00 53.53 419 PHE A CA 1
ATOM 3031 C C . PHE A 1 419 ? -8.767 13.417 15.644 1.00 53.53 419 PHE A C 1
ATOM 3033 O O . PHE A 1 419 ? -9.554 13.447 16.595 1.00 53.53 419 PHE A O 1
ATOM 3040 N N . GLY A 1 420 ? -8.536 14.512 14.918 1.00 46.41 420 GLY A N 1
ATOM 3041 C CA . GLY A 1 420 ? -9.282 15.749 15.162 1.00 46.41 420 GLY A CA 1
ATOM 3042 C C . GLY A 1 420 ? -10.790 15.471 15.140 1.00 46.41 420 GLY A C 1
ATOM 3043 O O . GLY A 1 420 ? -11.244 14.576 14.435 1.00 46.41 420 GLY A O 1
ATOM 3044 N N . SER A 1 421 ? -11.602 16.246 15.866 1.00 44.03 421 SER A N 1
ATOM 3045 C CA . SER A 1 421 ? -13.073 16.082 15.898 1.00 44.03 421 SER A CA 1
ATOM 3046 C C . SER A 1 421 ? -13.771 16.293 14.537 1.00 44.03 421 SER A C 1
ATOM 3048 O O . SER A 1 421 ? -14.992 16.395 14.476 1.00 44.03 421 SER A O 1
ATOM 3050 N N . THR A 1 422 ? -12.994 16.443 13.466 1.00 50.09 422 THR A N 1
ATOM 3051 C CA . THR A 1 422 ? -13.383 16.650 12.070 1.00 50.09 422 THR A CA 1
ATOM 3052 C C . THR A 1 422 ? -12.779 15.600 11.129 1.00 50.09 422 THR A C 1
ATOM 3054 O O . THR A 1 422 ? -12.961 15.724 9.923 1.00 50.09 422 THR A O 1
ATOM 3057 N N . THR A 1 423 ? -12.025 14.618 11.639 1.00 55.38 423 THR A N 1
ATOM 3058 C CA . THR A 1 423 ? -11.400 13.573 10.817 1.00 55.38 423 THR A CA 1
ATOM 3059 C C . THR A 1 423 ? -12.383 12.432 10.600 1.00 55.38 423 THR A C 1
ATOM 3061 O O . THR A 1 423 ? -12.736 11.733 11.549 1.00 55.38 423 THR A O 1
ATOM 3064 N N . ASP A 1 424 ? -12.809 12.220 9.362 1.00 65.38 424 ASP A N 1
ATOM 3065 C CA . ASP A 1 424 ? -13.700 11.107 9.041 1.00 65.38 424 ASP A CA 1
ATOM 3066 C C . ASP A 1 424 ? -12.878 9.826 8.854 1.00 65.38 424 ASP A C 1
ATOM 3068 O O . ASP A 1 424 ? -11.829 9.825 8.206 1.00 65.38 424 ASP A O 1
ATOM 3072 N N . VAL A 1 425 ? -13.337 8.719 9.431 1.00 67.38 425 VAL A N 1
ATOM 3073 C CA . VAL A 1 425 ? -12.751 7.396 9.188 1.00 67.38 425 VAL A CA 1
ATOM 3074 C C . VAL A 1 425 ? -13.607 6.707 8.136 1.00 67.38 425 VAL A C 1
ATOM 3076 O O . VAL A 1 425 ? -14.771 6.404 8.402 1.00 67.38 425 VAL A O 1
ATOM 3079 N N . ASN A 1 426 ? -13.055 6.485 6.942 1.00 75.44 426 ASN A N 1
ATOM 3080 C CA . ASN A 1 426 ? -13.733 5.779 5.858 1.00 75.44 426 ASN A CA 1
ATOM 3081 C C . ASN A 1 426 ? -13.267 4.323 5.802 1.00 75.44 426 ASN A C 1
ATOM 3083 O O . ASN A 1 426 ? -12.084 4.036 5.634 1.00 75.44 426 ASN A O 1
ATOM 3087 N N . TYR A 1 427 ? -14.213 3.401 5.906 1.00 72.00 427 TYR A N 1
ATOM 3088 C CA . TYR A 1 427 ? -13.964 1.974 5.755 1.00 72.00 427 TYR A CA 1
ATOM 3089 C C . TYR A 1 427 ? -14.443 1.483 4.399 1.00 72.00 427 TYR A C 1
ATOM 3091 O O . TYR A 1 427 ? -15.647 1.504 4.128 1.00 72.00 427 TYR A O 1
ATOM 3099 N N . SER A 1 428 ? -13.528 0.961 3.587 1.00 69.56 428 SER A N 1
ATOM 3100 C CA . SER A 1 428 ? -13.883 0.221 2.373 1.00 69.56 428 SER A CA 1
ATOM 3101 C C . SER A 1 428 ? -13.513 -1.263 2.448 1.00 69.56 428 SER A C 1
ATOM 3103 O O . SER A 1 428 ? -14.227 -2.085 1.855 1.00 69.56 428 SER A O 1
ATOM 3105 N N . SER A 1 429 ? -12.470 -1.606 3.221 1.00 71.31 429 SER A N 1
ATOM 3106 C CA . SER A 1 429 ? -12.100 -2.961 3.663 1.00 71.31 429 SER A CA 1
ATOM 3107 C C . SER A 1 429 ? -11.161 -2.898 4.901 1.00 71.31 429 SER A C 1
ATOM 3109 O O . SER A 1 429 ? -11.107 -1.869 5.570 1.00 71.31 429 SER A O 1
ATOM 3111 N N . GLY A 1 430 ? -10.481 -3.988 5.282 1.00 83.38 430 GLY A N 1
ATOM 3112 C CA . GLY A 1 430 ? -9.464 -3.989 6.354 1.00 83.38 430 GLY A CA 1
ATOM 3113 C C . GLY A 1 430 ? -9.990 -3.990 7.801 1.00 83.38 430 GLY A C 1
ATOM 3114 O O . GLY A 1 430 ? -11.159 -4.301 8.062 1.00 83.38 430 GLY A O 1
ATOM 3115 N N . SER A 1 431 ? -9.103 -3.665 8.752 1.00 85.50 431 SER A N 1
ATOM 3116 C CA . SER A 1 431 ? -9.357 -3.798 10.198 1.00 85.50 431 SER A CA 1
ATOM 3117 C C . SER A 1 431 ? -8.902 -2.579 11.009 1.00 85.50 431 SER A C 1
ATOM 3119 O O . SER A 1 431 ? -7.851 -2.002 10.741 1.00 85.50 431 SER A O 1
ATOM 3121 N N . ILE A 1 432 ? -9.643 -2.238 12.064 1.00 85.00 432 ILE A N 1
ATOM 3122 C CA . ILE A 1 432 ? -9.101 -1.496 13.211 1.00 85.00 432 ILE A CA 1
ATOM 3123 C C . ILE A 1 432 ? -8.875 -2.501 14.331 1.00 85.00 432 ILE A C 1
ATOM 3125 O O . ILE A 1 432 ? -9.774 -3.276 14.647 1.00 85.00 432 ILE A O 1
ATOM 3129 N N . VAL A 1 433 ? -7.698 -2.466 14.942 1.00 84.44 433 VAL A N 1
ATOM 3130 C CA . VAL A 1 433 ? -7.386 -3.253 16.135 1.00 84.44 433 VAL A CA 1
ATOM 3131 C C . VAL A 1 433 ? -7.192 -2.296 17.300 1.00 84.44 433 VAL A C 1
ATOM 3133 O O . VAL A 1 433 ? -6.398 -1.357 17.214 1.00 84.44 433 VAL A O 1
ATOM 3136 N N . ILE A 1 434 ? -7.928 -2.544 18.378 1.00 79.31 434 ILE A N 1
ATOM 3137 C CA . ILE A 1 434 ? -7.894 -1.769 19.613 1.00 79.31 434 ILE A CA 1
ATOM 3138 C C . ILE A 1 434 ? -7.007 -2.503 20.618 1.00 79.31 434 ILE A C 1
ATOM 3140 O O . ILE A 1 434 ? -7.276 -3.642 21.005 1.00 79.31 434 ILE A O 1
ATOM 3144 N N . GLY A 1 435 ? -5.913 -1.850 21.000 1.00 74.31 435 GLY A N 1
ATOM 3145 C CA . GLY A 1 435 ? -5.062 -2.230 22.123 1.00 74.31 435 GLY A CA 1
ATOM 3146 C C . GLY A 1 435 ? -5.629 -1.745 23.462 1.00 74.31 435 GLY A C 1
ATOM 3147 O O . GLY A 1 435 ? -6.782 -1.352 23.558 1.00 74.31 435 GLY A O 1
ATOM 3148 N N . GLU A 1 436 ? -4.804 -1.695 24.508 1.00 69.19 436 GLU A N 1
ATOM 3149 C CA . GLU A 1 436 ? -5.153 -1.047 25.783 1.00 69.19 436 GLU A CA 1
ATOM 3150 C C . GLU A 1 436 ? -5.295 0.475 25.600 1.00 69.19 436 GLU A C 1
ATOM 3152 O O . GLU A 1 436 ? -4.316 1.183 25.797 1.00 69.19 436 GLU A O 1
ATOM 3157 N N . ALA A 1 437 ? -6.451 0.997 25.178 1.00 63.41 437 ALA A N 1
ATOM 3158 C CA . ALA A 1 437 ? -6.607 2.432 24.914 1.00 63.41 437 ALA A CA 1
ATOM 3159 C C . ALA A 1 437 ? -8.017 2.984 25.163 1.00 63.41 437 ALA A C 1
ATOM 3161 O O . ALA A 1 437 ? -9.007 2.260 25.069 1.00 63.41 437 ALA A O 1
ATOM 3162 N N . ASN A 1 438 ? -8.099 4.286 25.465 1.00 69.06 438 ASN A N 1
ATOM 3163 C CA . ASN A 1 438 ? -9.334 5.071 25.418 1.00 69.06 438 ASN A CA 1
ATOM 3164 C C . ASN A 1 438 ? -9.198 6.111 24.304 1.00 69.06 438 ASN A C 1
ATOM 3166 O O . ASN A 1 438 ? -8.572 7.148 24.515 1.00 69.06 438 ASN A O 1
ATOM 3170 N N . ASP A 1 439 ? -9.787 5.851 23.141 1.00 67.44 439 ASP A N 1
ATOM 3171 C CA . ASP A 1 439 ? -9.605 6.692 21.961 1.00 67.44 439 ASP A CA 1
ATOM 3172 C C . ASP A 1 439 ? -10.905 7.355 21.506 1.00 67.44 439 ASP A C 1
ATOM 3174 O O . ASP A 1 439 ? -11.991 6.768 21.519 1.00 67.44 439 ASP A O 1
ATOM 3178 N N . SER A 1 440 ? -10.772 8.609 21.073 1.00 64.75 440 SER A N 1
ATOM 3179 C CA . SER A 1 440 ? -11.839 9.405 20.472 1.00 64.75 440 SER A CA 1
ATOM 3180 C C . SER A 1 440 ? -11.465 9.729 19.029 1.00 64.75 440 SER A C 1
ATOM 3182 O O . SER A 1 440 ? -10.470 10.402 18.765 1.00 64.75 440 SER A O 1
ATOM 3184 N N . LEU A 1 441 ? -12.316 9.303 18.108 1.00 66.88 441 LEU A N 1
ATOM 3185 C CA . LEU A 1 441 ? -12.218 9.474 16.665 1.00 66.88 441 LEU A CA 1
ATOM 3186 C C . LEU A 1 441 ? -13.295 10.466 16.177 1.00 66.88 441 LEU A C 1
ATOM 3188 O O . LEU A 1 441 ? -14.238 10.802 16.907 1.00 66.88 441 LEU A O 1
ATOM 3192 N N . GLY A 1 442 ? -13.167 10.959 14.942 1.00 62.84 442 GLY A N 1
ATOM 3193 C CA . GLY A 1 442 ? -14.211 11.766 14.298 1.00 62.84 442 GLY A CA 1
ATOM 3194 C C . GLY A 1 442 ? -15.393 10.910 13.829 1.00 62.84 442 GLY A C 1
ATOM 3195 O O . GLY A 1 442 ? -15.775 9.966 14.522 1.00 62.84 442 GLY A O 1
ATOM 3196 N N . THR A 1 443 ? -16.052 11.254 12.720 1.00 71.25 443 THR A N 1
ATOM 3197 C CA . THR A 1 443 ? -17.224 10.472 12.277 1.00 71.25 443 THR A CA 1
ATOM 3198 C C . THR A 1 443 ? -16.804 9.156 11.618 1.00 71.25 443 THR A C 1
ATOM 3200 O O . THR A 1 443 ? -15.709 9.042 11.064 1.00 71.25 443 THR A O 1
ATOM 3203 N N . LEU A 1 444 ? -17.667 8.142 11.699 1.00 72.88 444 LEU A N 1
ATOM 3204 C CA . LEU A 1 444 ? -17.482 6.857 11.033 1.00 72.88 444 LEU A CA 1
ATOM 3205 C C . LEU A 1 444 ? -18.282 6.837 9.725 1.00 72.88 444 LEU A C 1
ATOM 3207 O O . LEU A 1 444 ? -19.515 6.908 9.734 1.00 72.88 444 LEU A O 1
ATOM 3211 N N . SER A 1 445 ? -17.586 6.672 8.605 1.00 76.12 445 SER A N 1
ATOM 3212 C CA . SER A 1 445 ? -18.169 6.446 7.284 1.00 76.12 445 SER A CA 1
ATOM 3213 C C . SER A 1 445 ? -17.875 5.025 6.813 1.00 76.12 445 SER A C 1
ATOM 3215 O O . SER A 1 445 ? -16.745 4.547 6.915 1.00 76.12 445 SER A O 1
ATOM 3217 N N . LEU A 1 446 ? -18.886 4.342 6.277 1.00 74.19 446 LEU A N 1
ATOM 3218 C CA . LEU A 1 446 ? -18.754 2.986 5.751 1.00 74.19 446 LEU A CA 1
ATOM 3219 C C . LEU A 1 446 ? -19.088 2.964 4.252 1.00 74.19 446 LEU A C 1
ATOM 3221 O O . LEU A 1 446 ? -20.236 3.177 3.857 1.00 74.19 446 LEU A O 1
ATOM 3225 N N . THR A 1 447 ? -18.098 2.636 3.427 1.00 73.94 447 THR A N 1
ATOM 3226 C CA . THR A 1 447 ? -18.216 2.369 1.983 1.00 73.94 447 THR A CA 1
ATOM 3227 C C . THR A 1 447 ? -17.790 0.926 1.711 1.00 73.94 447 THR A C 1
ATOM 3229 O O . THR A 1 447 ? -16.858 0.651 0.962 1.00 73.94 447 THR A O 1
ATOM 3232 N N . LEU A 1 448 ? -18.444 -0.019 2.390 1.00 64.62 448 LEU A N 1
ATOM 3233 C CA . LEU A 1 448 ? -17.957 -1.393 2.476 1.00 64.62 448 LEU A CA 1
ATOM 3234 C C . LEU A 1 448 ? -18.084 -2.130 1.139 1.00 64.62 448 LEU A C 1
ATOM 3236 O O . LEU A 1 448 ? -19.191 -2.369 0.644 1.00 64.62 448 LEU A O 1
ATOM 3240 N N . SER A 1 449 ? -16.937 -2.530 0.595 1.00 69.31 449 SER A N 1
ATOM 3241 C CA . SER A 1 449 ? -16.835 -3.452 -0.543 1.00 69.31 449 SER A CA 1
ATOM 3242 C C . SER A 1 449 ? -16.662 -4.908 -0.091 1.00 69.31 449 SER A C 1
ATOM 3244 O O . SER A 1 449 ? -17.036 -5.833 -0.812 1.00 69.31 449 SER A O 1
ATOM 3246 N N . THR A 1 450 ? -16.156 -5.100 1.132 1.00 77.88 450 THR A N 1
ATOM 3247 C CA . THR A 1 450 ? -16.006 -6.379 1.835 1.00 77.88 450 THR A CA 1
ATOM 3248 C C . THR A 1 450 ? -16.385 -6.210 3.309 1.00 77.88 450 THR A C 1
ATOM 3250 O O . THR A 1 450 ? -16.574 -5.093 3.786 1.00 77.88 450 THR A O 1
ATOM 3253 N N . THR A 1 451 ? -16.473 -7.309 4.062 1.00 81.81 451 THR A N 1
ATOM 3254 C CA . THR A 1 451 ? -16.572 -7.232 5.528 1.00 81.81 451 THR A CA 1
ATOM 3255 C C . THR A 1 451 ? -15.324 -6.548 6.102 1.00 81.81 451 THR A C 1
ATOM 3257 O O . THR A 1 451 ? -14.207 -6.936 5.758 1.00 81.81 451 THR A O 1
ATOM 3260 N N . SER A 1 452 ? -15.527 -5.555 6.967 1.00 87.50 452 SER A N 1
ATOM 3261 C CA . SER A 1 452 ? -14.476 -4.877 7.742 1.00 87.50 452 SER A CA 1
ATOM 3262 C C . SER A 1 452 ? -14.611 -5.215 9.221 1.00 87.50 452 SER A C 1
ATOM 3264 O O . SER A 1 452 ? -15.712 -5.544 9.674 1.00 87.50 452 SER A O 1
ATOM 3266 N N . THR A 1 453 ? -13.523 -5.085 9.982 1.00 91.19 453 THR A N 1
ATOM 3267 C CA . THR A 1 453 ? -13.499 -5.503 11.392 1.00 91.19 453 THR A CA 1
ATOM 3268 C C . THR A 1 453 ? -13.069 -4.371 12.334 1.00 91.19 453 THR A C 1
ATOM 3270 O O . THR A 1 453 ? -12.147 -3.615 12.030 1.00 91.19 453 THR A O 1
ATOM 3273 N N . ILE A 1 454 ? -13.731 -4.262 13.488 1.00 91.12 454 ILE A N 1
ATOM 3274 C CA . ILE A 1 454 ? -13.195 -3.639 14.707 1.00 91.12 454 ILE A CA 1
ATOM 3275 C C . ILE A 1 454 ? -12.874 -4.779 15.665 1.00 91.12 454 ILE A C 1
ATOM 3277 O O . ILE A 1 454 ? -13.772 -5.517 16.073 1.00 91.12 454 ILE A O 1
ATOM 3281 N N . ASP A 1 455 ? -11.605 -4.920 16.007 1.00 91.94 455 ASP A N 1
ATOM 3282 C CA . ASP A 1 455 ? -11.101 -6.029 16.797 1.00 91.94 455 ASP A CA 1
ATOM 3283 C C . ASP A 1 455 ? -10.588 -5.562 18.162 1.00 91.94 455 ASP A C 1
ATOM 3285 O O . ASP A 1 455 ? -9.715 -4.700 18.242 1.00 91.94 455 ASP A O 1
ATOM 3289 N N . PHE A 1 456 ? -11.118 -6.155 19.231 1.00 89.62 456 PHE A N 1
ATOM 3290 C CA . PHE A 1 456 ? -10.711 -5.899 20.612 1.00 89.62 456 PHE A CA 1
ATOM 3291 C C . PHE A 1 456 ? -9.668 -6.911 21.137 1.00 89.62 456 PHE A C 1
ATOM 3293 O O . PHE A 1 456 ? -9.349 -6.889 22.321 1.00 89.62 456 PHE A O 1
ATOM 3300 N N . THR A 1 457 ? -9.073 -7.781 20.304 1.00 81.31 457 THR A N 1
ATOM 3301 C CA . THR A 1 457 ? -8.057 -8.770 20.748 1.00 81.31 457 THR A CA 1
ATOM 3302 C C . THR A 1 457 ? -6.838 -8.181 21.477 1.00 81.31 457 THR A C 1
ATOM 3304 O O . THR A 1 457 ? -6.183 -8.902 22.235 1.00 81.31 457 THR A O 1
ATOM 3307 N N . GLY A 1 458 ? -6.506 -6.902 21.264 1.00 62.62 458 GLY A N 1
ATOM 3308 C CA . GLY A 1 458 ? -5.392 -6.205 21.920 1.00 62.62 458 GLY A CA 1
ATOM 3309 C C . GLY A 1 458 ? -5.746 -5.548 23.260 1.00 62.62 458 GLY A C 1
ATOM 3310 O O . GLY A 1 458 ? -4.853 -5.033 23.939 1.00 62.62 458 GLY A O 1
ATOM 3311 N N . ALA A 1 459 ? -7.024 -5.555 23.637 1.00 59.00 459 ALA A N 1
ATOM 3312 C CA . ALA A 1 459 ? -7.547 -4.946 24.847 1.00 59.00 459 ALA A CA 1
ATOM 3313 C C . ALA A 1 459 ? -7.087 -5.722 26.088 1.00 59.00 459 ALA A C 1
ATOM 3315 O O . ALA A 1 459 ? -7.429 -6.886 26.285 1.00 59.00 459 ALA A O 1
ATOM 3316 N N . GLY A 1 460 ? -6.297 -5.090 26.951 1.00 63.34 460 GLY A N 1
ATOM 3317 C CA . GLY A 1 460 ? -5.951 -5.633 28.264 1.00 63.34 460 GLY A CA 1
ATOM 3318 C C . GLY A 1 460 ? -7.149 -5.632 29.216 1.00 63.34 460 GLY A C 1
ATOM 3319 O O . GLY A 1 460 ? -8.020 -6.493 29.154 1.00 63.34 460 GLY A O 1
ATOM 3320 N N . THR A 1 461 ? -7.179 -4.704 30.180 1.00 68.88 461 THR A N 1
ATOM 3321 C CA . THR A 1 461 ? -8.271 -4.648 31.176 1.00 68.88 461 THR A CA 1
ATOM 3322 C C . THR A 1 461 ? -9.432 -3.734 30.795 1.00 68.88 461 THR A C 1
ATOM 3324 O O . THR A 1 461 ? -10.530 -3.957 31.296 1.00 68.88 461 THR A O 1
ATOM 3327 N N . GLU A 1 462 ? -9.196 -2.697 29.985 1.00 80.00 462 GLU A N 1
ATOM 3328 C CA . GLU A 1 462 ? -10.207 -1.726 29.537 1.00 80.00 462 GLU A CA 1
ATOM 3329 C C . GLU A 1 462 ? -9.832 -1.202 28.138 1.00 80.00 462 GLU A C 1
ATOM 3331 O O . GLU A 1 462 ? -8.660 -0.912 27.889 1.00 80.00 462 GLU A O 1
ATOM 3336 N N . SER A 1 463 ? -10.793 -1.098 27.221 1.00 84.19 463 SER A N 1
ATOM 3337 C CA . SER A 1 463 ? -10.609 -0.571 25.866 1.00 84.19 463 SER A CA 1
ATOM 3338 C C . SER A 1 463 ? -11.859 0.140 25.381 1.00 84.19 463 SER A C 1
ATOM 3340 O O . SER A 1 463 ? -12.944 -0.435 25.301 1.00 84.19 463 SER A O 1
ATOM 3342 N N . ILE A 1 464 ? -11.717 1.421 25.075 1.00 85.94 464 ILE A N 1
ATOM 3343 C CA . ILE A 1 464 ? -12.818 2.279 24.661 1.00 85.94 464 ILE A CA 1
ATOM 3344 C C . ILE A 1 464 ? -12.465 2.886 23.314 1.00 85.94 464 ILE A C 1
ATOM 3346 O O . ILE A 1 464 ? -11.449 3.559 23.181 1.00 85.94 464 ILE A O 1
ATOM 3350 N N . ILE A 1 465 ? -13.350 2.707 22.342 1.00 87.00 465 ILE A N 1
ATOM 3351 C CA . ILE A 1 465 ? -13.323 3.445 21.083 1.00 87.00 465 ILE A CA 1
ATOM 3352 C C . ILE A 1 465 ? -14.606 4.257 20.959 1.00 87.00 465 ILE A C 1
ATOM 3354 O O . ILE A 1 465 ? -15.708 3.731 21.122 1.00 87.00 465 ILE A O 1
ATOM 3358 N N . ALA A 1 466 ? -14.475 5.549 20.681 1.00 88.19 466 ALA A N 1
ATOM 3359 C CA . ALA A 1 466 ? -15.603 6.451 20.514 1.00 88.19 466 ALA A CA 1
ATOM 3360 C C . ALA A 1 466 ? -15.496 7.225 19.202 1.00 88.19 466 ALA A C 1
ATOM 3362 O O . ALA A 1 466 ? -14.476 7.844 18.936 1.00 88.19 466 ALA A O 1
ATOM 3363 N N . PHE A 1 467 ? -16.565 7.241 18.413 1.00 86.56 467 PHE A N 1
ATOM 3364 C CA . PHE A 1 467 ? -16.698 8.076 17.222 1.00 86.56 467 PHE A CA 1
ATOM 3365 C C . PHE A 1 467 ? -17.685 9.217 17.473 1.00 86.56 467 PHE A C 1
ATOM 3367 O O . PHE A 1 467 ? -18.568 9.144 18.332 1.00 86.56 467 PHE A O 1
ATOM 3374 N N . SER A 1 468 ? -17.575 10.269 16.671 1.00 86.81 468 SER A N 1
ATOM 3375 C CA . SER A 1 468 ? -18.558 11.351 16.610 1.00 86.81 468 SER A CA 1
ATOM 3376 C C . SER A 1 468 ? -19.886 10.885 15.990 1.00 86.81 468 SER A C 1
ATOM 3378 O O . SER A 1 468 ? -19.974 9.814 15.389 1.00 86.81 468 SER A O 1
ATOM 3380 N N . ASP A 1 469 ? -20.942 11.691 16.147 1.00 88.81 469 ASP A N 1
ATOM 3381 C CA . ASP A 1 469 ? -22.254 11.425 15.538 1.00 88.81 469 ASP A CA 1
ATOM 3382 C C . ASP A 1 469 ? -22.105 11.224 14.023 1.00 88.81 469 ASP A C 1
ATOM 3384 O O . ASP A 1 469 ? -21.612 12.104 13.318 1.00 88.81 469 ASP A O 1
ATOM 3388 N N . SER A 1 470 ? -22.509 10.049 13.547 1.00 91.12 470 SER A N 1
ATOM 3389 C CA . SER A 1 470 ? -22.349 9.619 12.158 1.00 91.12 470 SER A CA 1
ATOM 3390 C C . SER A 1 470 ? -23.692 9.545 11.421 1.00 91.12 470 SER A C 1
ATOM 3392 O O . SER A 1 470 ? -23.742 9.122 10.270 1.00 91.12 470 SER A O 1
ATOM 3394 N N . SER A 1 471 ? -24.794 9.990 12.037 1.00 92.94 471 SER A N 1
ATOM 3395 C CA . SER A 1 471 ? -26.150 9.916 11.467 1.00 92.94 471 SER A CA 1
ATOM 3396 C C . SER A 1 471 ? -26.349 10.747 10.195 1.00 92.94 471 SER A C 1
ATOM 3398 O O . SER A 1 471 ? -27.276 10.489 9.427 1.00 92.94 471 SER A O 1
ATOM 3400 N N . GLY A 1 472 ? -25.486 11.741 9.967 1.00 87.69 472 GLY A N 1
ATOM 3401 C CA . GLY A 1 472 ? -25.478 12.576 8.765 1.00 87.69 472 GLY A CA 1
ATOM 3402 C C . GLY A 1 472 ? -24.626 12.038 7.612 1.00 87.69 472 GLY A C 1
ATOM 3403 O O . GLY A 1 472 ? -24.577 12.689 6.570 1.00 87.69 472 GLY A O 1
ATOM 3404 N N . ILE A 1 473 ? -23.942 10.904 7.794 1.00 84.12 473 ILE A N 1
ATOM 3405 C CA . ILE A 1 473 ? -23.016 10.327 6.814 1.00 84.12 473 ILE A CA 1
ATOM 3406 C C . ILE A 1 473 ? -23.646 9.093 6.172 1.00 84.12 473 ILE A C 1
ATOM 3408 O O . ILE A 1 473 ? -23.995 8.137 6.857 1.00 84.12 473 ILE A O 1
ATOM 3412 N N . ASP A 1 474 ? -23.772 9.074 4.849 1.00 83.81 474 ASP A N 1
ATOM 3413 C CA . ASP A 1 474 ? -24.345 7.920 4.159 1.00 83.81 474 ASP A CA 1
ATOM 3414 C C . ASP A 1 474 ? -23.411 6.705 4.246 1.00 83.81 474 ASP A C 1
ATOM 3416 O O . ASP A 1 474 ? -22.253 6.758 3.838 1.00 83.81 474 ASP A O 1
ATOM 3420 N N . TRP A 1 475 ? -23.927 5.578 4.741 1.00 87.44 475 TRP A N 1
ATOM 3421 C CA . TRP A 1 475 ? -23.216 4.300 4.689 1.00 87.44 475 TRP A CA 1
ATOM 3422 C C . TRP A 1 475 ? -23.649 3.533 3.445 1.00 87.44 475 TRP A C 1
ATOM 3424 O O . TRP A 1 475 ? -24.770 3.016 3.380 1.00 87.44 475 TRP A O 1
ATOM 3434 N N . SER A 1 476 ? -22.758 3.407 2.467 1.00 81.56 476 SER A N 1
ATOM 3435 C CA . SER A 1 476 ? -22.998 2.661 1.227 1.00 81.56 476 SER A CA 1
ATOM 3436 C C . SER A 1 476 ? -22.488 1.208 1.334 1.00 81.56 476 SER A C 1
ATOM 3438 O O . SER A 1 476 ? -21.999 0.792 2.384 1.00 81.56 476 SER A O 1
ATOM 3440 N N . GLY A 1 477 ? -22.730 0.374 0.318 1.00 79.12 477 GLY A N 1
ATOM 3441 C CA . GLY A 1 477 ? -22.365 -1.054 0.332 1.00 79.12 477 GLY A CA 1
ATOM 3442 C C . GLY A 1 477 ? -23.388 -1.991 0.998 1.00 79.12 477 GLY A C 1
ATOM 3443 O O . GLY A 1 477 ? -24.298 -1.544 1.709 1.00 79.12 477 GLY A O 1
ATOM 3444 N N . SER A 1 478 ? -23.259 -3.295 0.725 1.00 78.75 478 SER A N 1
ATOM 3445 C CA . SER A 1 478 ? -24.121 -4.374 1.253 1.00 78.75 478 SER A CA 1
ATOM 3446 C C . SER A 1 478 ? -23.491 -5.183 2.387 1.00 78.75 478 SER A C 1
ATOM 3448 O O . SER A 1 478 ? -24.167 -6.021 2.980 1.00 78.75 478 SER A O 1
ATOM 3450 N N . GLU A 1 479 ? -22.210 -4.957 2.655 1.00 86.50 479 GLU A N 1
ATOM 3451 C CA . GLU A 1 479 ? -21.436 -5.694 3.649 1.00 86.50 479 GLU A CA 1
ATOM 3452 C C . GLU A 1 479 ? -21.623 -5.123 5.063 1.00 86.50 479 GLU A C 1
ATOM 3454 O O . GLU A 1 479 ? -22.246 -4.072 5.256 1.00 86.50 479 GLU A O 1
ATOM 3459 N N . ILE A 1 480 ? -21.110 -5.850 6.059 1.00 89.94 480 ILE A N 1
ATOM 3460 C CA . ILE A 1 480 ? -21.235 -5.525 7.485 1.00 89.94 480 ILE A CA 1
ATOM 3461 C C . ILE A 1 480 ? -19.893 -5.104 8.096 1.00 89.94 480 ILE A C 1
ATOM 3463 O O . ILE A 1 480 ? -18.833 -5.587 7.697 1.00 89.94 480 ILE A O 1
ATOM 3467 N N . LEU A 1 481 ? -19.960 -4.245 9.112 1.00 92.81 481 LEU A N 1
ATOM 3468 C CA . LEU A 1 481 ? -18.884 -4.010 10.067 1.00 92.81 481 LEU A CA 1
ATOM 3469 C C . LEU A 1 481 ? -18.994 -5.055 11.181 1.00 92.81 481 LEU A C 1
ATOM 3471 O O . LEU A 1 481 ? -19.978 -5.073 11.928 1.00 92.81 481 LEU A O 1
ATOM 3475 N N . GLN A 1 482 ? -18.006 -5.937 11.283 1.00 95.50 482 GLN A N 1
ATOM 3476 C CA . GLN A 1 482 ? -17.927 -6.925 12.351 1.00 95.50 482 GLN A CA 1
ATOM 3477 C C . GLN A 1 482 ? -17.140 -6.380 13.540 1.00 95.50 482 GLN A C 1
ATOM 3479 O O . GLN A 1 482 ? -16.059 -5.832 13.382 1.00 95.50 482 GLN A O 1
ATOM 3484 N N . VAL A 1 483 ? -17.676 -6.565 14.739 1.00 95.56 483 VAL A N 1
ATOM 3485 C CA . VAL A 1 483 ? -16.991 -6.296 16.001 1.00 95.56 483 VAL A CA 1
ATOM 3486 C C . VAL A 1 483 ? -16.599 -7.637 16.614 1.00 95.56 483 VAL A C 1
ATOM 3488 O O . VAL A 1 483 ? -17.479 -8.453 16.911 1.00 95.56 483 VAL A O 1
ATOM 3491 N N . THR A 1 484 ? -15.304 -7.892 16.767 1.00 95.00 484 THR A N 1
ATOM 3492 C CA . THR A 1 484 ? -14.758 -9.155 17.291 1.00 95.00 484 THR A CA 1
ATOM 3493 C C . THR A 1 484 ? -14.157 -8.973 18.674 1.00 95.00 484 THR A C 1
ATOM 3495 O O . THR A 1 484 ? -13.806 -7.865 19.073 1.00 95.00 484 THR A O 1
ATOM 3498 N N . ASP A 1 485 ? -14.105 -10.078 19.421 1.00 92.00 485 ASP A N 1
ATOM 3499 C CA . ASP A 1 485 ? -13.424 -10.196 20.719 1.00 92.00 485 ASP A CA 1
ATOM 3500 C C . ASP A 1 485 ? -13.868 -9.198 21.803 1.00 92.00 485 ASP A C 1
ATOM 3502 O O . ASP A 1 485 ? -13.233 -9.067 22.841 1.00 92.00 485 ASP A O 1
ATOM 3506 N N . TRP A 1 486 ? -15.029 -8.571 21.609 1.00 94.12 486 TRP A N 1
ATOM 3507 C CA . TRP A 1 486 ? -15.618 -7.618 22.542 1.00 94.12 486 TRP A CA 1
ATOM 3508 C C . TRP A 1 486 ? -16.028 -8.276 23.868 1.00 94.12 486 TRP A C 1
ATOM 3510 O O . TRP A 1 486 ? -16.797 -9.247 23.882 1.00 94.12 486 TRP A O 1
ATOM 3520 N N . ALA A 1 487 ? -15.581 -7.700 24.984 1.00 92.25 487 ALA A N 1
ATOM 3521 C CA . ALA A 1 487 ? -15.765 -8.189 26.349 1.00 92.25 487 ALA A CA 1
ATOM 3522 C C . ALA A 1 487 ? -16.499 -7.226 27.308 1.00 92.25 487 ALA A C 1
ATOM 3524 O O . ALA A 1 487 ? -16.374 -7.321 28.533 1.00 92.25 487 ALA A O 1
ATOM 3525 N N . GLY A 1 488 ? -17.332 -6.331 26.774 1.00 91.88 488 GLY A N 1
ATOM 3526 C CA . GLY A 1 488 ? -18.229 -5.492 27.573 1.00 91.88 488 GLY A CA 1
ATOM 3527 C C . GLY A 1 488 ? -19.483 -6.213 28.106 1.00 91.88 488 GLY A C 1
ATOM 3528 O O . GLY A 1 488 ? -19.610 -7.441 28.086 1.00 91.88 488 GLY A O 1
ATOM 3529 N N . ILE A 1 489 ? -20.449 -5.440 28.619 1.00 92.12 489 ILE A N 1
ATOM 3530 C CA . ILE A 1 489 ? -21.712 -5.965 29.176 1.00 92.12 489 ILE A CA 1
ATOM 3531 C C . ILE A 1 489 ? -22.829 -5.946 28.113 1.00 92.12 489 ILE A C 1
ATOM 3533 O O . ILE A 1 489 ? -23.303 -4.864 27.751 1.00 92.12 489 ILE A O 1
ATOM 3537 N N . PRO A 1 490 ? -23.310 -7.109 27.624 1.00 90.44 490 PRO A N 1
ATOM 3538 C CA . PRO A 1 490 ? -24.310 -7.170 26.555 1.00 90.44 490 PRO A CA 1
ATOM 3539 C C . PRO A 1 490 ? -25.667 -6.593 26.984 1.00 90.44 490 PRO A C 1
ATOM 3541 O O . PRO A 1 490 ? -25.980 -6.492 28.177 1.00 90.44 490 PRO A O 1
ATOM 3544 N N . LEU A 1 491 ? -26.524 -6.266 26.011 1.00 88.88 491 LEU A N 1
ATOM 3545 C CA . LEU A 1 491 ? -27.851 -5.710 26.281 1.00 88.88 491 LEU A CA 1
ATOM 3546 C C . LEU A 1 491 ? -28.752 -6.703 27.030 1.00 88.88 491 LEU A C 1
ATOM 3548 O O . LEU A 1 491 ? -29.310 -7.624 26.435 1.00 88.88 491 LEU A O 1
ATOM 3552 N N . ASN A 1 492 ? -29.012 -6.475 28.319 1.00 81.94 492 ASN A N 1
ATOM 3553 C CA . ASN A 1 492 ? -29.986 -7.283 29.049 1.00 81.94 492 ASN A CA 1
ATOM 3554 C C . ASN A 1 492 ? -31.418 -6.778 28.809 1.00 81.94 492 ASN A C 1
ATOM 3556 O O . ASN A 1 492 ? -31.882 -5.826 29.445 1.00 81.94 492 ASN A O 1
ATOM 3560 N N . LEU A 1 493 ? -32.151 -7.454 27.923 1.00 69.56 493 LEU A N 1
ATOM 3561 C CA . LEU A 1 493 ? -33.591 -7.263 27.722 1.00 69.56 493 LEU A CA 1
ATOM 3562 C C . LEU A 1 493 ? -34.388 -7.947 28.850 1.00 69.56 493 LEU A C 1
ATOM 3564 O O . LEU A 1 493 ? -35.110 -8.924 28.640 1.00 69.56 493 LEU A O 1
ATOM 3568 N N . GLY A 1 494 ? -34.247 -7.458 30.081 1.00 61.28 494 GLY A N 1
ATOM 3569 C CA . GLY A 1 494 ? -34.960 -7.989 31.240 1.00 61.28 494 GLY A CA 1
ATOM 3570 C C . GLY A 1 494 ? -36.489 -7.922 31.082 1.00 61.28 494 GLY A C 1
ATOM 3571 O O . GLY A 1 494 ? -37.081 -6.852 31.157 1.00 61.28 494 GLY A O 1
ATOM 3572 N N . THR A 1 495 ? -37.114 -9.089 30.884 1.00 51.19 495 THR A N 1
ATOM 3573 C CA . THR A 1 495 ? -38.507 -9.559 31.137 1.00 51.19 495 THR A CA 1
ATOM 3574 C C . THR A 1 495 ? -39.742 -8.630 31.062 1.00 51.19 495 THR A C 1
ATOM 3576 O O . THR A 1 495 ? -40.830 -9.089 31.408 1.00 51.19 495 THR A O 1
ATOM 3579 N N . GLY A 1 496 ? -39.676 -7.400 30.545 1.00 50.62 496 GLY A N 1
ATOM 3580 C CA . GLY A 1 496 ? -40.887 -6.655 30.155 1.00 50.62 496 GLY A CA 1
ATOM 3581 C C . GLY A 1 496 ? -40.994 -5.187 30.562 1.00 50.62 496 GLY A C 1
ATOM 3582 O O . GLY A 1 496 ? -42.097 -4.648 30.517 1.00 50.62 496 GLY A O 1
ATOM 3583 N N . THR A 1 497 ? -39.903 -4.508 30.919 1.00 50.06 497 THR A N 1
ATOM 3584 C CA . THR A 1 497 ? -39.943 -3.058 31.187 1.00 50.06 497 THR A CA 1
ATOM 3585 C C . THR A 1 497 ? -38.873 -2.306 30.408 1.00 50.06 497 THR A C 1
ATOM 3587 O O . THR A 1 497 ? -37.961 -1.784 31.024 1.00 50.06 497 THR A O 1
ATOM 3590 N N . GLY A 1 498 ? -38.987 -2.290 29.074 1.00 54.41 498 GLY A N 1
ATOM 3591 C CA . GLY A 1 498 ? -38.596 -1.228 28.118 1.00 54.41 498 GLY A CA 1
ATOM 3592 C C . GLY A 1 498 ? -37.241 -0.494 28.173 1.00 54.41 498 GLY A C 1
ATOM 3593 O O . GLY A 1 498 ? -36.952 0.232 27.234 1.00 54.41 498 GLY A O 1
ATOM 3594 N N . SER A 1 499 ? -36.415 -0.647 29.201 1.00 57.16 499 SER A N 1
ATOM 3595 C CA . SER A 1 499 ? -35.104 -0.023 29.358 1.00 57.16 499 SER A CA 1
ATOM 3596 C C . SER A 1 499 ? -34.108 -1.140 29.635 1.00 57.16 499 SER A C 1
ATOM 3598 O O . SER A 1 499 ? -33.973 -1.593 30.776 1.00 57.16 499 SER A O 1
ATOM 3600 N N . GLY A 1 500 ? -33.484 -1.659 28.579 1.00 59.62 500 GLY A N 1
ATOM 3601 C CA . GLY A 1 500 ? -32.427 -2.649 28.741 1.00 59.62 500 GLY A CA 1
ATOM 3602 C C . GLY A 1 500 ? -31.296 -2.057 29.579 1.00 59.62 500 GLY A C 1
ATOM 3603 O O . GLY A 1 500 ? -30.859 -0.938 29.333 1.00 59.62 500 GLY A O 1
ATOM 3604 N N . THR A 1 501 ? -30.852 -2.785 30.599 1.00 67.88 501 THR A N 1
ATOM 3605 C CA . THR A 1 501 ? -29.627 -2.464 31.338 1.00 67.88 501 THR A CA 1
ATOM 3606 C C . THR A 1 501 ? -28.487 -3.205 30.643 1.00 67.88 501 THR A C 1
ATOM 3608 O O . THR A 1 501 ? -28.304 -4.398 30.881 1.00 67.88 501 THR A O 1
ATOM 3611 N N . GLY A 1 502 ? -27.797 -2.541 29.722 1.00 77.88 502 GLY A N 1
ATOM 3612 C CA . GLY A 1 502 ? -26.575 -3.019 29.067 1.00 77.88 502 GLY A CA 1
ATOM 3613 C C . GLY A 1 502 ? -25.529 -1.905 29.040 1.00 77.88 502 GLY A C 1
ATOM 3614 O O . GLY A 1 502 ? -25.843 -0.790 29.462 1.00 77.88 502 GLY A O 1
ATOM 3615 N N . GLY A 1 503 ? -24.329 -2.211 28.549 1.00 85.69 503 GLY A N 1
ATOM 3616 C CA . GLY A 1 503 ? -23.243 -1.241 28.398 1.00 85.69 503 GLY A CA 1
ATOM 3617 C C . GLY A 1 503 ? -22.254 -1.190 29.562 1.00 85.69 503 GLY A C 1
ATOM 3618 O O . GLY A 1 503 ? -22.513 -1.693 30.663 1.00 85.69 503 GLY A O 1
ATOM 3619 N N . GLY A 1 504 ? -21.101 -0.589 29.300 1.00 87.88 504 GLY A N 1
ATOM 3620 C CA . GLY A 1 504 ? -19.915 -0.622 30.140 1.00 87.88 504 GLY A CA 1
ATOM 3621 C C . GLY A 1 504 ? -19.154 -1.950 30.045 1.00 87.88 504 GLY A C 1
ATOM 3622 O O . GLY A 1 504 ? -19.363 -2.764 29.149 1.00 87.88 504 GLY A O 1
ATOM 3623 N N . GLY A 1 505 ? -18.297 -2.205 31.034 1.00 88.00 505 GLY A N 1
ATOM 3624 C CA . GLY A 1 505 ? -17.409 -3.372 31.051 1.00 88.00 505 GLY A CA 1
ATOM 3625 C C . GLY A 1 505 ? -15.999 -3.013 30.596 1.00 88.00 505 GLY A C 1
ATOM 3626 O O . GLY A 1 505 ? -15.638 -1.834 30.636 1.00 88.00 505 GLY A O 1
ATOM 3627 N N . THR A 1 506 ? -15.212 -4.032 30.234 1.00 87.62 506 THR A N 1
ATOM 3628 C CA . THR A 1 506 ? -13.831 -3.831 29.776 1.00 87.62 506 THR A CA 1
ATOM 3629 C C . THR A 1 506 ? -13.831 -3.130 28.427 1.00 87.62 506 THR A C 1
ATOM 3631 O O . THR A 1 506 ? -13.129 -2.141 28.276 1.00 87.62 506 THR A O 1
ATOM 3634 N N . ASP A 1 507 ? -14.703 -3.548 27.509 1.00 91.69 507 ASP A N 1
ATOM 3635 C CA . ASP A 1 507 ? -14.684 -3.057 26.134 1.00 91.69 507 ASP A CA 1
ATOM 3636 C C . ASP A 1 507 ? -15.928 -2.232 25.835 1.00 91.69 507 ASP A C 1
ATOM 3638 O O . ASP A 1 507 ? -17.049 -2.654 26.130 1.00 91.69 507 ASP A O 1
ATOM 3642 N N . GLN A 1 508 ? -15.747 -1.055 25.240 1.00 92.56 508 GLN A N 1
ATOM 3643 C CA . GLN A 1 508 ? -16.844 -0.139 24.934 1.00 92.56 508 GLN A CA 1
ATOM 3644 C C . GLN A 1 508 ? -16.652 0.483 23.551 1.00 92.56 508 GLN A C 1
ATOM 3646 O O . GLN A 1 508 ? -15.571 0.954 23.204 1.00 92.56 508 GLN A O 1
ATOM 3651 N N . PHE A 1 509 ? -17.725 0.500 22.767 1.00 94.31 509 PHE A N 1
ATOM 3652 C CA . PHE A 1 509 ? -17.755 1.065 21.421 1.00 94.31 509 PHE A CA 1
ATOM 3653 C C . PHE A 1 509 ? -18.841 2.137 21.379 1.00 94.31 509 PHE A C 1
ATOM 3655 O O . PHE A 1 509 ? -20.006 1.814 21.552 1.00 94.31 509 PHE A O 1
ATOM 3662 N N . TYR A 1 510 ? -18.491 3.404 21.172 1.00 93.88 510 TYR A N 1
ATOM 3663 C CA . TYR A 1 510 ? -19.443 4.516 21.131 1.00 93.88 510 TYR A CA 1
ATOM 3664 C C . TYR A 1 510 ? -19.529 5.140 19.741 1.00 93.88 510 TYR A C 1
ATOM 3666 O O . TYR A 1 510 ? -18.514 5.295 19.066 1.00 93.88 510 TYR A O 1
ATOM 3674 N N . ILE A 1 511 ? -20.728 5.582 19.354 1.00 93.19 511 ILE A N 1
ATOM 3675 C CA . ILE A 1 511 ? -20.934 6.509 18.235 1.00 93.19 511 ILE A CA 1
ATOM 3676 C C . ILE A 1 511 ? -21.877 7.627 18.678 1.00 93.19 511 ILE A C 1
ATOM 3678 O O . ILE A 1 511 ? -23.032 7.398 19.043 1.00 93.19 511 ILE A O 1
ATOM 3682 N N . GLY A 1 512 ? -21.377 8.860 18.631 1.00 92.62 512 GLY A N 1
ATOM 3683 C CA . GLY A 1 512 ? -22.061 10.023 19.176 1.00 92.62 512 GLY A CA 1
ATOM 3684 C C . GLY A 1 512 ? -22.145 9.989 20.705 1.00 92.62 512 GLY A C 1
ATOM 3685 O O . GLY A 1 512 ? -21.390 9.310 21.391 1.00 92.62 512 GLY A O 1
ATOM 3686 N N . SER A 1 513 ? -23.074 10.773 21.252 1.00 94.31 513 SER A N 1
ATOM 3687 C CA . SER A 1 513 ? -23.291 10.890 22.708 1.00 94.31 513 SER A CA 1
ATOM 3688 C C . SER A 1 513 ? -24.655 10.367 23.163 1.00 94.31 513 SER A C 1
ATOM 3690 O O . SER A 1 513 ? -25.039 10.550 24.319 1.00 94.31 513 SER A O 1
ATOM 3692 N N . ASN A 1 514 ? -25.430 9.796 22.238 1.00 94.44 514 ASN A N 1
ATOM 3693 C CA . ASN A 1 514 ? -26.769 9.274 22.473 1.00 94.44 514 ASN A CA 1
ATOM 3694 C C . ASN A 1 514 ? -27.204 8.341 21.329 1.00 94.44 514 ASN A C 1
ATOM 3696 O O . ASN A 1 514 ? -26.501 8.187 20.335 1.00 94.44 514 ASN A O 1
ATOM 3700 N N . GLU A 1 515 ? -28.397 7.764 21.461 1.00 94.75 515 GLU A N 1
ATOM 3701 C CA . GLU A 1 515 ? -29.001 6.822 20.508 1.00 94.75 515 GLU A CA 1
ATOM 3702 C C . GLU A 1 515 ? -29.241 7.371 19.089 1.00 94.75 515 GLU A C 1
ATOM 3704 O O . GLU A 1 515 ? -29.502 6.592 18.179 1.00 94.75 515 GLU A O 1
ATOM 3709 N N . MET A 1 516 ? -29.134 8.688 18.882 1.00 95.94 516 MET A N 1
ATOM 3710 C CA . MET A 1 516 ? -29.238 9.321 17.562 1.00 95.94 516 MET A CA 1
ATOM 3711 C C . MET A 1 516 ? -27.903 9.379 16.814 1.00 95.94 516 MET A C 1
ATOM 3713 O O . MET A 1 516 ? -27.887 9.872 15.693 1.00 95.94 516 MET A O 1
ATOM 3717 N N . GLY A 1 517 ? -26.802 8.884 17.398 1.00 93.75 517 GLY A N 1
ATOM 3718 C CA . GLY A 1 517 ? -25.484 8.879 16.752 1.00 93.75 517 GLY A CA 1
ATOM 3719 C C . GLY A 1 517 ? -25.419 8.058 15.456 1.00 93.75 517 GLY A C 1
ATOM 3720 O O . GLY A 1 517 ? -24.486 8.228 14.673 1.00 93.75 517 GLY A O 1
ATOM 3721 N N . LEU A 1 518 ? -26.413 7.194 15.221 1.00 95.56 518 LEU A N 1
ATOM 3722 C CA . LEU A 1 518 ? -26.616 6.421 14.000 1.00 95.56 518 LEU A CA 1
ATOM 3723 C C . LEU A 1 518 ? -28.095 6.403 13.601 1.00 95.56 518 LEU A C 1
ATOM 3725 O O . LEU A 1 518 ? -28.996 6.418 14.440 1.00 95.56 518 LEU A O 1
ATOM 3729 N N . THR A 1 519 ? -28.351 6.266 12.305 1.00 96.19 519 THR A N 1
ATOM 3730 C CA . THR A 1 519 ? -29.662 5.871 11.775 1.00 96.19 519 THR A CA 1
ATOM 3731 C C . THR A 1 519 ? -29.903 4.365 11.947 1.00 96.19 519 THR A C 1
ATOM 3733 O O . THR A 1 519 ? -28.972 3.581 12.150 1.00 96.19 519 THR A O 1
ATOM 3736 N N . SER A 1 520 ? -31.161 3.926 11.821 1.00 94.38 520 SER A N 1
ATOM 3737 C CA . SER A 1 520 ? -31.513 2.498 11.891 1.00 94.38 520 SER A CA 1
ATOM 3738 C C . SER A 1 520 ? -30.814 1.656 10.824 1.00 94.38 520 SER A C 1
ATOM 3740 O O . SER A 1 520 ? -30.417 0.523 11.092 1.00 94.38 520 SER A O 1
ATOM 3742 N N . ASP A 1 521 ? -30.657 2.214 9.625 1.00 93.31 521 ASP A N 1
ATOM 3743 C CA . ASP A 1 521 ? -30.063 1.513 8.489 1.00 93.31 521 ASP A CA 1
ATOM 3744 C C . ASP A 1 521 ? -28.557 1.340 8.703 1.00 93.31 521 ASP A C 1
ATOM 3746 O O . ASP A 1 521 ? -28.029 0.253 8.474 1.00 93.31 521 ASP A O 1
ATOM 3750 N N . GLN A 1 522 ? -27.882 2.358 9.243 1.00 94.38 522 GLN A N 1
ATOM 3751 C CA . GLN A 1 522 ? -26.475 2.266 9.631 1.00 94.38 522 GLN A CA 1
ATOM 3752 C C . GLN A 1 522 ? -26.266 1.244 10.752 1.00 94.38 522 GLN A C 1
ATOM 3754 O O . GLN A 1 522 ? -25.445 0.341 10.615 1.00 94.38 522 GLN A O 1
ATOM 3759 N N . LEU A 1 523 ? -27.062 1.308 11.825 1.00 95.56 523 LEU A N 1
ATOM 3760 C CA . LEU A 1 523 ? -26.957 0.362 12.939 1.00 95.56 523 LEU A CA 1
ATOM 3761 C C . LEU A 1 523 ? -27.128 -1.098 12.481 1.00 95.56 523 LEU A C 1
ATOM 3763 O O . LEU A 1 523 ? -26.438 -1.983 12.981 1.00 95.56 523 LEU A O 1
ATOM 3767 N N . SER A 1 524 ? -27.990 -1.351 11.489 1.00 94.19 524 SER A N 1
ATOM 3768 C CA . SER A 1 524 ? -28.211 -2.698 10.938 1.00 94.19 524 SER A CA 1
ATOM 3769 C C . SER A 1 524 ? -26.982 -3.314 10.251 1.00 94.19 524 SER A C 1
ATOM 3771 O O . SER A 1 524 ? -26.925 -4.536 10.086 1.00 94.19 524 SER A O 1
ATOM 3773 N N . LYS A 1 525 ? -25.993 -2.488 9.882 1.00 94.19 525 LYS A N 1
ATOM 3774 C CA . LYS A 1 525 ? -24.729 -2.913 9.268 1.00 94.19 525 LYS A CA 1
ATOM 3775 C C . LYS A 1 525 ? -23.662 -3.304 10.290 1.00 94.19 525 LYS A C 1
ATOM 3777 O O . LYS A 1 525 ? -22.623 -3.807 9.885 1.00 94.19 525 LYS A O 1
ATOM 3782 N N . ILE A 1 526 ? -23.896 -3.107 11.587 1.00 95.62 526 ILE A N 1
ATOM 3783 C CA . ILE A 1 526 ? -22.947 -3.474 12.646 1.00 95.62 526 ILE A CA 1
ATOM 3784 C C . ILE A 1 526 ? -23.361 -4.813 13.251 1.00 95.62 526 ILE A C 1
ATOM 3786 O O . ILE A 1 526 ? -24.521 -5.006 13.630 1.00 95.62 526 ILE A O 1
ATOM 3790 N N . LYS A 1 527 ? -22.412 -5.743 13.370 1.00 96.31 527 LYS A N 1
ATOM 3791 C CA . LYS A 1 527 ? -22.638 -7.067 13.961 1.00 96.31 527 LYS A CA 1
ATOM 3792 C C . LYS A 1 527 ? -21.515 -7.434 14.912 1.00 96.31 527 LYS A C 1
ATOM 3794 O O . LYS A 1 527 ? -20.355 -7.215 14.601 1.00 96.31 527 LYS A O 1
ATOM 3799 N N . PHE A 1 528 ? -21.845 -8.074 16.026 1.00 96.69 528 PHE A N 1
ATOM 3800 C CA . PHE A 1 528 ? -20.849 -8.622 16.946 1.00 96.69 528 PHE A CA 1
ATOM 3801 C C . PHE A 1 528 ? -20.643 -10.107 16.666 1.00 96.69 528 PHE A C 1
ATOM 3803 O O . PHE A 1 528 ? -21.610 -10.874 16.634 1.00 96.69 528 PHE A O 1
ATOM 3810 N N . LEU A 1 529 ? -19.393 -10.524 16.495 1.00 95.81 529 LEU A N 1
ATOM 3811 C CA . LEU A 1 529 ? -19.013 -11.914 16.286 1.00 95.81 529 LEU A CA 1
ATOM 3812 C C . LEU A 1 529 ? -18.396 -12.478 17.568 1.00 95.81 529 LEU A C 1
ATOM 3814 O O . LEU A 1 529 ?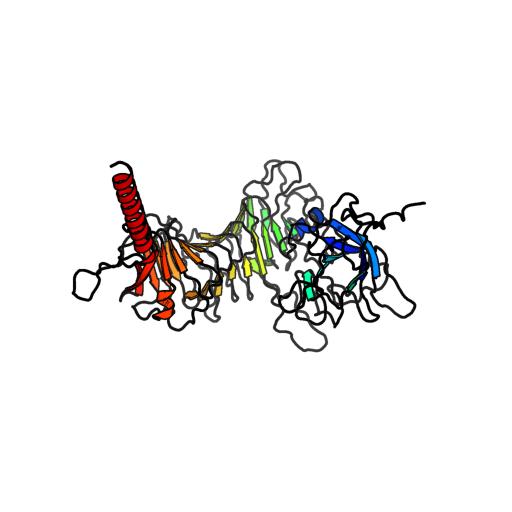 -17.351 -12.026 18.016 1.00 95.81 529 LEU A O 1
ATOM 3818 N N . ASN A 1 530 ? -19.040 -13.504 18.128 1.00 94.19 530 ASN A N 1
ATOM 3819 C CA . ASN A 1 530 ? -18.607 -14.202 19.344 1.00 94.19 530 ASN A CA 1
ATOM 3820 C C . ASN A 1 530 ? -18.257 -13.281 20.540 1.00 94.19 530 ASN A C 1
ATOM 3822 O O . ASN A 1 530 ? -17.225 -13.504 21.173 1.00 94.19 530 ASN A O 1
ATOM 3826 N N . PRO A 1 531 ? -19.099 -12.289 20.892 1.00 94.31 531 PRO A N 1
ATOM 3827 C CA . PRO A 1 531 ? -18.850 -11.443 22.059 1.00 94.31 531 PRO A CA 1
ATOM 3828 C C . PRO A 1 531 ? -18.682 -12.282 23.336 1.00 94.31 531 PRO A C 1
ATOM 3830 O O . PRO A 1 531 ? -19.415 -13.255 23.569 1.00 94.31 531 PRO A O 1
ATOM 3833 N N . VAL A 1 532 ? -17.723 -11.902 24.183 1.00 91.06 532 VAL A N 1
ATOM 3834 C CA . VAL A 1 532 ? -17.392 -12.628 25.413 1.00 91.06 532 VAL A CA 1
ATOM 3835 C C . VAL A 1 532 ? -18.599 -12.648 26.353 1.00 91.06 532 VAL A C 1
ATOM 3837 O O . VAL A 1 532 ? -19.316 -11.668 26.534 1.00 91.06 532 VAL A O 1
ATOM 3840 N N . GLY A 1 533 ? -18.851 -13.807 26.963 1.00 89.38 533 GLY A N 1
ATOM 3841 C CA . GLY A 1 533 ? -19.988 -14.009 27.866 1.00 89.38 533 GLY A CA 1
ATOM 3842 C C . GLY A 1 533 ? -21.298 -14.401 27.172 1.00 89.38 533 GLY A C 1
ATOM 3843 O O . GLY A 1 533 ? -22.249 -14.779 27.861 1.00 89.38 533 GLY A O 1
ATOM 3844 N N . LEU A 1 534 ? -21.347 -14.398 25.837 1.00 90.88 534 LEU A N 1
ATOM 3845 C CA . LEU A 1 534 ? -22.448 -14.950 25.047 1.00 90.88 534 LEU A CA 1
ATOM 3846 C C . LEU A 1 534 ? -22.041 -16.273 24.375 1.00 90.88 534 LEU A C 1
ATOM 3848 O O . LEU A 1 534 ? -20.880 -16.681 24.383 1.00 90.88 534 LEU A O 1
ATOM 3852 N N . ALA A 1 535 ? -23.019 -17.009 23.841 1.00 91.88 535 ALA A N 1
ATOM 3853 C CA . ALA A 1 535 ? -22.723 -18.214 23.066 1.00 91.88 535 ALA A CA 1
ATOM 3854 C C . ALA A 1 535 ? -22.052 -17.834 21.729 1.00 91.88 535 ALA A C 1
ATOM 3856 O O . ALA A 1 535 ? -22.350 -16.762 21.203 1.00 91.88 535 ALA A O 1
ATOM 3857 N N . PRO A 1 536 ? -21.214 -18.694 21.126 1.00 92.19 536 PRO A N 1
ATOM 3858 C CA . PRO A 1 536 ? -20.664 -18.419 19.801 1.00 92.19 536 PRO A CA 1
ATOM 3859 C C . PRO A 1 536 ? -21.768 -18.152 18.764 1.00 92.19 536 PRO A C 1
ATOM 3861 O O . PRO A 1 536 ? -22.757 -18.891 18.708 1.00 92.19 536 PRO A O 1
ATOM 3864 N N . GLY A 1 537 ? -21.611 -17.103 17.959 1.00 93.12 537 GLY A N 1
ATOM 3865 C CA . GLY A 1 537 ? -22.591 -16.655 16.972 1.00 93.12 537 GLY A CA 1
ATOM 3866 C C . GLY A 1 537 ? -22.398 -15.203 16.532 1.00 93.12 537 GLY A C 1
ATOM 3867 O O . GLY A 1 537 ? -21.525 -14.497 17.036 1.00 93.12 537 GLY A O 1
ATOM 3868 N N . LEU A 1 538 ? -23.243 -14.779 15.590 1.00 94.00 538 LEU A N 1
ATOM 3869 C CA . LEU A 1 538 ? -23.353 -13.395 15.131 1.00 94.00 538 LEU A CA 1
ATOM 3870 C C . LEU A 1 538 ? -24.565 -12.728 15.798 1.00 94.00 538 LEU A C 1
ATOM 3872 O O . LEU A 1 538 ? -25.656 -13.312 15.823 1.00 94.00 538 LEU A O 1
ATOM 3876 N N . TYR A 1 539 ? -24.368 -11.527 16.333 1.00 94.81 539 TYR A N 1
ATOM 3877 C CA . TYR A 1 539 ? -25.359 -10.781 17.105 1.00 94.81 539 TYR A CA 1
ATOM 3878 C C . TYR A 1 539 ? -25.603 -9.399 16.499 1.00 94.81 539 TYR A C 1
ATOM 3880 O O . TYR A 1 539 ? -24.659 -8.708 16.116 1.00 94.81 539 TYR A O 1
ATOM 3888 N N . ASP A 1 540 ? -26.870 -8.987 16.462 1.00 95.12 540 ASP A N 1
ATOM 3889 C CA . ASP A 1 540 ? -27.264 -7.626 16.092 1.00 95.12 540 ASP A CA 1
ATOM 3890 C C . ASP A 1 540 ? -26.715 -6.597 17.085 1.00 95.12 540 ASP A C 1
ATOM 3892 O O . ASP A 1 540 ? -26.681 -6.843 18.296 1.00 95.12 540 ASP A O 1
ATOM 3896 N N . ALA A 1 541 ? -26.331 -5.431 16.569 1.00 95.88 541 ALA A N 1
ATOM 3897 C CA . ALA A 1 541 ? -25.936 -4.287 17.375 1.00 95.88 541 ALA A CA 1
ATOM 3898 C C . ALA A 1 541 ? -27.150 -3.487 17.878 1.00 95.88 541 ALA A C 1
ATOM 3900 O O . ALA A 1 541 ? -28.158 -3.329 17.187 1.00 95.88 541 ALA A O 1
ATOM 3901 N N . TYR A 1 542 ? -27.021 -2.928 19.079 1.00 95.19 542 TYR A N 1
ATOM 3902 C CA . TYR A 1 542 ? -27.967 -1.990 19.678 1.00 95.19 542 TYR A CA 1
ATOM 3903 C C . TYR A 1 542 ? -27.220 -0.758 20.169 1.00 95.19 542 TYR A C 1
ATOM 3905 O O . TYR A 1 542 ? -26.209 -0.907 20.846 1.00 95.19 542 TYR A O 1
ATOM 3913 N N . ILE A 1 543 ? -27.744 0.436 19.888 1.00 95.00 543 ILE A N 1
ATOM 3914 C CA . ILE A 1 543 ? -27.222 1.687 20.446 1.00 95.00 543 ILE A CA 1
ATOM 3915 C C . ILE A 1 543 ? -28.006 2.076 21.708 1.00 95.00 543 ILE A C 1
ATOM 3917 O O . ILE A 1 543 ? -29.240 2.062 21.727 1.00 95.00 543 ILE A O 1
ATOM 3921 N N . LEU A 1 544 ? -27.289 2.379 22.786 1.00 94.19 544 LEU A N 1
ATOM 3922 C CA . LEU A 1 544 ? -27.830 2.833 24.064 1.00 94.19 544 LEU A CA 1
ATOM 3923 C C . LEU A 1 544 ? -28.016 4.356 24.063 1.00 94.19 544 LEU A C 1
ATOM 3925 O O . LEU A 1 544 ? -27.433 5.079 23.257 1.00 94.19 544 LEU A O 1
ATOM 3929 N N . SER A 1 545 ? -28.752 4.878 25.047 1.00 93.81 545 SER A N 1
ATOM 3930 C CA . SER A 1 545 ? -28.950 6.327 25.213 1.00 93.81 545 SER A CA 1
ATOM 3931 C C . SER A 1 545 ? -27.664 7.102 25.528 1.00 93.81 545 SER A C 1
ATOM 3933 O O . SER A 1 545 ? -27.678 8.328 25.554 1.00 93.81 545 SER A O 1
ATOM 3935 N N . THR A 1 546 ? -26.570 6.396 25.820 1.00 94.44 546 THR A N 1
ATOM 3936 C CA . THR A 1 546 ? -25.217 6.936 26.017 1.00 94.44 546 THR A CA 1
ATOM 3937 C C . THR A 1 546 ? -24.431 7.071 24.710 1.00 94.44 546 THR A C 1
ATOM 3939 O O . THR A 1 546 ? -23.356 7.659 24.723 1.00 94.44 546 THR A O 1
ATOM 3942 N N . GLY A 1 547 ? -24.938 6.526 23.598 1.00 94.56 547 GLY A N 1
ATOM 3943 C CA . GLY A 1 547 ? -24.195 6.361 22.344 1.00 94.56 547 GLY A CA 1
ATOM 3944 C C . GLY A 1 547 ? -23.381 5.065 22.278 1.00 94.56 547 GLY A C 1
ATOM 3945 O O . GLY A 1 547 ? -22.790 4.778 21.243 1.00 94.56 547 GLY A O 1
ATOM 3946 N N . GLU A 1 548 ? -23.352 4.269 23.352 1.00 95.69 548 GLU A N 1
ATOM 3947 C CA . GLU A 1 548 ? -22.650 2.982 23.367 1.00 95.69 548 GLU A CA 1
ATOM 3948 C C . GLU A 1 548 ? -23.382 1.948 22.508 1.00 95.69 548 GLU A C 1
ATOM 3950 O O . GLU A 1 548 ? -24.598 1.792 22.609 1.00 95.69 548 GLU A O 1
ATOM 3955 N N . ILE A 1 549 ? -22.634 1.214 21.700 1.00 96.25 549 ILE A N 1
ATOM 3956 C CA . ILE A 1 549 ? -23.084 0.133 20.843 1.00 96.25 549 ILE A CA 1
ATOM 3957 C C . ILE A 1 549 ? -22.716 -1.192 21.508 1.00 96.25 549 ILE A C 1
ATOM 3959 O O . ILE A 1 549 ? -21.556 -1.455 21.813 1.00 96.25 549 ILE A O 1
ATOM 3963 N N . VAL A 1 550 ? -23.716 -2.046 21.708 1.00 96.19 550 VAL A N 1
ATOM 3964 C CA . VAL A 1 550 ? -23.585 -3.330 22.409 1.00 96.19 550 VAL A CA 1
ATOM 3965 C C . VAL A 1 550 ? -24.225 -4.469 21.610 1.00 96.19 550 VAL A C 1
ATOM 3967 O O . VAL A 1 550 ? -25.163 -4.226 20.839 1.00 96.19 550 VAL A O 1
ATOM 3970 N N . PRO A 1 551 ? -23.797 -5.729 21.807 1.00 96.06 551 PRO A N 1
ATOM 3971 C CA . PRO A 1 551 ? -24.475 -6.874 21.221 1.00 96.06 551 PRO A CA 1
ATOM 3972 C C . PRO A 1 551 ? -25.836 -7.121 21.879 1.00 96.06 551 PRO A C 1
ATOM 3974 O O . PRO A 1 551 ? -26.015 -6.995 23.099 1.00 96.06 551 PRO A O 1
ATOM 3977 N N . GLY A 1 552 ? -26.795 -7.556 21.065 1.00 90.06 552 GLY A N 1
ATOM 3978 C CA . GLY A 1 552 ? -28.027 -8.179 21.535 1.00 90.06 552 GLY A CA 1
ATOM 3979 C C . GLY A 1 552 ? -27.781 -9.520 22.233 1.00 90.06 552 GLY A C 1
ATOM 3980 O O . GLY A 1 552 ? -26.714 -10.115 22.143 1.00 90.06 552 GLY A O 1
ATOM 3981 N N . VAL A 1 553 ? -28.804 -10.043 22.912 1.00 81.38 553 VAL A N 1
ATOM 3982 C CA . VAL A 1 553 ? -28.730 -11.335 23.634 1.00 81.38 553 VAL A CA 1
ATOM 3983 C C . VAL A 1 553 ? -29.230 -12.537 22.834 1.00 81.38 553 VAL A C 1
ATOM 3985 O O . VAL A 1 553 ? -29.139 -13.670 23.305 1.00 81.38 553 VAL A O 1
ATOM 3988 N N . ILE A 1 554 ? -29.784 -12.317 21.642 1.00 77.31 554 ILE A N 1
ATOM 3989 C CA . ILE A 1 554 ? -30.300 -13.384 20.780 1.00 77.31 554 ILE A CA 1
ATOM 3990 C C . ILE A 1 554 ? -29.447 -13.391 19.510 1.00 77.31 554 ILE A C 1
ATOM 3992 O O . ILE A 1 554 ? -29.504 -12.410 18.770 1.00 77.31 554 ILE A O 1
ATOM 3996 N N . PRO A 1 555 ? -28.667 -14.455 19.246 1.00 72.12 555 PRO A N 1
ATOM 3997 C CA . PRO A 1 555 ? -27.940 -14.558 17.990 1.00 72.12 555 PRO A CA 1
ATOM 3998 C C . PRO A 1 555 ? -28.922 -14.737 16.833 1.00 72.12 555 PRO A C 1
ATOM 4000 O O . PRO A 1 555 ? -30.039 -15.238 17.025 1.00 72.12 555 PRO A O 1
ATOM 4003 N N . GLU A 1 556 ? -28.507 -14.356 15.624 1.00 71.44 556 GLU A N 1
ATOM 4004 C CA . GLU A 1 556 ? -29.387 -14.417 14.458 1.00 71.44 556 GLU A CA 1
ATOM 4005 C C . GLU A 1 556 ? -30.010 -15.825 14.281 1.00 71.44 556 GLU A C 1
ATOM 4007 O O . GLU A 1 556 ? -29.325 -16.846 14.460 1.00 71.44 556 GLU A O 1
ATOM 4012 N N . PRO A 1 557 ? -31.309 -15.924 13.916 1.00 61.00 557 PRO A N 1
ATOM 4013 C CA . PRO A 1 557 ? -32.063 -17.184 13.928 1.00 61.00 557 PRO A CA 1
ATOM 4014 C C . PRO A 1 557 ? -31.455 -18.324 13.102 1.00 61.00 557 PRO A C 1
ATOM 4016 O O . PRO A 1 557 ? -31.761 -19.493 13.356 1.00 61.00 557 PRO A O 1
ATOM 4019 N N . SER A 1 558 ? -30.605 -18.011 12.120 1.00 64.62 558 SER A N 1
ATOM 4020 C CA . SER A 1 558 ? -29.907 -18.982 11.271 1.00 64.62 558 SER A CA 1
ATOM 4021 C C . SER A 1 558 ? -29.093 -19.996 12.090 1.00 64.62 558 SER A C 1
ATOM 4023 O O . SER A 1 558 ? -29.107 -21.189 11.772 1.00 64.62 558 SER A O 1
ATOM 4025 N N . THR A 1 559 ? -28.495 -19.571 13.206 1.00 60.09 559 THR A N 1
ATOM 4026 C CA . THR A 1 559 ? -27.704 -20.434 14.102 1.00 60.09 559 THR A CA 1
ATOM 4027 C C . THR A 1 559 ? -28.570 -21.524 14.745 1.00 60.09 559 THR A C 1
ATOM 4029 O O . THR A 1 559 ? -28.229 -22.712 14.731 1.00 60.09 559 THR A O 1
ATOM 4032 N N . TYR A 1 560 ? -29.751 -21.155 15.248 1.00 62.62 560 TYR A N 1
ATOM 4033 C CA . TYR A 1 560 ? -30.687 -22.111 15.848 1.00 62.62 560 TYR A CA 1
ATOM 4034 C C . TYR A 1 560 ? -31.453 -22.924 14.811 1.00 62.62 560 TYR A C 1
ATOM 4036 O O . TYR A 1 560 ? -31.813 -24.068 15.086 1.00 62.62 560 TYR A O 1
ATOM 4044 N N . ALA A 1 561 ? -31.693 -22.372 13.622 1.00 65.69 561 ALA A N 1
ATOM 4045 C CA . ALA A 1 561 ? -32.354 -23.090 12.542 1.00 65.69 561 ALA A CA 1
ATOM 4046 C C . ALA A 1 561 ? -31.510 -24.284 12.071 1.00 65.69 561 ALA A C 1
ATOM 4048 O O . ALA A 1 561 ? -32.047 -25.382 11.928 1.00 65.69 561 ALA A O 1
ATOM 4049 N N . ILE A 1 562 ? -30.191 -24.114 11.910 1.00 67.00 562 ILE A N 1
ATOM 4050 C CA . ILE A 1 562 ? -29.281 -25.208 11.533 1.00 67.00 562 ILE A CA 1
ATOM 4051 C C . ILE A 1 562 ? -29.145 -26.221 12.676 1.00 67.00 562 ILE A C 1
ATOM 4053 O O . ILE A 1 562 ? -29.282 -27.423 12.444 1.00 67.00 562 ILE A O 1
ATOM 4057 N N . GLY A 1 563 ? -28.949 -25.762 13.917 1.00 69.44 563 GLY A N 1
ATOM 4058 C CA . GLY A 1 563 ? -28.895 -26.652 15.082 1.00 69.44 563 GLY A CA 1
ATOM 4059 C C . GLY A 1 563 ? -30.190 -27.452 15.273 1.00 69.44 563 GLY A C 1
ATOM 4060 O O . GLY A 1 563 ? -30.163 -28.668 15.466 1.00 69.44 563 GLY A O 1
ATOM 4061 N N . GLY A 1 564 ? -31.341 -26.794 15.133 1.00 75.75 564 GLY A N 1
ATOM 4062 C CA . GLY A 1 564 ? -32.659 -27.420 15.172 1.00 75.75 564 GLY A CA 1
ATOM 4063 C C . GLY A 1 564 ? -32.862 -28.422 14.036 1.00 75.75 564 GLY A C 1
ATOM 4064 O O . GLY A 1 564 ? -33.348 -29.529 14.276 1.00 75.75 564 GLY A O 1
ATOM 4065 N N . LEU A 1 565 ? -32.428 -28.090 12.817 1.00 81.56 565 LEU A N 1
ATOM 4066 C CA . LEU A 1 565 ? -32.480 -28.998 11.671 1.00 81.56 565 LEU A CA 1
ATOM 4067 C C . LEU A 1 565 ? -31.593 -30.233 11.886 1.00 81.56 565 LEU A C 1
ATOM 4069 O O . LEU A 1 565 ? -32.033 -31.344 11.602 1.00 81.56 565 LEU A O 1
ATOM 4073 N N . LEU A 1 566 ? -30.388 -30.078 12.441 1.00 81.62 566 LEU A N 1
ATOM 4074 C CA . LEU A 1 566 ? -29.495 -31.197 12.758 1.00 81.62 566 LEU A CA 1
ATOM 4075 C C . LEU A 1 566 ? -30.073 -32.113 13.842 1.00 81.62 566 LEU A C 1
ATOM 4077 O O . LEU A 1 566 ? -29.972 -33.334 13.722 1.00 81.62 566 LEU A O 1
ATOM 4081 N N . ILE A 1 567 ? -30.739 -31.560 14.860 1.00 87.50 567 ILE A N 1
ATOM 4082 C CA . ILE A 1 567 ? -31.450 -32.354 15.874 1.00 87.50 567 ILE A CA 1
ATOM 4083 C C . ILE A 1 567 ? -32.627 -33.105 15.243 1.00 87.50 567 ILE A C 1
ATOM 4085 O O . ILE A 1 567 ? -32.827 -34.284 15.539 1.00 87.50 567 ILE A O 1
ATOM 4089 N N . LEU A 1 568 ? -33.386 -32.466 14.349 1.00 88.81 568 LEU A N 1
ATOM 4090 C CA . LEU A 1 568 ? -34.482 -33.119 13.630 1.00 88.81 568 LEU A CA 1
ATOM 4091 C C . LEU A 1 568 ? -33.972 -34.234 12.708 1.00 88.81 568 LEU A C 1
ATOM 4093 O O . LEU A 1 568 ? -34.557 -35.316 12.690 1.00 88.81 568 LEU A O 1
ATOM 4097 N N . LEU A 1 569 ? -32.866 -34.015 11.993 1.00 90.31 569 LEU A N 1
ATOM 4098 C CA . LEU A 1 569 ? -32.234 -35.016 11.128 1.00 90.31 569 LEU A CA 1
ATOM 4099 C C . LEU A 1 569 ? -31.632 -36.174 11.936 1.00 90.31 569 LEU A C 1
ATOM 4101 O O . LEU A 1 569 ? -31.852 -37.336 11.592 1.00 90.31 569 LEU A O 1
ATOM 4105 N N . GLY A 1 570 ? -30.937 -35.885 13.038 1.00 88.81 570 GLY A N 1
ATOM 4106 C CA . GLY A 1 570 ? -30.404 -36.896 13.953 1.00 88.81 570 GLY A CA 1
ATOM 4107 C C . GLY A 1 570 ? -31.510 -37.699 14.643 1.00 88.81 570 GLY A C 1
ATOM 4108 O O . GLY A 1 570 ? -31.443 -38.927 14.715 1.00 88.81 570 GLY A O 1
ATOM 4109 N N . GLY A 1 571 ? -32.579 -37.027 15.078 1.00 92.94 571 GLY A N 1
ATOM 4110 C CA . GLY A 1 571 ? -33.781 -37.660 15.619 1.00 92.94 571 GLY A CA 1
ATOM 4111 C C . GLY A 1 571 ? -34.499 -38.532 14.586 1.00 92.94 571 GLY A C 1
ATOM 4112 O O . GLY A 1 571 ? -34.928 -39.642 14.910 1.00 92.94 571 GLY A O 1
ATOM 4113 N N . TYR A 1 572 ? -34.577 -38.080 13.331 1.00 92.56 572 TYR A N 1
ATOM 4114 C CA . TYR A 1 572 ? -35.141 -38.848 12.223 1.00 92.56 572 TYR A CA 1
ATOM 4115 C C . TYR A 1 572 ? -34.300 -40.087 11.886 1.00 92.56 572 TYR A C 1
ATOM 4117 O O . TYR A 1 572 ? -34.867 -41.171 11.731 1.00 92.56 572 TYR A O 1
ATOM 4125 N N . ASP A 1 573 ? -32.967 -39.985 11.833 1.00 89.56 573 ASP A N 1
ATOM 4126 C CA . ASP A 1 573 ? -32.102 -41.147 11.586 1.00 89.56 573 ASP A CA 1
ATOM 4127 C C . ASP A 1 573 ? -32.164 -42.155 12.745 1.00 89.56 573 ASP A C 1
ATOM 4129 O O . ASP A 1 573 ? -32.293 -43.360 12.514 1.00 89.56 573 ASP A O 1
ATOM 4133 N N . PHE A 1 574 ? -32.187 -41.685 13.997 1.00 89.50 574 PHE A N 1
ATOM 4134 C CA . PHE A 1 574 ? -32.384 -42.550 15.164 1.00 89.50 574 PHE A CA 1
ATOM 4135 C C . PHE A 1 574 ? -33.737 -43.278 15.115 1.00 89.50 574 PHE A C 1
ATOM 4137 O O . PHE A 1 574 ? -33.804 -44.496 15.316 1.00 89.50 574 PHE A O 1
ATOM 4144 N N . TYR A 1 575 ? -34.815 -42.562 14.782 1.00 90.50 575 TYR A N 1
ATOM 4145 C CA . TYR A 1 575 ? -36.137 -43.153 14.567 1.00 90.50 575 TYR A CA 1
ATOM 4146 C C . TYR A 1 575 ? -36.118 -44.199 13.441 1.00 90.50 575 TYR A C 1
ATOM 4148 O O . TYR A 1 575 ? -36.663 -45.296 13.604 1.00 90.50 575 TYR A O 1
ATOM 4156 N N . ARG A 1 576 ? -35.447 -43.902 12.320 1.00 94.38 576 ARG A N 1
ATOM 4157 C CA . ARG A 1 576 ? -35.318 -44.808 11.171 1.00 94.38 576 ARG A CA 1
ATOM 4158 C C . ARG A 1 576 ? -34.567 -46.088 11.536 1.00 94.38 576 ARG A C 1
ATOM 4160 O O . ARG A 1 576 ? -35.051 -47.175 11.227 1.00 94.38 576 ARG A O 1
ATOM 4167 N N . ARG A 1 577 ? -33.431 -45.986 12.237 1.00 90.19 577 ARG A N 1
ATOM 4168 C CA . ARG A 1 577 ? -32.646 -47.148 12.703 1.00 90.19 577 ARG A CA 1
ATOM 4169 C C . ARG A 1 577 ? -33.446 -48.031 13.657 1.00 90.19 577 ARG A C 1
ATOM 4171 O O . ARG A 1 577 ? -33.406 -49.251 13.530 1.00 90.19 577 ARG A O 1
ATOM 4178 N N . ARG A 1 578 ? -34.235 -47.433 14.557 1.00 91.06 578 ARG A N 1
ATOM 4179 C CA . ARG A 1 578 ? -35.111 -48.182 15.470 1.00 91.06 578 ARG A CA 1
ATOM 4180 C C . ARG A 1 578 ? -36.193 -48.979 14.735 1.00 91.06 578 ARG A C 1
ATOM 4182 O O . ARG A 1 578 ? -36.538 -50.064 15.184 1.00 91.06 578 ARG A O 1
ATOM 4189 N N . LYS A 1 579 ? -36.723 -48.460 13.623 1.00 89.62 579 LYS A N 1
ATOM 4190 C CA . LYS A 1 579 ? -37.723 -49.161 12.800 1.00 89.62 579 LYS A CA 1
ATOM 4191 C C . LYS A 1 579 ? -37.141 -50.248 11.895 1.00 89.62 579 LYS A C 1
ATOM 4193 O O . LYS A 1 579 ? -37.886 -51.134 11.513 1.00 89.62 579 LYS A O 1
ATOM 4198 N N . ALA A 1 580 ? -35.865 -50.160 11.522 1.00 87.50 580 ALA A N 1
ATOM 4199 C CA . ALA A 1 580 ? -35.217 -51.134 10.640 1.00 87.50 580 ALA A CA 1
ATOM 4200 C C . ALA A 1 580 ? -34.621 -52.346 11.386 1.00 87.50 580 ALA A C 1
ATOM 4202 O O . ALA A 1 580 ? -34.307 -53.350 10.754 1.00 87.50 580 ALA A O 1
ATOM 4203 N N . GLY A 1 581 ? -34.428 -52.246 12.708 1.00 77.38 581 GLY A N 1
ATOM 4204 C CA . GLY A 1 581 ? -33.917 -53.327 13.564 1.00 77.38 581 GLY A CA 1
ATOM 4205 C C . GLY A 1 581 ? -34.985 -54.106 14.345 1.00 77.38 581 GLY A C 1
ATOM 4206 O O . GLY A 1 581 ? -34.625 -54.952 15.161 1.00 77.38 581 GLY A O 1
ATOM 4207 N N . ALA A 1 582 ? -36.266 -53.801 14.130 1.00 51.78 582 ALA A N 1
ATOM 4208 C CA . ALA A 1 582 ? -37.427 -54.540 14.628 1.00 51.78 582 ALA A CA 1
ATOM 4209 C C . ALA A 1 582 ? -38.180 -55.119 13.429 1.00 51.78 582 ALA A C 1
ATOM 4211 O O . ALA A 1 582 ? -38.722 -56.237 13.569 1.00 51.78 582 ALA A O 1
#

Secondary structure (DSSP, 8-state):
-PPPPPPPP-EEEEEE--STT--EE-TTS-B--STTS--EEEEEE-TT----TT-GGGHHHH-EEEEEE-S----SSS-----EEEEEE-TTS-B----TT--TT----TTPBPEEEEES---GGG--TT-EEEEEE----TTS-TTSS-B---TTSS--EEEEEGGG--EEEESEESSSS-B-BSB-SSPPPTT-EE-EE---PEEE-SSSSSSSS-SSSS----EEESSSSEEEESSTTS-S--EEPPSSEEEEE----TTTS--SS-EEEEE-S-EEEEEEEE-SSEEEEEE-SS--EEE--GGG----TT----------EEEEE-TT-EEEE-S-EEESS-EEE-SSSEEEE-S----BB-S-EEE-SSEEEE--SSS----B--TTS--EEEESSSEEEE---TT-SS------TT-EEEESS-EEEE-S-EEE---EEEB-SS-EEEE-TT-SS-EEEEE---TTS--BSS--EEEES--B---B--TTSS--B---BSEEEEESSSGGGS-HHHHTTEEEES-TTS-SSEEEEEE-TTSEEEEEEEE-HHHHHHHHHHHHHHHHHHHHHHHH--

Foldseek 3Di:
DDDPPPDFQKAKEKEKLPDQPAFEAELARHTQFALVSQKKKFKWALQPDDDALVPLQCDLVSTATLEIDSGADDPDDDGGRIDIDMWMQTQQQATPYPPPRHDRPDRQDWFTAMKMKMWNDSNPQPQDQRTWIKIWFADPPVPDPPQQGRTRHNSNDPHRYHYHHLLSIDAISAFAGAQDPRHHDARHLDHDYGSYTYIHHDLQAWEFAQCFQDFFRDNDLQQENEDEQDQADQGTHSGNGSNHGGDHDDAAGAHEYDRDNPPSPSHLEEYEYEYDAEGEYQEYHYDHHEYEHHYDPDYAYEDDPCVSPSPDPVPDDDPDPQSAREYEHAAPYEYEYQGAYEYCGHYEHDHAEEYEDEHQHPYEYAEEDEDQHHEYEYEYPDQDNERDYDPPHAYEHEYNYYEYEAEYDPPDPHYAHDDDLRHEYEYQEEEYEWACGAHEYHEYEYPHPEEYEYEDPRQDFATHYEYEQHAPHDHDDDAAYEYEAAAFFAFAPPDDDDATPGDDGRYWYFQHQAQNSHDPVNQQRYWYAQHPPADGAIFRWHAHRRRTIHGHRDHDCVVVVVVVVVCVVVVVVVVVVVVVVD

pLDDT: mean 78.37, std 16.37, range [29.03, 97.19]

Sequence (582 aa):
MLLPGALTAQITINWGSGVAFNRIVESDGTTLPSPSSGFSYELGTFGSFVPTASNYSEWSANWHAFDGDPFFYSIGASNVGLYVDSATLDSSQNSNSTYPAVDPSYDFAVGQQAYVWIYNENDPTQINTSTEWALYTQLIDGSSPIDKAWQMPDASSSTTTQSWYVTSADTAVWGGVDSGSDVGGGNIISTPGSYHVQTAGFTAGVYWDINGSTAGATNDGGGDAAGTWNSSNANWSIDPTGNVTTGAFTQYKVATFSANDSGSGEADGDFTVTKAGSTSVFGLDFQDGTVTIGHGSGGGIVFDTSGQSIAFADGQGFDGLVDTAFVNVHAGHTATIETAISSSQDVNLTGGGTLVLAGSQTGEIDGTLTLQSGTLQMSGTGTNPRLGFNSGGQTVVSIEGGTLFVSENAVTKASDVQFGSTTDVNYSSGSIVIGEANDSLGTLSLTLSTTSTIDFTGAGTESIIAFSDSSGIDWSGSEILQVTDWAGIPLNLGTGTGSGTGGGGTDQFYIGSNEMGLTSDQLSKIKFLNPVGLAPGLYDAYILSTGEIVPGVIPEPSTYAIGGLLILLGGYDFYRRRKAGA

Organism: NCBI:txid424488